Protein 2XFR (pdb70)

Sequence (487 aa):
VNVKGNYVQVYVMLPLDAVSSVNNRFEKGDELRRAQLRKLVEAGVDGVMMMVDDVWWGLVEGKGPKKAYDWSSAYKKQQLLFELLVQKKAGLKKLLQAIMSFHQCGGNVGDAVNIPPIPQWVRDVGTRRRDPDIFYTDGHHGTRNIEYLTLGVDNQQPLFHGRSAVQMYADYMTSFRENMKEFLDAGVIVDDIEVGLGPAGEMMRYPSYPQQSSHHGGWSFPGIGEFICYYDKYLQADDFKAAAAAVGHPEWEFPNNDVGQQYNDTPERTQFFRDNGTYLSEKGRFFLAWYSNNNLLIKHGDRRILDEEANKVFLGYKVQQLLAIKISSGIHWWYKKVPSHAAELTAGYYNLHDDRDGYRTIARMLKRHRRASSINFTCAEMRDSEQSSQQAMMMSAPEEELVQQVLSAGWREGLNVACCENALPRYDPTAYNTILRNARPPHGINQSGPPEHKKLFGFTYLRRRLSNQQLVEGQNYANFKKTFVDRMHANLPRRDPPYVDPMMMMAPLPRSGPEISIEMILQQAAQQPKLQPFPFQEHTDLPVG

CATH classification: 3.20.20.80

Organism: Hordeum vulgare (NCBI:txid4513)

Foldseek 3Di:
DDQQQLFFAEEFEEDQVCDPLQRARDCLVVVLVLLVLVVVLQHAAYEYEPAQLNQCQPAPPNGDCVRVVVSLVSRVVSVHAYEYEPHQWWDDPAPPDPGTGAHHPLQCVLCVVAVLQAQAFPVGDGDRTHGDLLQQPPLRRVRRTPLRSSLSVLLVCCVVCVVCLVVRRHAAYEYQQEYVSALWYPFAVPRPFADPPFLGGARQPRPSSQVVVCVVCVVVPRNPQDPDDFQDHRRDDQCSTQQRPVVHPCPPPSNVSNLLSQLLSSLVSVLSSLLSSLVSQFQTFHAYEGEHEQNFFPPQPARSRNCSNR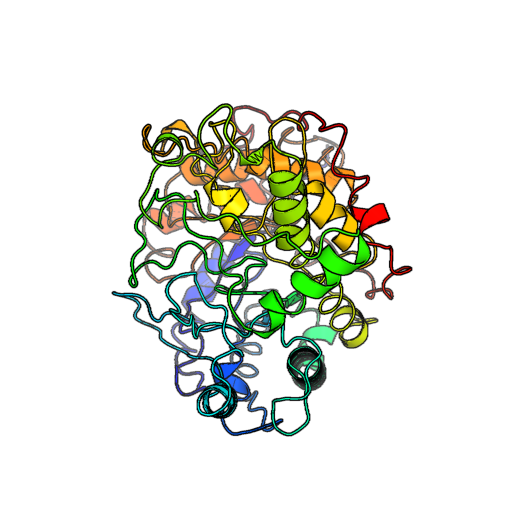RQRPGPQWQSQLLSLLSCLLQLHEYEYEQQQDDPVVDDPVRSGDRPQSLLSNQQSNVVSVHAYEYEYPDDDQDQSSLFSNLLSQQQPATDPPHHHPDGHNHYYYPHDDPVCSDDPSSVSSSLSSCVSRVNDRHDNPPPTGGRRHRGDDDDDSVVSRVSTPRRDHGDHGDPTYPRGSD

Radius of gyration: 21.8 Å; Cα contacts (8 Å, |Δi|>4): 1137; chains: 1; bounding box: 63×45×58 Å

Nearest PDB structures (foldseek):
  2xgb-assembly1_A  TM=1.002E+00  e=4.570E-100  Hordeum vulgare
  6f9j-assembly1_A  TM=1.000E+00  e=6.672E-97  Hordeum vulgare
  1b1y-assembly1_A  TM=9.953E-01  e=1.662E-91  Hordeum vulgare
  6ger-assembly1_A  TM=9.959E-01  e=4.458E-89  Triticum aestivum
  1bfn-assembly1_A  TM=9.910E-01  e=1.442E-76  Glycine max

Solvent-accessible surface area: 19182 Å² total; per-residue (Å²): 159,92,31,125,30,0,6,0,8,0,4,0,6,0,30,67,44,9,3,26,80,119,16,78,36,114,88,15,109,77,8,105,44,14,1,140,65,0,61,104,8,18,0,1,0,0,1,2,12,0,10,0,15,13,1,0,31,187,11,62,124,39,46,67,12,59,1,2,68,95,0,0,76,17,0,69,160,31,46,5,30,0,18,0,11,0,0,0,9,24,4,23,39,62,137,77,60,98,24,71,4,58,1,2,138,23,0,82,87,28,10,100,215,20,51,18,0,11,2,5,7,43,142,39,76,87,26,57,43,2,0,0,8,18,0,2,100,66,85,51,0,135,58,23,8,0,8,91,0,1,14,43,0,0,41,12,0,61,107,54,0,98,100,3,13,92,62,40,10,1,24,4,0,2,0,0,0,0,1,52,2,16,0,21,0,6,1,46,21,112,46,137,46,15,70,96,35,4,0,2,16,10,4,0,64,0,109,36,0,82,62,49,9,149,63,29,0,58,89,83,56,54,101,109,23,128,27,23,141,38,25,33,103,28,86,31,61,7,117,160,7,99,2,2,82,68,112,6,57,8,86,48,104,97,4,123,46,2,2,23,16,1,7,21,3,1,5,79,0,0,18,69,0,0,28,48,0,0,104,11,0,87,44,38,132,2,13,0,2,0,26,0,1,11,0,13,17,14,31,110,27,65,1,14,0,4,0,3,1,0,2,0,12,2,17,162,86,28,9,4,0,44,1,4,0,59,2,0,105,33,0,134,1,2,0,7,0,11,1,0,2,7,29,30,108,77,37,50,94,128,0,59,3,3,0,21,77,0,0,25,10,0,0,2,3,0,32,76,6,64,14,58,0,15,0,1,1,39,101,94,51,70,48,54,77,0,1,35,1,2,1,4,1,0,6,0,53,2,31,56,103,88,18,101,15,139,27,43,0,34,7,1,5,2,39,67,3,31,74,102,0,17,106,60,125,42,13,40,23,0,74,39,0,1,66,51,0,3,9,84,58,111,75,30,88,195,22,41,120,52,75,73,11,56,92,14,21,118,137,43,50,39,120,104,6,44,127,2,5,108,108,65,75,152,63,42,102,30,70,119,129,19,73,41,64,10,98

Secondary structure (DSSP, 8-state):
---GGG--EEEEEPPTTSS-TTS----HHHHHHHHHHHHHTT--EEEEEEEHHHHT-SSTT----HHHHHHHHHHHHTT-EEEEEEE-S-B--STT-S--BPSPHHHHHHHHH-GGGEEE-TT-PEEEEEE-GGGTT---BTTB-HHHHHHHHHHHHHHHHHHHHHTT-EEEEEE--SGGG-SS-----BTTTB-TT--------SHHHHHHHHHHHHHTT-TT----S----TT--GGGSTTTSTT-GGGSHHHHHHHHHHHHHHHHHHHHHHHHHHHHHTTSS-EEEEE-----TTTTSTT-HHHHHHT---BTTB-TTHHHHHHHHTTTPEEEE--TT--GGGS-GGGT--HHHHHHHHHHHHHHTT--EEEE-SS---SHHHHHHHHHHHSTT---SSS--SS--SEEEES---TTTTSHHHHHHHHHHHHHHTTTPPP-TTSS--PPPPPP-----HHHHHGGGSS--PPPP--SS-SS---

InterPro domains:
  IPR001371 Glycoside hydrolase, family 14B, plant [PR00842] (170-179)
  IPR001371 Glycoside hydrolase, family 14B, plant [PR00842] (326-336)
  IPR001371 Glycoside hydrolase, family 14B, plant [PR00842] (368-377)
  IPR001371 Glycoside hydrolase, family 14B, plant [PR00842] (382-391)
  IPR001371 Glycoside hydrolase, family 14B, plant [PR00842] (397-413)
  IPR001371 Glycoside hydrolase, family 14B, plant [PR00842] (415-429)
  IPR001371 Glycoside hydrolase, family 14B, plant [PR00842] (430-444)
  IPR001554 Glycoside hydrolase, family 14 [PF01373] (13-440)
  IPR001554 Glycoside hydrolase, family 14 [PR00750] (44-58)
  IPR001554 Glycoside hydrolase, family 14 [PR00750] (65-83)
  IPR001554 Glycoside hydrolase, family 14 [PR00750] (87-108)
  IPR001554 Glycoside hydrolase, family 14 [PR00750] (180-202)
  IPR001554 Glycoside hydrolase, family 14 [PR00750] (252-271)
  IPR001554 Glycoside hydrolase, family 14 [PR00750] (288-304)
  IPR001554 Glycoside hydrolase, family 14 [PR00750] (305-316)
  IPR001554 Glycoside hydrolase, family 14 [PR00750] (323-346)
  IPR001554 Glycoside hydrolase, family 14 [PR00750] (360-382)
  IPR001554 Glycoside hydrolase, family 14 [PTHR31352] (6-441)
  IPR017853 Glycoside hydrolase superfamily [SSF51445] (6-493)
  IPR018238 Glycoside hydrolase, family 14, conserved site [PS00506] (91-99)

GO terms:
  GO:0042802 identical protein binding (F, IPI)

B-factor: mean 12.77, std 8.42, range [3.71, 56.6]

Structure (mmCIF, N/CA/C/O backbone):
data_2XFR
#
_entry.id   2XFR
#
_cell.length_a   68.830
_cell.length_b   71.338
_cell.length_c   92.659
_cell.angle_alpha   90.00
_cell.angle_beta   90.00
_cell.angle_gamma   90.00
#
_symmetry.space_group_name_H-M   'P 21 21 21'
#
loop_
_entity.id
_entity.type
_entity.pdbx_description
1 polymer BETA-AMYLASE
2 non-polymer 1,2-ETHANEDIOL
3 water water
#
loop_
_atom_site.group_PDB
_atom_site.id
_atom_site.type_symbol
_atom_site.label_atom_id
_atom_site.label_alt_id
_atom_site.label_comp_id
_atom_site.label_asym_id
_atom_site.label_entity_id
_atom_site.label_seq_id
_atom_site.pdbx_PDB_ins_code
_atom_site.Cartn_x
_atom_site.Cartn_y
_atom_site.Cartn_z
_atom_site.occupancy
_atom_site.B_iso_or_equiv
_atom_site.auth_seq_id
_atom_site.auth_comp_id
_atom_site.auth_asym_id
_atom_site.auth_atom_id
_atom_site.pdbx_PDB_model_num
ATOM 1 N N . VAL A 1 3 ? 47.978 30.936 32.297 1.00 27.46 3 VAL A N 1
ATOM 2 C CA . VAL A 1 3 ? 47.137 29.727 32.019 1.00 25.02 3 VAL A CA 1
ATOM 3 C C . VAL A 1 3 ? 46.076 29.564 33.099 1.00 24.07 3 VAL A C 1
ATOM 4 O O . VAL A 1 3 ? 46.367 29.614 34.299 1.00 31.37 3 VAL A O 1
ATOM 8 N N . ASN A 1 4 ? 44.847 29.361 32.645 1.00 26.42 4 ASN A N 1
ATOM 9 C CA . ASN A 1 4 ? 43.698 29.131 33.498 1.00 22.42 4 ASN A CA 1
ATOM 10 C C . ASN A 1 4 ? 42.631 28.493 32.611 1.00 18.63 4 ASN A C 1
ATOM 11 O O . ASN A 1 4 ? 42.004 29.170 31.768 1.00 22.66 4 ASN A O 1
ATOM 16 N N . VAL A 1 5 ? 42.420 27.190 32.790 1.00 18.90 5 VAL A N 1
ATOM 17 C CA . VAL A 1 5 ? 41.525 26.428 31.946 1.00 18.51 5 VAL A CA 1
ATOM 18 C C . VAL A 1 5 ? 40.110 26.297 32.514 1.00 15.34 5 VAL A C 1
ATOM 19 O O . VAL A 1 5 ? 39.292 25.579 31.959 1.00 16.84 5 VAL A O 1
ATOM 23 N N . LYS A 1 6 ? 39.819 27.015 33.602 1.00 16.26 6 LYS A N 1
ATOM 24 C CA . LYS A 1 6 ? 38.542 26.863 34.298 1.00 16.61 6 LYS A CA 1
ATOM 25 C C . LYS A 1 6 ? 37.322 27.003 33.369 1.00 15.44 6 LYS A C 1
ATOM 26 O O . LYS A 1 6 ? 36.343 26.275 33.515 1.00 16.07 6 LYS A O 1
ATOM 32 N N . GLY A 1 7 ? 37.369 27.934 32.413 1.00 16.20 7 GLY A N 1
ATOM 33 C CA . GLY A 1 7 ? 36.222 28.186 31.520 1.00 16.42 7 GLY A CA 1
ATOM 34 C C . GLY A 1 7 ? 35.853 27.021 30.574 1.00 15.01 7 GLY A C 1
ATOM 35 O O . GLY A 1 7 ? 34.824 27.044 29.910 1.00 17.85 7 GLY A O 1
ATOM 36 N N . ASN A 1 8 ? 36.731 26.017 30.526 1.00 12.82 8 ASN A N 1
ATOM 37 C CA . ASN A 1 8 ? 36.548 24.796 29.747 1.00 12.95 8 ASN A CA 1
ATOM 38 C C . ASN A 1 8 ? 35.723 23.698 30.425 1.00 11.32 8 ASN A C 1
ATOM 39 O O . ASN A 1 8 ? 35.267 22.784 29.741 1.00 12.03 8 ASN A O 1
ATOM 44 N N . TYR A 1 9 ? 35.556 23.769 31.736 1.00 10.74 9 TYR A N 1
ATOM 45 C CA . TYR A 1 9 ? 34.839 22.733 32.495 1.00 9.80 9 TYR A CA 1
ATOM 46 C C . TYR A 1 9 ? 33.422 22.534 31.949 1.00 8.90 9 TYR A C 1
ATOM 47 O O . TYR A 1 9 ? 32.677 23.505 31.810 1.00 9.30 9 TYR A O 1
ATOM 56 N N . VAL A 1 10 ? 33.034 21.288 31.698 1.00 8.34 10 VAL A N 1
ATOM 57 C CA . VAL A 1 10 ? 31.679 20.923 31.305 1.00 7.73 10 VAL A CA 1
ATOM 58 C C . VAL A 1 10 ? 31.099 20.022 32.400 1.00 7.47 10 VAL A C 1
ATOM 59 O O . VAL A 1 10 ? 31.661 18.963 32.708 1.00 8.08 10 VAL A O 1
ATOM 63 N N . GLN A 1 11 ? 29.957 20.425 32.964 1.00 7.60 11 GLN A N 1
ATOM 64 C CA . GLN A 1 11 ? 29.303 19.618 33.971 1.00 7.71 11 GLN A CA 1
ATOM 65 C C . GLN A 1 11 ? 28.833 18.277 33.395 1.00 7.18 11 GLN A C 1
ATOM 66 O O . GLN A 1 11 ? 28.373 18.197 32.241 1.00 7.85 11 GLN A O 1
ATOM 72 N N . VAL A 1 12 ? 28.885 17.254 34.250 1.00 7.02 12 VAL A N 1
ATOM 73 C CA . VAL A 1 12 ? 28.408 15.910 33.959 1.00 6.98 12 VAL A CA 1
ATOM 74 C C . VAL A 1 12 ? 27.327 15.553 34.996 1.00 6.92 12 VAL A C 1
ATOM 75 O O . VAL A 1 12 ? 27.574 15.554 36.204 1.00 7.18 12 VAL A O 1
ATOM 79 N N . TYR A 1 13 ? 26.141 15.244 34.471 1.00 6.54 13 TYR A N 1
ATOM 80 C CA . TYR A 1 13 ? 25.033 14.683 35.233 1.00 6.29 13 TYR A CA 1
ATOM 81 C C . TYR A 1 13 ? 24.844 13.241 34.829 1.00 5.92 13 TYR A C 1
ATOM 82 O O . TYR A 1 13 ? 25.207 12.837 33.720 1.00 6.81 13 TYR A O 1
ATOM 91 N N . VAL A 1 14 ? 24.227 12.448 35.725 1.00 6.24 14 VAL A N 1
ATOM 92 C CA . VAL A 1 14 ? 23.870 11.067 35.426 1.00 6.10 14 VAL A CA 1
ATOM 93 C C . VAL A 1 14 ? 22.379 10.891 35.631 1.00 5.71 14 VAL A C 1
ATOM 94 O O . VAL A 1 14 ? 21.820 11.238 36.688 1.00 5.91 14 VAL A O 1
ATOM 98 N N . MET A 1 15 ? 21.698 10.352 34.612 1.00 5.93 15 MET A N 1
ATOM 99 C CA . MET A 1 15 ? 20.285 10.037 34.709 1.00 5.84 15 MET A CA 1
ATOM 100 C C . MET A 1 15 ? 20.052 8.877 35.660 1.00 5.51 15 MET A C 1
ATOM 101 O O . MET A 1 15 ? 20.709 7.833 35.559 1.00 6.77 15 MET A O 1
ATOM 106 N N . LEU A 1 16 ? 19.136 9.027 36.602 1.00 5.79 16 LEU A N 1
ATOM 107 C CA . LEU A 1 16 ? 18.775 7.966 37.527 1.00 6.54 16 LEU A CA 1
ATOM 108 C C . LEU A 1 16 ? 18.005 6.857 36.803 1.00 7.77 16 LEU A C 1
ATOM 109 O O . LEU A 1 16 ? 17.493 7.072 35.696 1.00 9.08 16 LEU A O 1
ATOM 114 N N . PRO A 1 17 ? 17.903 5.688 37.419 1.00 9.02 17 PRO A N 1
ATOM 115 C CA . PRO A 1 17 ? 17.058 4.635 36.780 1.00 11.71 17 PRO A CA 1
ATOM 116 C C . PRO A 1 17 ? 15.597 5.041 36.600 1.00 13.05 17 PRO A C 1
ATOM 117 O O . PRO A 1 17 ? 15.081 5.862 37.327 1.00 13.86 17 PRO A O 1
ATOM 121 N N . LEU A 1 18 ? 14.951 4.455 35.598 1.00 14.99 18 LEU A N 1
ATOM 122 C CA . LEU A 1 18 ? 13.543 4.702 35.329 1.00 16.32 18 LEU A CA 1
ATOM 123 C C . LEU A 1 18 ? 12.659 4.260 36.497 1.00 18.19 18 LEU A C 1
ATOM 124 O O . LEU A 1 18 ? 11.573 4.778 36.614 1.00 22.36 18 LEU A O 1
ATOM 129 N N . ASP A 1 19 ? 13.147 3.326 37.330 1.00 19.94 19 ASP A N 1
ATOM 130 C CA . ASP A 1 19 ? 12.434 2.896 38.575 1.00 19.99 19 ASP A CA 1
ATOM 131 C C . ASP A 1 19 ? 12.974 3.567 39.866 1.00 15.49 19 ASP A C 1
ATOM 132 O O . ASP A 1 19 ? 12.829 3.027 40.961 1.00 13.96 19 ASP A O 1
ATOM 137 N N . ALA A 1 20 ? 13.545 4.774 39.766 1.00 12.40 20 ALA A N 1
ATOM 138 C CA . ALA A 1 20 ? 13.998 5.520 40.950 1.00 10.76 20 ALA A CA 1
ATOM 139 C C . ALA A 1 20 ? 12.890 5.611 41.994 1.00 10.78 20 ALA A C 1
ATOM 140 O O . ALA A 1 20 ? 13.159 5.521 43.203 1.00 11.36 20 ALA A O 1
ATOM 142 N N . VAL A 1 21 ? 11.667 5.778 41.490 1.00 11.52 21 VAL A N 1
ATOM 143 C CA . VAL A 1 21 ? 10.421 5.686 42.241 1.00 10.08 21 VAL A CA 1
ATOM 144 C C . VAL A 1 21 ? 9.589 4.496 41.730 1.00 10.09 21 VAL A C 1
ATOM 145 O O . VAL A 1 21 ? 9.482 4.289 40.506 1.00 11.53 21 VAL A O 1
ATOM 149 N N . SER A 1 22 ? 9.018 3.714 42.617 1.00 11.17 22 SER A N 1
ATOM 150 C CA A SER A 1 22 ? 8.261 2.540 42.192 0.50 10.55 22 SER A CA 1
ATOM 151 C CA B SER A 1 22 ? 8.306 2.533 42.202 0.50 13.30 22 SER A CA 1
ATOM 152 C C . SER A 1 22 ? 7.020 2.931 41.414 1.00 12.42 22 SER A C 1
ATOM 153 O O . SER A 1 22 ? 6.536 4.091 41.466 1.00 12.19 22 SER A O 1
ATOM 158 N N . VAL A 1 23 ? 6.469 1.959 40.693 1.00 13.76 23 VAL A N 1
ATOM 159 C CA . VAL A 1 23 ? 5.282 2.208 39.913 1.00 14.21 23 VAL A CA 1
ATOM 160 C C . VAL A 1 23 ? 4.046 2.477 40.782 1.00 15.81 23 VAL A C 1
ATOM 161 O O . VAL A 1 23 ? 3.026 2.936 40.288 1.00 17.17 23 VAL A O 1
ATOM 165 N N . ASN A 1 24 ? 4.163 2.242 42.090 1.00 16.07 24 ASN A N 1
ATOM 166 C CA . ASN A 1 24 ? 3.139 2.613 43.063 1.00 18.00 24 ASN A CA 1
ATOM 167 C C . ASN A 1 24 ? 3.465 3.904 43.804 1.00 11.76 24 ASN A C 1
ATOM 168 O O . ASN A 1 24 ? 2.875 4.187 44.847 1.00 11.96 24 ASN A O 1
ATOM 173 N N . ASN A 1 25 ? 4.361 4.724 43.255 1.00 9.08 25 ASN A N 1
ATOM 174 C CA . ASN A 1 25 ? 4.688 6.019 43.843 1.00 7.50 25 ASN A CA 1
ATOM 175 C C . ASN A 1 25 ? 5.219 5.914 45.269 1.00 7.92 25 ASN A C 1
ATOM 176 O O . ASN A 1 25 ? 4.856 6.715 46.139 1.00 9.01 25 ASN A O 1
ATOM 181 N N . ARG A 1 26 ? 6.131 4.972 45.488 1.00 8.88 26 ARG A N 1
ATOM 182 C CA . ARG A 1 26 ? 6.849 4.832 46.754 1.00 9.44 26 ARG A CA 1
ATOM 183 C C . ARG A 1 26 ? 8.324 4.810 46.474 1.00 9.30 26 ARG A C 1
ATOM 184 O O . ARG A 1 26 ? 8.799 4.258 45.477 1.00 10.33 26 ARG A O 1
ATOM 188 N N . PHE A 1 27 ? 9.089 5.407 47.375 1.00 9.11 27 PHE A N 1
ATOM 189 C CA . PHE A 1 27 ? 10.534 5.446 47.263 1.00 9.16 27 PHE A CA 1
ATOM 190 C C . PHE A 1 27 ? 11.092 4.263 48.064 1.00 9.25 27 PHE A C 1
ATOM 191 O O . PHE A 1 27 ? 11.169 4.302 49.300 1.00 12.36 27 PHE A O 1
ATOM 199 N N . GLU A 1 28 ? 11.469 3.213 47.350 1.00 9.38 28 GLU A N 1
ATOM 200 C CA . GLU A 1 28 ? 11.827 1.958 47.995 1.00 12.40 28 GLU A CA 1
ATOM 201 C C . GLU A 1 28 ? 13.228 1.478 47.720 1.00 12.15 28 GLU A C 1
ATOM 202 O O . GLU A 1 28 ? 13.571 0.367 48.089 1.00 15.03 28 GLU A O 1
ATOM 208 N N . LYS A 1 29 ? 14.057 2.291 47.105 1.00 15.76 29 LYS A N 1
ATOM 209 C CA . LYS A 1 29 ? 15.365 1.821 46.708 1.00 18.54 29 LYS A CA 1
ATOM 210 C C . LYS A 1 29 ? 16.437 2.804 47.254 1.00 17.02 29 LYS A C 1
ATOM 211 O O . LYS A 1 29 ? 17.531 2.967 46.699 1.00 20.79 29 LYS A O 1
ATOM 217 N N . GLY A 1 30 ? 16.156 3.402 48.414 1.00 15.69 30 GLY A N 1
ATOM 218 C CA . GLY A 1 30 ? 17.073 4.397 48.952 1.00 16.69 30 GLY A CA 1
ATOM 219 C C . GLY A 1 30 ? 18.465 3.885 49.303 1.00 12.69 30 GLY A C 1
ATOM 220 O O . GLY A 1 30 ? 19.467 4.601 49.144 1.00 12.53 30 GLY A O 1
ATOM 221 N N . ASP A 1 31 ? 18.545 2.691 49.858 1.00 12.28 31 ASP A N 1
ATOM 222 C CA . ASP A 1 31 ? 19.862 2.210 50.237 1.00 11.67 31 ASP A CA 1
ATOM 223 C C . ASP A 1 31 ? 20.707 1.863 49.018 1.00 9.74 31 ASP A C 1
ATOM 224 O O . ASP A 1 31 ? 21.937 2.142 48.971 1.00 9.61 31 ASP A O 1
ATOM 229 N N . GLU A 1 32 ? 20.092 1.237 48.029 1.00 8.97 32 GLU A N 1
ATOM 230 C CA . GLU A 1 32 ? 20.791 0.896 46.807 1.00 8.37 32 GLU A CA 1
ATOM 231 C C . GLU A 1 32 ? 21.248 2.183 46.106 1.00 7.85 32 GLU A C 1
ATOM 232 O O . GLU A 1 32 ? 22.383 2.291 45.642 1.00 8.20 32 GLU A O 1
ATOM 238 N N . LEU A 1 33 ? 20.354 3.160 46.018 1.00 8.35 33 LEU A N 1
ATOM 239 C CA . LEU A 1 33 ? 20.695 4.423 45.369 1.00 8.73 33 LEU A CA 1
ATOM 240 C C . LEU A 1 33 ? 21.796 5.169 46.134 1.00 8.59 33 LEU A C 1
ATOM 241 O O . LEU A 1 33 ? 22.718 5.701 45.515 1.00 9.29 33 LEU A O 1
ATOM 246 N N . ARG A 1 34 ? 21.730 5.225 47.471 1.00 8.59 34 ARG A N 1
ATOM 247 C CA A ARG A 1 34 ? 22.792 5.863 48.213 0.50 9.44 34 ARG A CA 1
ATOM 248 C CA B ARG A 1 34 ? 22.812 5.877 48.222 0.50 8.82 34 ARG A CA 1
ATOM 249 C C . ARG A 1 34 ? 24.153 5.259 47.880 1.00 8.63 34 ARG A C 1
ATOM 250 O O . ARG A 1 34 ? 25.146 5.980 47.703 1.00 9.62 34 ARG A O 1
ATOM 265 N N . ALA A 1 35 ? 24.222 3.930 47.801 1.00 8.12 35 ALA A N 1
ATOM 266 C CA . ALA A 1 35 ? 25.461 3.251 47.502 1.00 8.51 35 ALA A CA 1
ATOM 267 C C . ALA A 1 35 ? 25.962 3.586 46.092 1.00 8.30 35 ALA A C 1
ATOM 268 O O . ALA A 1 35 ? 27.154 3.839 45.876 1.00 9.22 35 ALA A O 1
ATOM 270 N N . GLN A 1 36 ? 25.044 3.622 45.128 1.00 7.70 36 GLN A N 1
ATOM 271 C CA . GLN A 1 36 ? 25.415 4.010 43.755 1.00 8.12 36 GLN A CA 1
ATOM 272 C C . GLN A 1 36 ? 25.882 5.448 43.697 1.00 7.92 36 GLN A C 1
ATOM 273 O O . GLN A 1 36 ? 26.854 5.777 42.990 1.00 8.85 36 GLN A O 1
ATOM 279 N N . LEU A 1 37 ? 25.209 6.353 44.403 1.00 8.05 37 LEU A N 1
ATOM 280 C CA . LEU A 1 37 ? 25.577 7.760 44.392 1.00 8.53 37 LEU A CA 1
ATOM 281 C C . LEU A 1 37 ? 26.941 7.974 45.018 1.00 9.19 37 LEU A C 1
ATOM 282 O O . LEU A 1 37 ? 27.671 8.853 44.586 1.00 10.22 37 LEU A O 1
ATOM 287 N N . ARG A 1 38 ? 27.340 7.166 46.004 1.00 10.00 38 ARG A N 1
ATOM 288 C CA . ARG A 1 38 ? 28.712 7.247 46.515 1.00 11.04 38 ARG A CA 1
ATOM 289 C C . ARG A 1 38 ? 29.726 7.012 45.394 1.00 9.66 38 ARG A C 1
ATOM 290 O O . ARG A 1 38 ? 30.744 7.684 45.357 1.00 10.85 38 ARG A O 1
ATOM 298 N N . LYS A 1 39 ? 29.469 6.057 44.501 1.00 8.94 39 LYS A N 1
ATOM 299 C CA . LYS A 1 39 ? 30.356 5.832 43.359 1.00 8.96 39 LYS A CA 1
ATOM 300 C C . LYS A 1 39 ? 30.362 7.043 42.396 1.00 7.82 39 LYS A C 1
ATOM 301 O O . LYS A 1 39 ? 31.408 7.409 41.859 1.00 8.44 39 LYS A O 1
ATOM 307 N N . LEU A 1 40 ? 29.220 7.678 42.182 1.00 7.44 40 LEU A N 1
ATOM 308 C CA . LEU A 1 40 ? 29.193 8.864 41.345 1.00 7.45 40 LEU A CA 1
ATOM 309 C C . LEU A 1 40 ? 29.968 10.028 41.980 1.00 7.78 40 LEU A C 1
ATOM 310 O O . LEU A 1 40 ? 30.685 10.758 41.283 1.00 8.04 40 LEU A O 1
ATOM 315 N N . VAL A 1 41 ? 29.848 10.195 43.297 1.00 8.44 41 VAL A N 1
ATOM 316 C CA . VAL A 1 41 ? 30.612 11.203 44.030 1.00 9.95 41 VAL A CA 1
ATOM 317 C C . VAL A 1 41 ? 32.118 10.898 43.983 1.00 9.58 41 VAL A C 1
ATOM 318 O O . VAL A 1 41 ? 32.933 11.809 43.760 1.00 9.99 41 VAL A O 1
ATOM 322 N N . GLU A 1 42 ? 32.517 9.632 44.119 1.00 9.31 42 GLU A N 1
ATOM 323 C CA . GLU A 1 42 ? 33.906 9.240 43.988 1.00 9.72 42 GLU A CA 1
ATOM 324 C C . GLU A 1 42 ? 34.433 9.655 42.596 1.00 9.18 42 GLU A C 1
ATOM 325 O O . GLU A 1 42 ? 35.601 9.986 42.446 1.00 11.53 42 GLU A O 1
ATOM 331 N N . ALA A 1 43 ? 33.578 9.632 41.577 1.00 8.43 43 ALA A N 1
ATOM 332 C CA . ALA A 1 43 ? 33.951 9.994 40.202 1.00 9.17 43 ALA A CA 1
ATOM 333 C C . ALA A 1 43 ? 33.896 11.498 39.910 1.00 9.32 43 ALA A C 1
ATOM 334 O O . ALA A 1 43 ? 34.330 11.920 38.837 1.00 11.27 43 ALA A O 1
ATOM 336 N N . GLY A 1 44 ? 33.400 12.307 40.841 1.00 8.85 44 GLY A N 1
ATOM 337 C CA . GLY A 1 44 ? 33.337 13.760 40.668 1.00 9.30 44 GLY A CA 1
ATOM 338 C C . GLY A 1 44 ? 32.144 14.298 39.918 1.00 7.68 44 GLY A C 1
ATOM 339 O O . GLY A 1 44 ? 32.149 15.447 39.479 1.00 8.41 44 GLY A O 1
ATOM 340 N N . VAL A 1 45 ? 31.068 13.501 39.797 1.00 7.58 45 VAL A N 1
ATOM 341 C CA . VAL A 1 45 ? 29.901 13.920 39.055 1.00 7.53 45 VAL A CA 1
ATOM 342 C C . VAL A 1 45 ? 29.239 15.179 39.673 1.00 7.19 45 VAL A C 1
ATOM 343 O O . VAL A 1 45 ? 29.167 15.339 40.897 1.00 7.74 45 VAL A O 1
ATOM 347 N N . ASP A 1 46 ? 28.741 16.064 38.815 1.00 6.59 46 ASP A N 1
ATOM 348 C CA . ASP A 1 46 ? 28.112 17.306 39.270 1.00 6.70 46 ASP A CA 1
ATOM 349 C C . ASP A 1 46 ? 26.713 17.096 39.838 1.00 6.41 46 ASP A C 1
ATOM 350 O O . ASP A 1 46 ? 26.294 17.774 40.798 1.00 7.00 46 ASP A O 1
ATOM 355 N N . GLY A 1 47 ? 25.942 16.186 39.261 1.00 6.57 47 GLY A N 1
ATOM 356 C CA . GLY A 1 47 ? 24.585 15.970 39.703 1.00 6.49 47 GLY A CA 1
ATOM 357 C C . GLY A 1 47 ? 23.909 14.801 38.996 1.00 6.30 47 GLY A C 1
ATOM 358 O O . GLY A 1 47 ? 24.560 14.053 38.251 1.00 6.53 47 GLY A O 1
ATOM 359 N N . VAL A 1 48 ? 22.620 14.666 39.278 1.00 6.12 48 VAL A N 1
ATOM 360 C CA . VAL A 1 48 ? 21.794 13.623 38.670 1.00 5.83 48 VAL A CA 1
ATOM 361 C C . VAL A 1 48 ? 20.563 14.250 38.044 1.00 5.92 48 VAL A C 1
ATOM 362 O O . VAL A 1 48 ? 20.226 15.406 38.290 1.00 6.90 48 VAL A O 1
ATOM 366 N N . MET A 1 49 ? 19.896 13.460 37.203 1.00 6.13 49 MET A N 1
ATOM 367 C CA A MET A 1 49 ? 18.688 13.876 36.513 0.33 5.88 49 MET A CA 1
ATOM 368 C CA B MET A 1 49 ? 18.688 13.870 36.476 0.33 6.09 49 MET A CA 1
ATOM 369 C CA C MET A 1 49 ? 18.687 13.879 36.521 0.33 6.41 49 MET A CA 1
ATOM 370 C C . MET A 1 49 ? 17.616 12.799 36.707 1.00 5.51 49 MET A C 1
ATOM 371 O O . MET A 1 49 ? 17.932 11.609 36.747 1.00 6.31 49 MET A O 1
ATOM 384 N N . VAL A 1 50 ? 16.359 13.222 36.826 1.00 5.73 50 VAL A N 1
ATOM 385 C CA . VAL A 1 50 ? 15.294 12.240 37.052 1.00 7.03 50 VAL A CA 1
ATOM 386 C C . VAL A 1 50 ? 13.991 12.674 36.423 1.00 5.79 50 VAL A C 1
ATOM 387 O O . VAL A 1 50 ? 13.635 13.869 36.384 1.00 5.86 50 VAL A O 1
ATOM 391 N N . ASP A 1 51 ? 13.256 11.667 35.949 1.00 5.83 51 ASP A N 1
ATOM 392 C CA A ASP A 1 51 ? 11.890 11.825 35.504 0.50 5.22 51 ASP A CA 1
ATOM 393 C CA B ASP A 1 51 ? 11.880 11.848 35.505 0.50 5.78 51 ASP A CA 1
ATOM 394 C C . ASP A 1 51 ? 10.970 12.026 36.696 1.00 5.11 51 ASP A C 1
ATOM 395 O O . ASP A 1 51 ? 11.049 11.243 37.652 1.00 7.23 51 ASP A O 1
ATOM 404 N N . VAL A 1 52 ? 10.089 13.025 36.645 1.00 4.91 52 VAL A N 1
ATOM 405 C CA . VAL A 1 52 ? 9.111 13.257 37.686 1.00 4.67 52 VAL A CA 1
ATOM 406 C C . VAL A 1 52 ? 7.744 12.929 37.067 1.00 4.97 52 VAL A C 1
ATOM 407 O O . VAL A 1 52 ? 7.116 13.763 36.388 1.00 5.18 52 VAL A O 1
ATOM 411 N N . TRP A 1 53 ? 7.319 11.668 37.219 1.00 5.04 53 TRP A N 1
ATOM 412 C CA . TRP A 1 53 ? 6.259 11.087 36.399 1.00 5.32 53 TRP A CA 1
ATOM 413 C C . TRP A 1 53 ? 4.873 11.606 36.793 1.00 5.10 53 TRP A C 1
ATOM 414 O O . TRP A 1 53 ? 4.370 11.366 37.903 1.00 5.37 53 TRP A O 1
ATOM 425 N N . TRP A 1 54 ? 4.194 12.198 35.814 1.00 5.29 54 TRP A N 1
ATOM 426 C CA . TRP A 1 54 ? 2.839 12.696 35.993 1.00 5.34 54 TRP A CA 1
ATOM 427 C C . TRP A 1 54 ? 1.892 11.592 36.500 1.00 5.21 54 TRP A C 1
ATOM 428 O O . TRP A 1 54 ? 1.089 11.799 37.409 1.00 5.80 54 TRP A O 1
ATOM 439 N N . GLY A 1 55 ? 2.005 10.406 35.888 1.00 5.81 55 GLY A N 1
ATOM 440 C CA . GLY A 1 55 ? 1.138 9.291 36.263 1.00 7.45 55 GLY A CA 1
ATOM 441 C C . GLY A 1 55 ? 1.352 8.791 37.679 1.00 7.58 55 GLY A C 1
ATOM 442 O O . GLY A 1 55 ? 0.447 8.176 38.255 1.00 12.40 55 GLY A O 1
ATOM 443 N N . LEU A 1 56 ? 2.528 9.008 38.261 1.00 6.30 56 LEU A N 1
ATOM 444 C CA . LEU A 1 56 ? 2.736 8.676 39.663 1.00 7.01 56 LEU A CA 1
ATOM 445 C C . LEU A 1 56 ? 2.126 9.768 40.558 1.00 7.25 56 LEU A C 1
ATOM 446 O O . LEU A 1 56 ? 1.358 9.484 41.464 1.00 15.01 56 LEU A O 1
ATOM 451 N N . VAL A 1 57 ? 2.434 11.016 40.292 1.00 5.74 57 VAL A N 1
ATOM 452 C CA . VAL A 1 57 ? 2.131 12.108 41.245 1.00 5.42 57 VAL A CA 1
ATOM 453 C C . VAL A 1 57 ? 0.684 12.535 41.232 1.00 5.50 57 VAL A C 1
ATOM 454 O O . VAL A 1 57 ? 0.090 12.768 42.294 1.00 6.48 57 VAL A O 1
ATOM 458 N N . GLU A 1 58 ? 0.057 12.659 40.043 1.00 5.77 58 GLU A N 1
ATOM 459 C CA . GLU A 1 58 ? -1.339 13.056 39.918 1.00 6.07 58 GLU A CA 1
ATOM 460 C C . GLU A 1 58 ? -2.221 11.868 39.531 1.00 7.15 58 GLU A C 1
ATOM 461 O O . GLU A 1 58 ? -3.206 11.981 38.830 1.00 7.74 58 GLU A O 1
ATOM 467 N N . GLY A 1 59 ? -1.852 10.684 40.013 1.00 10.49 59 GLY A N 1
ATOM 468 C CA . GLY A 1 59 ? -2.616 9.502 39.767 1.00 13.75 59 GLY A CA 1
ATOM 469 C C . GLY A 1 59 ? -4.027 9.378 40.385 1.00 9.75 59 GLY A C 1
ATOM 470 O O . GLY A 1 59 ? -4.907 8.787 39.722 1.00 12.73 59 GLY A O 1
ATOM 471 N N . LYS A 1 60 ? -4.334 9.999 41.527 1.00 11.95 60 LYS A N 1
ATOM 472 C CA . LYS A 1 60 ? -5.627 9.749 42.193 1.00 11.84 60 LYS A CA 1
ATOM 473 C C . LYS A 1 60 ? -6.787 10.455 41.501 1.00 11.75 60 LYS A C 1
ATOM 474 O O . LYS A 1 60 ? -7.871 9.890 41.368 1.00 12.77 60 LYS A O 1
ATOM 480 N N . GLY A 1 61 ? -6.571 11.682 41.070 1.00 10.11 61 GLY A N 1
ATOM 481 C CA . GLY A 1 61 ? -7.589 12.532 40.548 1.00 9.91 61 GLY A CA 1
ATOM 482 C C . GLY A 1 61 ? -7.033 13.926 40.372 1.00 9.07 61 GLY A C 1
ATOM 483 O O . GLY A 1 61 ? -5.841 14.185 40.784 1.00 9.55 61 GLY A O 1
ATOM 484 N N . PRO A 1 62 ? -7.828 14.832 39.814 1.00 9.93 62 PRO A N 1
ATOM 485 C CA . PRO A 1 62 ? -7.365 16.179 39.563 1.00 9.85 62 PRO A CA 1
ATOM 486 C C . PRO A 1 62 ? -6.851 16.846 40.803 1.00 8.84 62 PRO A C 1
ATOM 487 O O . PRO A 1 62 ? -7.555 16.902 41.811 1.00 9.03 62 PRO A O 1
ATOM 491 N N . LYS A 1 63 ? -5.636 17.354 40.694 1.00 7.67 63 LYS A N 1
ATOM 492 C CA A LYS A 1 63 ? -4.992 18.153 41.726 0.50 7.42 63 LYS A CA 1
ATOM 493 C CA B LYS A 1 63 ? -5.006 18.178 41.728 0.50 7.78 63 LYS A CA 1
ATOM 494 C C . LYS A 1 63 ? -4.692 17.402 43.012 1.00 7.79 63 LYS A C 1
ATOM 495 O O . LYS A 1 63 ? -4.271 18.006 44.010 1.00 9.14 63 LYS A O 1
ATOM 506 N N . ALA A 1 64 ? -4.808 16.076 42.988 1.00 7.79 64 ALA A N 1
ATOM 507 C CA . ALA A 1 64 ? -4.511 15.239 44.165 1.00 8.73 64 ALA A CA 1
ATOM 508 C C . ALA A 1 64 ? -3.051 14.833 44.126 1.00 7.38 64 ALA A C 1
ATOM 509 O O . ALA A 1 64 ? -2.699 13.660 44.135 1.00 9.65 64 ALA A O 1
ATOM 511 N N . TYR A 1 65 ? -2.155 15.808 44.162 1.00 6.51 65 TYR A N 1
ATOM 512 C CA . TYR A 1 65 ? -0.743 15.540 43.956 1.00 6.20 65 TYR A CA 1
ATOM 513 C C . TYR A 1 65 ? -0.144 14.843 45.171 1.00 6.25 65 TYR A C 1
ATOM 514 O O . TYR A 1 65 ? -0.309 15.329 46.300 1.00 7.94 65 TYR A O 1
ATOM 523 N N . ASP A 1 66 ? 0.592 13.763 44.940 1.00 6.12 66 ASP A N 1
ATOM 524 C CA . ASP A 1 66 ? 1.245 13.018 46.007 1.00 5.84 66 ASP A CA 1
ATOM 525 C C . ASP A 1 66 ? 2.755 13.072 45.769 1.00 5.94 66 ASP A C 1
ATOM 526 O O . ASP A 1 66 ? 3.310 12.293 44.965 1.00 6.07 66 ASP A O 1
ATOM 531 N N . TRP A 1 67 ? 3.422 14.019 46.438 1.00 5.87 67 TRP A N 1
ATOM 532 C CA . TRP A 1 67 ? 4.844 14.286 46.275 1.00 5.93 67 TRP A CA 1
ATOM 533 C C . TRP A 1 67 ? 5.724 13.516 47.249 1.00 6.03 67 TRP A C 1
ATOM 534 O O . TRP A 1 67 ? 6.936 13.720 47.260 1.00 6.65 67 TRP A O 1
ATOM 545 N N . SER A 1 68 ? 5.157 12.627 48.069 1.00 7.32 68 SER A N 1
ATOM 546 C CA A SER A 1 68 ? 5.882 11.950 49.145 0.50 8.00 68 SER A CA 1
ATOM 547 C CA B SER A 1 68 ? 5.891 11.990 49.153 0.50 8.93 68 SER A CA 1
ATOM 548 C C . SER A 1 68 ? 7.178 11.287 48.688 1.00 7.56 68 SER A C 1
ATOM 549 O O . SER A 1 68 ? 8.240 11.482 49.286 1.00 8.63 68 SER A O 1
ATOM 554 N N . ALA A 1 69 ? 7.073 10.458 47.661 1.00 6.96 69 ALA A N 1
ATOM 555 C CA . ALA A 1 69 ? 8.235 9.678 47.212 1.00 7.02 69 ALA A CA 1
ATOM 556 C C . ALA A 1 69 ? 9.297 10.577 46.601 1.00 6.29 69 ALA A C 1
ATOM 557 O O . ALA A 1 69 ? 10.500 10.418 46.864 1.00 6.44 69 ALA A O 1
ATOM 559 N N . TYR A 1 70 ? 8.886 11.546 45.766 1.00 5.74 70 TYR A N 1
ATOM 560 C CA . TYR A 1 70 ? 9.870 12.434 45.167 1.00 5.86 70 TYR A CA 1
ATOM 561 C C . TYR A 1 70 ? 10.559 13.304 46.213 1.00 5.80 70 TYR A C 1
ATOM 562 O O . TYR A 1 70 ? 11.755 13.547 46.077 1.00 6.14 70 TYR A O 1
ATOM 571 N N . LYS A 1 71 ? 9.860 13.742 47.260 1.00 6.01 71 LYS A N 1
ATOM 572 C CA A LYS A 1 71 ? 10.576 14.509 48.290 0.50 6.66 71 LYS A CA 1
ATOM 573 C CA B LYS A 1 71 ? 10.567 14.526 48.286 0.50 6.70 71 LYS A CA 1
ATOM 574 C C . LYS A 1 71 ? 11.616 13.657 48.986 1.00 6.22 71 LYS A C 1
ATOM 575 O O . LYS A 1 71 ? 12.705 14.166 49.307 1.00 7.03 71 LYS A O 1
ATOM 586 N N . GLN A 1 72 ? 11.326 12.381 49.233 1.00 6.39 72 GLN A N 1
ATOM 587 C CA A GLN A 1 72 ? 12.327 11.480 49.843 0.50 6.36 72 GLN A CA 1
ATOM 588 C CA B GLN A 1 72 ? 12.344 11.487 49.840 0.50 6.92 72 GLN A CA 1
ATOM 589 C C . GLN A 1 72 ? 13.539 11.309 48.915 1.00 6.47 72 GLN A C 1
ATOM 590 O O . GLN A 1 72 ? 14.688 11.351 49.360 1.00 6.96 72 GLN A O 1
ATOM 601 N N . LEU A 1 73 ? 13.290 11.101 47.615 1.00 6.42 73 LEU A N 1
ATOM 602 C CA A LEU A 1 73 ? 14.370 10.979 46.664 0.70 5.88 73 LEU A CA 1
ATOM 603 C CA B LEU A 1 73 ? 14.370 10.982 46.642 0.30 6.92 73 LEU A CA 1
ATOM 604 C C . LEU A 1 73 ? 15.232 12.240 46.636 1.00 5.99 73 LEU A C 1
ATOM 605 O O . LEU A 1 73 ? 16.471 12.185 46.639 1.00 6.62 73 LEU A O 1
ATOM 614 N N . PHE A 1 74 ? 14.587 13.408 46.578 1.00 6.21 74 PHE A N 1
ATOM 615 C CA . PHE A 1 74 ? 15.326 14.657 46.467 1.00 6.17 74 PHE A CA 1
ATOM 616 C C . PHE A 1 74 ? 16.156 14.923 47.727 1.00 6.36 74 PHE A C 1
ATOM 617 O O . PHE A 1 74 ? 17.273 15.442 47.629 1.00 7.23 74 PHE A O 1
ATOM 625 N N . GLU A 1 75 ? 15.634 14.573 48.897 1.00 6.63 75 GLU A N 1
ATOM 626 C CA . GLU A 1 75 ? 16.393 14.689 50.127 1.00 7.17 75 GLU A CA 1
ATOM 627 C C . GLU A 1 75 ? 17.646 13.822 50.079 1.00 6.75 75 GLU A C 1
ATOM 628 O O . GLU A 1 75 ? 18.724 14.254 50.531 1.00 7.46 75 GLU A O 1
ATOM 634 N N . LEU A 1 76 ? 17.532 12.611 49.553 1.00 6.71 76 LEU A N 1
ATOM 635 C CA A LEU A 1 76 ? 18.678 11.741 49.452 0.50 6.87 76 LEU A CA 1
ATOM 636 C CA B LEU A 1 76 ? 18.670 11.716 49.413 0.50 7.47 76 LEU A CA 1
ATOM 637 C C . LEU A 1 76 ? 19.736 12.363 48.523 1.00 6.98 76 LEU A C 1
ATOM 638 O O . LEU A 1 76 ? 20.926 12.360 48.836 1.00 7.60 76 LEU A O 1
ATOM 647 N N . VAL A 1 77 ? 19.320 12.909 47.377 1.00 6.81 77 VAL A N 1
ATOM 648 C CA . VAL A 1 77 ? 20.243 13.556 46.457 1.00 7.12 77 VAL A CA 1
ATOM 649 C C . VAL A 1 77 ? 20.952 14.746 47.119 1.00 6.81 77 VAL A C 1
ATOM 650 O O . VAL A 1 77 ? 22.168 14.905 47.029 1.00 7.56 77 VAL A O 1
ATOM 654 N N . GLN A 1 78 ? 20.181 15.568 47.829 1.00 7.03 78 GLN A N 1
ATOM 655 C CA . GLN A 1 78 ? 20.749 16.704 48.573 1.00 7.74 78 GLN A CA 1
ATOM 656 C C . GLN A 1 78 ? 21.791 16.228 49.581 1.00 7.41 78 GLN A C 1
ATOM 657 O O . GLN A 1 78 ? 22.879 16.810 49.679 1.00 8.31 78 GLN A O 1
ATOM 663 N N . LYS A 1 79 ? 21.478 15.175 50.334 1.00 7.68 79 LYS A N 1
ATOM 664 C CA A LYS A 1 79 ? 22.380 14.638 51.351 0.50 8.23 79 LYS A CA 1
ATOM 665 C CA B LYS A 1 79 ? 22.381 14.665 51.352 0.50 8.56 79 LYS A CA 1
ATOM 666 C C . LYS A 1 79 ? 23.610 13.953 50.771 1.00 9.76 79 LYS A C 1
ATOM 667 O O . LYS A 1 79 ? 24.513 13.650 51.517 1.00 10.83 79 LYS A O 1
ATOM 678 N N . ALA A 1 80 ? 23.629 13.709 49.451 1.00 10.77 80 ALA A N 1
ATOM 679 C CA . ALA A 1 80 ? 24.816 13.207 48.725 1.00 13.65 80 ALA A CA 1
ATOM 680 C C . ALA A 1 80 ? 25.683 14.352 48.189 1.00 13.12 80 ALA A C 1
ATOM 681 O O . ALA A 1 80 ? 26.763 14.138 47.592 1.00 15.52 80 ALA A O 1
ATOM 683 N N . GLY A 1 81 ? 25.258 15.589 48.332 1.00 11.85 81 GLY A N 1
ATOM 684 C CA . GLY A 1 81 ? 26.044 16.707 47.816 1.00 12.95 81 GLY A CA 1
ATOM 685 C C . GLY A 1 81 ? 25.901 16.947 46.304 1.00 10.57 81 GLY A C 1
ATOM 686 O O . GLY A 1 81 ? 26.722 17.660 45.719 1.00 13.33 81 GLY A O 1
ATOM 687 N N . LEU A 1 82 ? 24.883 16.362 45.681 1.00 8.13 82 LEU A N 1
ATOM 688 C CA . LEU A 1 82 ? 24.707 16.387 44.229 1.00 7.39 82 LEU A CA 1
ATOM 689 C C . LEU A 1 82 ? 23.621 17.396 43.847 1.00 6.80 82 LEU A C 1
ATOM 690 O O . LEU A 1 82 ? 22.632 17.556 44.543 1.00 8.31 82 LEU A O 1
ATOM 695 N N . LYS A 1 83 ? 23.820 18.052 42.702 1.00 6.90 83 LYS A N 1
ATOM 696 C CA A LYS A 1 83 ? 22.746 18.836 42.104 0.50 6.75 83 LYS A CA 1
ATOM 697 C CA B LYS A 1 83 ? 22.780 18.845 42.055 0.50 6.52 83 LYS A CA 1
ATOM 698 C C . LYS A 1 83 ? 21.742 17.912 41.389 1.00 6.27 83 LYS A C 1
ATOM 699 O O . LYS A 1 83 ? 21.994 16.721 41.202 1.00 6.72 83 LYS A O 1
ATOM 710 N N . LEU A 1 84 ? 20.618 18.517 40.990 1.00 6.93 84 LEU A N 1
ATOM 711 C CA A LEU A 1 84 ? 19.476 17.764 40.499 0.50 6.25 84 LEU A CA 1
ATOM 712 C CA B LEU A 1 84 ? 19.480 17.749 40.470 0.50 7.05 84 LEU A CA 1
ATOM 713 C C . LEU A 1 84 ? 18.823 18.519 39.327 1.00 6.04 84 LEU A C 1
ATOM 714 O O . LEU A 1 84 ? 18.514 19.714 39.438 1.00 6.87 84 LEU A O 1
ATOM 723 N N . GLN A 1 85 ? 18.604 17.801 38.229 1.00 6.31 85 GLN A N 1
ATOM 724 C CA . GLN A 1 85 ? 17.805 18.271 37.096 1.00 5.94 85 GLN A CA 1
ATOM 725 C C . GLN A 1 85 ? 16.517 17.436 37.087 1.00 5.60 85 GLN A C 1
ATOM 726 O O . GLN A 1 85 ? 16.571 16.218 37.132 1.00 6.87 85 GLN A O 1
ATOM 732 N N . ALA A 1 86 ? 15.366 18.126 37.063 1.00 5.29 86 ALA A N 1
ATOM 733 C CA . ALA A 1 86 ? 14.067 17.470 37.170 1.00 5.37 86 ALA A CA 1
ATOM 734 C C . ALA A 1 86 ? 13.323 17.586 35.839 1.00 4.87 86 ALA A C 1
ATOM 735 O O . ALA A 1 86 ? 13.180 18.708 35.319 1.00 6.13 86 ALA A O 1
ATOM 737 N N . ILE A 1 87 ? 12.813 16.471 35.337 1.00 4.99 87 ILE A N 1
ATOM 738 C CA . ILE A 1 87 ? 11.995 16.463 34.128 1.00 5.04 87 ILE A CA 1
ATOM 739 C C . ILE A 1 87 ? 10.530 16.445 34.531 1.00 4.81 87 ILE A C 1
ATOM 740 O O . ILE A 1 87 ? 10.091 15.614 35.319 1.00 5.19 87 ILE A O 1
ATOM 745 N N . MET A 1 88 ? 9.741 17.385 33.983 1.00 4.65 88 MET A N 1
ATOM 746 C CA . MET A 1 88 ? 8.289 17.387 34.134 1.00 4.87 88 MET A CA 1
ATOM 747 C C . MET A 1 88 ? 7.758 16.381 33.101 1.00 4.77 88 MET A C 1
ATOM 748 O O . MET A 1 88 ? 7.616 16.707 31.905 1.00 5.31 88 MET A O 1
ATOM 753 N N . SER A 1 89 ? 7.548 15.138 33.551 1.00 4.70 89 SER A N 1
ATOM 754 C CA . SER A 1 89 ? 7.364 14.020 32.632 1.00 4.90 89 SER A CA 1
ATOM 755 C C . SER A 1 89 ? 5.867 13.763 32.432 1.00 4.76 89 SER A C 1
ATOM 756 O O . SER A 1 89 ? 5.252 12.917 33.096 1.00 5.57 89 SER A O 1
ATOM 759 N N . PHE A 1 90 ? 5.282 14.462 31.456 1.00 4.95 90 PHE A N 1
ATOM 760 C CA . PHE A 1 90 ? 3.848 14.416 31.135 1.00 4.90 90 PHE A CA 1
ATOM 761 C C . PHE A 1 90 ? 3.530 13.318 30.114 1.00 4.81 90 PHE A C 1
ATOM 762 O O . PHE A 1 90 ? 2.673 13.491 29.245 1.00 6.38 90 PHE A O 1
ATOM 770 N N . HIS A 1 91 ? 4.176 12.164 30.243 1.00 5.31 91 HIS A N 1
ATOM 771 C CA . HIS A 1 91 ? 4.116 11.108 29.229 1.00 5.06 91 HIS A CA 1
ATOM 772 C C . HIS A 1 91 ? 4.247 9.761 29.924 1.00 5.29 91 HIS A C 1
ATOM 773 O O . HIS A 1 91 ? 4.677 9.650 31.082 1.00 5.99 91 HIS A O 1
ATOM 780 N N . GLN A 1 92 ? 3.958 8.707 29.150 1.00 5.66 92 GLN A N 1
ATOM 781 C CA . GLN A 1 92 ? 4.093 7.338 29.622 1.00 6.12 92 GLN A CA 1
ATOM 782 C C . GLN A 1 92 ? 5.555 6.920 29.646 1.00 6.25 92 GLN A C 1
ATOM 783 O O . GLN A 1 92 ? 6.312 7.113 28.699 1.00 7.46 92 GLN A O 1
ATOM 789 N N . CYS A 1 93 ? 5.924 6.225 30.736 1.00 7.23 93 CYS A N 1
ATOM 790 C CA . CYS A 1 93 ? 7.174 5.494 30.853 1.00 8.26 93 CYS A CA 1
ATOM 791 C C . CYS A 1 93 ? 6.922 4.074 30.341 1.00 9.52 93 CYS A C 1
ATOM 792 O O . CYS A 1 93 ? 5.955 3.404 30.775 1.00 9.56 93 CYS A O 1
ATOM 795 N N . GLY A 1 94 ? 7.791 3.617 29.453 1.00 12.77 94 GLY A N 1
ATOM 796 C CA . GLY A 1 94 ? 7.692 2.272 28.965 1.00 14.21 94 GLY A CA 1
ATOM 797 C C . GLY A 1 94 ? 6.499 2.021 28.067 1.00 17.04 94 GLY A C 1
ATOM 798 O O . GLY A 1 94 ? 6.028 2.889 27.342 1.00 17.80 94 GLY A O 1
ATOM 799 N N . GLY A 1 95 ? 5.987 0.810 28.163 1.00 21.10 95 GLY A N 1
ATOM 800 C CA . GLY A 1 95 ? 4.891 0.371 27.333 1.00 27.30 95 GLY A CA 1
ATOM 801 C C . GLY A 1 95 ? 5.323 -0.289 26.038 1.00 25.94 95 GLY A C 1
ATOM 802 O O . GLY A 1 95 ? 4.476 -0.640 25.226 1.00 33.37 95 GLY A O 1
ATOM 803 N N . ASN A 1 96 ? 6.622 -0.453 25.813 1.00 25.80 96 ASN A N 1
ATOM 804 C CA . ASN A 1 96 ? 7.097 -1.180 24.646 1.00 27.90 96 ASN A CA 1
ATOM 805 C C . ASN A 1 96 ? 7.534 -2.570 25.037 1.00 24.11 96 ASN A C 1
ATOM 806 O O . ASN A 1 96 ? 7.753 -2.873 26.222 1.00 24.37 96 ASN A O 1
ATOM 811 N N . VAL A 1 97 ? 7.636 -3.431 24.039 1.00 24.04 97 VAL A N 1
ATOM 812 C CA . VAL A 1 97 ? 7.985 -4.804 24.309 1.00 23.45 97 VAL A CA 1
ATOM 813 C C . VAL A 1 97 ? 9.357 -4.849 24.971 1.00 27.26 97 VAL A C 1
ATOM 814 O O . VAL A 1 97 ? 10.318 -4.250 24.471 1.00 32.12 97 VAL A O 1
ATOM 818 N N . GLY A 1 98 ? 9.427 -5.539 26.111 1.00 25.40 98 GLY A N 1
ATOM 819 C CA . GLY A 1 98 ? 10.661 -5.691 26.861 1.00 29.19 98 GLY A CA 1
ATOM 820 C C . GLY A 1 98 ? 10.888 -4.640 27.931 1.00 26.77 98 GLY A C 1
ATOM 821 O O . GLY A 1 98 ? 11.768 -4.824 28.777 1.00 30.45 98 GLY A O 1
ATOM 822 N N . ASP A 1 99 ? 10.125 -3.543 27.915 1.00 23.51 99 ASP A N 1
ATOM 823 C CA . ASP A 1 99 ? 10.293 -2.523 28.931 1.00 19.66 99 ASP A CA 1
ATOM 824 C C . ASP A 1 99 ? 9.877 -3.054 30.312 1.00 17.84 99 ASP A C 1
ATOM 825 O O . ASP A 1 99 ? 8.746 -3.511 30.520 1.00 21.42 99 ASP A O 1
ATOM 830 N N . ALA A 1 100 ? 10.773 -2.916 31.286 1.00 18.26 100 ALA A N 1
ATOM 831 C CA . ALA A 1 100 ? 10.492 -3.366 32.647 1.00 17.82 100 ALA A CA 1
ATOM 832 C C . ALA A 1 100 ? 9.661 -2.381 33.489 1.00 17.47 100 ALA A C 1
ATOM 833 O O . ALA A 1 100 ? 8.861 -2.801 34.314 1.00 20.63 100 ALA A O 1
ATOM 835 N N . VAL A 1 101 ? 9.820 -1.091 33.258 0.50 9.00 101 VAL A N 1
ATOM 836 C CA . VAL A 1 101 ? 9.158 -0.075 34.075 1.00 12.77 101 VAL A CA 1
ATOM 837 C C . VAL A 1 101 ? 8.073 0.586 33.227 1.00 12.62 101 VAL 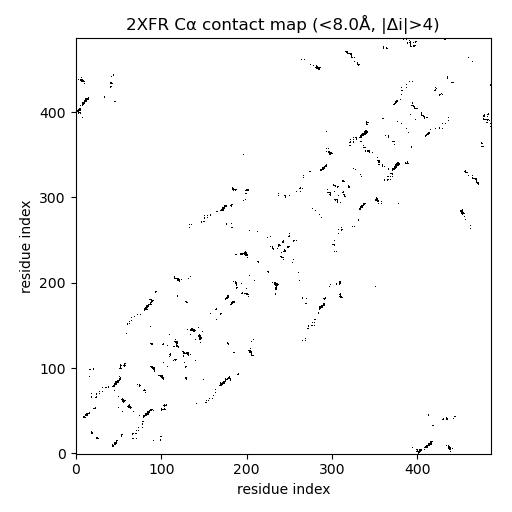A C 1
ATOM 838 O O . VAL A 1 101 ? 8.377 1.244 32.210 1.00 13.28 101 VAL A O 1
ATOM 842 N N . ASN A 1 102 ? 6.810 0.419 33.649 1.00 11.60 102 ASN A N 1
ATOM 843 C CA . ASN A 1 102 ? 5.630 0.857 32.895 1.00 12.09 102 ASN A CA 1
ATOM 844 C C . ASN A 1 102 ? 4.768 1.783 33.769 1.00 10.28 102 ASN A C 1
ATOM 845 O O . ASN A 1 102 ? 4.257 1.369 34.803 1.00 13.12 102 ASN A O 1
ATOM 850 N N . ILE A 1 103 ? 4.703 3.050 33.389 1.00 8.22 103 ILE A N 1
ATOM 851 C CA . ILE A 1 103 ? 3.998 4.097 34.162 1.00 7.81 103 ILE A CA 1
ATOM 852 C C . ILE A 1 103 ? 3.203 4.938 33.168 1.00 7.03 103 ILE A C 1
ATOM 853 O O . ILE A 1 103 ? 3.730 5.876 32.550 1.00 8.98 103 ILE A O 1
ATOM 858 N N . PRO A 1 104 ? 1.928 4.653 32.991 1.00 7.24 104 PRO A N 1
ATOM 859 C CA A PRO A 1 104 ? 1.065 5.429 32.099 0.50 6.85 104 PRO A CA 1
ATOM 860 C CA B PRO A 1 104 ? 1.131 5.452 32.061 0.50 6.45 104 PRO A CA 1
ATOM 861 C C . PRO A 1 104 ? 0.798 6.822 32.639 1.00 6.26 104 PRO A C 1
ATOM 862 O O . PRO A 1 104 ? 1.033 7.093 33.814 1.00 7.93 104 PRO A O 1
ATOM 869 N N . ILE A 1 105 ? 0.263 7.698 31.793 1.00 5.85 105 ILE A N 1
ATOM 870 C CA . ILE A 1 105 ? -0.311 8.961 32.264 1.00 6.13 105 ILE A CA 1
ATOM 871 C C . ILE A 1 105 ? -1.525 8.639 33.158 1.00 6.28 105 ILE A C 1
ATOM 872 O O . ILE A 1 105 ? -2.023 7.507 33.184 1.00 7.25 105 ILE A O 1
ATOM 877 N N . PRO A 1 106 ? -2.037 9.634 33.924 1.00 6.43 106 PRO A N 1
ATOM 878 C CA . PRO A 1 106 ? -3.085 9.312 34.896 1.00 7.21 106 PRO A CA 1
ATOM 879 C C . PRO A 1 106 ? -4.306 8.634 34.278 1.00 7.03 106 PRO A C 1
ATOM 880 O O . PRO A 1 106 ? -4.803 9.031 33.213 1.00 7.06 106 PRO A O 1
ATOM 884 N N . GLN A 1 107 ? -4.841 7.636 34.979 1.00 7.61 107 GLN A N 1
ATOM 885 C CA . GLN A 1 107 ? -6.013 6.886 34.489 1.00 7.30 107 GLN A CA 1
ATOM 886 C C . GLN A 1 107 ? -7.209 7.803 34.273 1.00 7.01 107 GLN A C 1
ATOM 887 O O . GLN A 1 107 ? -7.929 7.655 33.302 1.00 7.20 107 GLN A O 1
ATOM 893 N N . TRP A 1 108 ? -7.446 8.751 35.197 1.00 6.76 108 TRP A N 1
ATOM 894 C CA . TRP A 1 108 ? -8.575 9.646 35.071 1.00 6.99 108 TRP A CA 1
ATOM 895 C C . TRP A 1 108 ? -8.465 10.564 33.847 1.00 6.64 108 TRP A C 1
ATOM 896 O O . TRP A 1 108 ? -9.481 10.998 33.308 1.00 7.71 108 TRP A O 1
ATOM 907 N N . VAL A 1 109 ? -7.237 10.845 33.398 1.00 6.30 109 VAL A N 1
ATOM 908 C CA . VAL A 1 109 ? -7.037 11.572 32.129 1.00 6.41 109 VAL A CA 1
ATOM 909 C C . VAL A 1 109 ? -7.427 10.677 30.950 1.00 6.59 109 VAL A C 1
ATOM 910 O O . VAL A 1 109 ? -8.187 11.061 30.055 1.00 7.06 109 VAL A O 1
ATOM 914 N N . ARG A 1 110 ? -6.920 9.446 30.960 1.00 6.70 110 ARG A N 1
ATOM 915 C CA . ARG A 1 110 ? -7.244 8.490 29.884 1.00 7.43 110 ARG A CA 1
ATOM 916 C C . ARG A 1 110 ? -8.728 8.187 29.828 1.00 6.97 110 ARG A C 1
ATOM 917 O O . ARG A 1 110 ? -9.261 7.917 28.743 1.00 7.44 110 ARG A O 1
ATOM 925 N N . ASP A 1 111 ? -9.442 8.240 30.962 1.00 7.14 111 ASP A N 1
ATOM 926 C CA . ASP A 1 111 ? -10.866 7.966 30.954 1.00 7.62 111 ASP A CA 1
ATOM 927 C C . ASP A 1 111 ? -11.617 8.941 30.047 1.00 8.08 111 ASP A C 1
ATOM 928 O O . ASP A 1 111 ? -12.663 8.568 29.494 1.00 8.73 111 ASP A O 1
ATOM 933 N N . VAL A 1 112 ? -11.129 10.183 29.889 1.00 7.85 112 VAL A N 1
ATOM 934 C CA . VAL A 1 112 ? -11.749 11.147 28.988 1.00 8.93 112 VAL A CA 1
ATOM 935 C C . VAL A 1 112 ? -11.753 10.601 27.544 1.00 8.22 112 VAL A C 1
ATOM 936 O O . VAL A 1 112 ? -12.613 10.934 26.743 1.00 9.58 112 VAL A O 1
ATOM 940 N N . GLY A 1 113 ? -10.743 9.792 27.213 1.00 8.77 113 GLY A N 1
ATOM 941 C CA . GLY A 1 113 ? -10.624 9.176 25.894 1.00 9.42 113 GLY A CA 1
ATOM 942 C C . GLY A 1 113 ? -11.674 8.150 25.523 1.00 10.10 113 GLY A C 1
ATOM 943 O O . GLY A 1 113 ? -11.798 7.812 24.341 1.00 11.12 113 GLY A O 1
ATOM 944 N N . THR A 1 114 ? -12.427 7.664 26.494 1.00 10.25 114 THR A N 1
ATOM 945 C CA . THR A 1 114 ? -13.521 6.716 26.203 1.00 11.56 114 THR A CA 1
ATOM 946 C C . THR A 1 114 ? -14.621 7.410 25.405 1.00 12.19 114 THR A C 1
ATOM 947 O O . THR A 1 114 ? -15.124 6.839 24.439 1.00 16.85 114 THR A O 1
ATOM 951 N N . ARG A 1 115 ? -14.983 8.634 25.770 1.00 12.24 115 ARG A N 1
ATOM 952 C CA A ARG A 1 115 ? -15.948 9.336 24.960 0.33 12.52 115 ARG A CA 1
ATOM 953 C CA B ARG A 1 115 ? -15.974 9.381 25.022 0.33 14.32 115 ARG A CA 1
ATOM 954 C CA C ARG A 1 115 ? -15.956 9.444 25.033 0.33 14.48 115 ARG A CA 1
ATOM 955 C C . ARG A 1 115 ? -15.281 10.281 23.939 1.00 12.11 115 ARG A C 1
ATOM 956 O O . ARG A 1 115 ? -15.941 10.647 22.969 1.00 14.40 115 ARG A O 1
ATOM 978 N N . ASP A 1 116 ? -13.984 10.621 24.115 1.00 9.38 116 ASP A N 1
ATOM 979 C CA . ASP A 1 116 ? -13.284 11.525 23.189 1.00 8.39 116 ASP A CA 1
ATOM 980 C C . ASP A 1 116 ? -11.919 10.930 22.853 1.00 6.82 116 ASP A C 1
ATOM 981 O O . ASP A 1 116 ? -10.891 11.335 23.391 1.00 7.04 116 ASP A O 1
ATOM 986 N N . PRO A 1 117 ? -11.882 9.953 21.923 1.00 7.31 117 PRO A N 1
ATOM 987 C CA . PRO A 1 117 ? -10.617 9.281 21.606 1.00 7.10 117 PRO A CA 1
ATOM 988 C C . PRO A 1 117 ? -9.607 10.188 20.886 1.00 6.07 117 PRO A C 1
ATOM 989 O O . PRO A 1 117 ? -8.439 9.839 20.772 1.00 6.83 117 PRO A O 1
ATOM 993 N N . ASP A 1 118 ? -10.083 11.355 20.445 1.00 6.31 118 ASP A N 1
ATOM 994 C CA . ASP A 1 118 ? -9.242 12.344 19.764 1.00 5.98 118 ASP A CA 1
ATOM 995 C C . ASP A 1 118 ? -8.380 13.193 20.691 1.00 5.82 118 ASP A C 1
ATOM 996 O O . ASP A 1 118 ? -7.657 14.064 20.207 1.00 6.12 118 ASP A O 1
ATOM 1001 N N . ILE A 1 119 ? -8.351 12.872 21.990 1.00 5.58 119 ILE A N 1
ATOM 1002 C CA . ILE A 1 119 ? -7.348 13.453 22.879 1.00 5.34 119 ILE A CA 1
ATOM 1003 C C . ILE A 1 119 ? -5.957 12.894 22.645 1.00 4.94 119 ILE A C 1
ATOM 1004 O O . ILE A 1 119 ? -4.987 13.429 23.202 1.00 5.05 119 ILE A O 1
ATOM 1009 N N . PHE A 1 120 ? -5.831 11.836 21.831 1.00 5.15 120 PHE A N 1
ATOM 1010 C CA . PHE A 1 120 ? -4.564 11.170 21.540 1.00 4.83 120 PHE A CA 1
ATOM 1011 C C . PHE A 1 120 ? -4.120 11.464 20.108 1.00 4.79 120 PHE A C 1
ATOM 1012 O O . PHE A 1 120 ? -4.942 11.478 19.188 1.00 5.34 120 PHE A O 1
ATOM 1020 N N . TYR A 1 121 ? -2.816 11.649 19.915 1.00 4.86 121 TYR A N 1
ATOM 1021 C CA . TYR A 1 121 ? -2.275 11.674 18.559 1.00 4.98 121 TYR A CA 1
ATOM 1022 C C . TYR A 1 121 ? -2.719 10.386 17.833 1.00 4.86 121 TYR A C 1
ATOM 1023 O O . TYR A 1 121 ? -2.637 9.293 18.375 1.00 5.72 121 TYR A O 1
ATOM 1032 N N . THR A 1 122 ? -3.193 10.565 16.598 1.00 5.09 122 THR A N 1
ATOM 1033 C CA . THR A 1 122 ? -3.827 9.512 15.794 1.00 5.27 122 THR A CA 1
ATOM 1034 C C . THR A 1 122 ? -3.160 9.472 14.423 1.00 4.94 122 THR A C 1
ATOM 1035 O O . THR A 1 122 ? -2.932 10.531 13.802 1.00 5.60 122 THR A O 1
ATOM 1039 N N . ASP A 1 123 ? -2.892 8.263 13.899 1.00 5.16 123 ASP A N 1
ATOM 1040 C CA . ASP A 1 123 ? -2.323 8.115 12.569 1.00 5.38 123 ASP A CA 1
ATOM 1041 C C . ASP A 1 123 ? -3.383 7.948 11.480 1.00 5.67 123 ASP A C 1
ATOM 1042 O O . ASP A 1 123 ? -4.594 7.956 11.753 1.00 5.99 123 ASP A O 1
ATOM 1047 N N . GLY A 1 124 ? -2.928 7.795 10.238 1.00 6.02 124 GLY A N 1
ATOM 1048 C CA . GLY A 1 124 ? -3.827 7.761 9.100 1.00 6.67 124 GLY A CA 1
ATOM 1049 C C . GLY A 1 124 ? -4.700 6.516 9.009 1.00 6.69 124 GLY A C 1
ATOM 1050 O O . GLY A 1 124 ? -5.679 6.511 8.280 1.00 9.37 124 GLY A O 1
ATOM 1051 N N A HIS A 1 125 ? -4.377 5.446 9.726 0.50 6.05 125 HIS A N 1
ATOM 1052 N N B HIS A 1 125 ? -4.297 5.488 9.758 0.50 7.34 125 HIS A N 1
ATOM 1053 C CA A HIS A 1 125 ? -5.301 4.305 9.828 0.50 5.92 125 HIS A CA 1
ATOM 1054 C CA B HIS A 1 125 ? -5.011 4.234 9.927 0.50 7.96 125 HIS A CA 1
ATOM 1055 C C A HIS A 1 125 ? -6.121 4.321 11.095 0.50 6.17 125 HIS A C 1
ATOM 1056 C C B HIS A 1 125 ? -6.124 4.367 11.009 0.50 6.91 125 HIS A C 1
ATOM 1057 O O A HIS A 1 125 ? -6.812 3.328 11.399 0.50 5.89 125 HIS A O 1
ATOM 1058 O O B HIS A 1 125 ? -7.036 3.515 11.073 0.50 6.84 125 HIS A O 1
ATOM 1071 N N . GLY A 1 126 ? -6.066 5.428 11.844 1.00 6.02 126 GLY A N 1
ATOM 1072 C CA . GLY A 1 126 ? -6.904 5.584 13.012 1.00 6.15 126 GLY A CA 1
ATOM 1073 C C . GLY A 1 126 ? -6.283 5.124 14.309 1.00 5.56 126 GLY A C 1
ATOM 1074 O O . GLY A 1 126 ? -6.949 5.208 15.363 1.00 6.45 126 GLY A O 1
ATOM 1075 N N . THR A 1 127 ? -5.058 4.619 14.292 1.00 5.71 127 THR A N 1
ATOM 1076 C CA . THR A 1 127 ? -4.452 4.118 15.526 1.00 5.89 127 THR A CA 1
ATOM 1077 C C . THR A 1 127 ? -4.199 5.280 16.493 1.00 5.70 127 THR A C 1
ATOM 1078 O O . THR A 1 127 ? -3.608 6.297 16.104 1.00 6.29 127 THR A O 1
ATOM 1082 N N . ARG A 1 128 ? -4.641 5.110 17.733 1.00 5.59 128 ARG A N 1
ATOM 1083 C CA . ARG A 1 128 ? -4.445 6.094 18.798 1.00 5.66 128 ARG A CA 1
ATOM 1084 C C . ARG A 1 128 ? -3.157 5.789 19.564 1.00 5.48 128 ARG A C 1
ATOM 1085 O O . ARG A 1 128 ? -2.926 4.642 19.964 1.00 7.03 128 ARG A O 1
ATOM 1093 N N . ASN A 1 129 ? -2.313 6.798 19.799 1.00 5.28 129 ASN A N 1
ATOM 1094 C CA . ASN A 1 129 ? -1.130 6.652 20.630 1.00 5.45 129 ASN A CA 1
ATOM 1095 C C . ASN A 1 129 ? -1.472 7.190 22.036 1.00 5.01 129 ASN A C 1
ATOM 1096 O O . ASN A 1 129 ? -1.833 8.354 22.177 1.00 5.58 129 ASN A O 1
ATOM 1101 N N . ILE A 1 130 ? -1.409 6.323 23.047 1.00 5.37 130 ILE A N 1
ATOM 1102 C CA . ILE A 1 130 ? -1.918 6.675 24.383 1.00 5.55 130 ILE A CA 1
ATOM 1103 C C . ILE A 1 130 ? -0.843 7.194 25.335 1.00 5.66 130 ILE A C 1
ATOM 1104 O O . ILE A 1 130 ? -1.128 7.337 26.538 1.00 6.49 130 ILE A O 1
ATOM 1109 N N . GLU A 1 131 ? 0.324 7.549 24.820 1.00 5.38 131 GLU A N 1
ATOM 1110 C CA . GLU A 1 131 ? 1.450 7.957 25.664 1.00 5.66 131 GLU A CA 1
ATOM 1111 C C . GLU A 1 131 ? 1.439 9.412 26.112 1.00 5.06 131 GLU A C 1
ATOM 1112 O O . GLU A 1 131 ? 2.222 9.778 26.990 1.00 5.66 131 GLU A O 1
ATOM 1118 N N . TYR A 1 132 ? 0.619 10.257 25.469 1.00 5.27 132 TYR A N 1
ATOM 1119 C CA . TYR A 1 132 ? 0.724 11.697 25.592 1.00 4.74 132 TYR A CA 1
ATOM 1120 C C . TYR A 1 132 ? -0.564 12.303 25.011 1.00 4.84 132 TYR A C 1
ATOM 1121 O O . TYR A 1 132 ? -1.180 11.695 24.128 1.00 5.96 132 TYR A O 1
ATOM 1130 N N . LEU A 1 133 ? -0.944 13.500 25.449 1.00 4.57 133 LEU A N 1
ATOM 1131 C CA . LEU A 1 133 ? -2.132 14.192 24.912 1.00 4.72 133 LEU A CA 1
ATOM 1132 C C . LEU A 1 133 ? -1.770 15.015 23.679 1.00 4.49 133 LEU A C 1
ATOM 1133 O O . LEU A 1 133 ? -0.819 15.809 23.694 1.00 5.18 133 LEU A O 1
ATOM 1138 N N . THR A 1 134 ? -2.527 14.881 22.602 1.00 4.75 134 THR A N 1
ATOM 1139 C CA . THR A 1 134 ? -2.277 15.690 21.401 1.00 4.70 134 THR A CA 1
ATOM 1140 C C . THR A 1 134 ? -2.148 17.169 21.740 1.00 4.97 134 THR A C 1
ATOM 1141 O O . THR A 1 134 ? -2.938 17.726 22.507 1.00 4.97 134 THR A O 1
ATOM 1145 N N . LEU A 1 135 ? -1.205 17.848 21.064 1.00 4.70 135 LEU A N 1
ATOM 1146 C CA . LEU A 1 135 ? -1.142 19.306 21.151 1.00 4.87 135 LEU A CA 1
ATOM 1147 C C . LEU A 1 135 ? -2.466 19.949 20.725 1.00 5.30 135 LEU A C 1
ATOM 1148 O O . LEU A 1 135 ? -2.767 21.090 21.111 1.00 5.62 135 LEU A O 1
ATOM 1153 N N . GLY A 1 136 ? -3.290 19.226 19.950 1.00 5.30 136 GLY A N 1
ATOM 1154 C CA . GLY A 1 136 ? -4.608 19.723 19.591 1.00 5.81 136 GLY A CA 1
ATOM 1155 C C . GLY A 1 136 ? -5.532 20.015 20.767 1.00 5.75 136 GLY A C 1
ATOM 1156 O O . GLY A 1 136 ? -6.488 20.794 20.598 1.00 6.83 136 GLY A O 1
ATOM 1157 N N . VAL A 1 137 ? -5.285 19.422 21.940 1.00 5.29 137 VAL A N 1
ATOM 1158 C CA . VAL A 1 137 ? -6.111 19.689 23.120 1.00 5.81 137 VAL A CA 1
ATOM 1159 C C . VAL A 1 137 ? -5.391 20.555 24.163 1.00 5.32 137 VAL A C 1
ATOM 1160 O O . VAL A 1 137 ? -5.888 20.718 25.289 1.00 5.99 137 VAL A O 1
ATOM 1164 N N . ASP A 1 138 ? -4.296 21.211 23.755 1.00 5.75 138 ASP A N 1
ATOM 1165 C CA . ASP A 1 138 ? -3.587 22.118 24.644 1.00 5.44 138 ASP A CA 1
ATOM 1166 C C . ASP A 1 138 ? -4.531 23.115 25.320 1.00 5.45 138 ASP A C 1
ATOM 1167 O O . ASP A 1 138 ? -4.393 23.385 26.511 1.00 5.65 138 ASP A O 1
ATOM 1172 N N . ASN A 1 139 ? -5.439 23.695 24.529 1.00 6.01 139 ASN A N 1
ATOM 1173 C CA . ASN A 1 139 ? -6.343 24.751 25.013 1.00 6.72 139 ASN A CA 1
ATOM 1174 C C . ASN A 1 139 ? -7.797 24.332 24.983 1.00 7.33 139 ASN A C 1
ATOM 1175 O O . ASN A 1 139 ? -8.675 25.185 25.010 1.00 11.15 139 ASN A O 1
ATOM 1180 N N . GLN A 1 140 ? -8.085 23.031 24.980 1.00 6.38 140 GLN A N 1
ATOM 1181 C CA A GLN A 1 140 ? -9.458 22.524 24.992 0.50 6.86 140 GLN A CA 1
ATOM 1182 C CA B GLN A 1 140 ? -9.460 22.526 24.999 0.50 7.53 140 GLN A CA 1
ATOM 1183 C C . GLN A 1 140 ? -9.787 22.064 26.422 1.00 6.60 140 GLN A C 1
ATOM 1184 O O . GLN A 1 140 ? -9.090 21.204 26.953 1.00 6.81 140 GLN A O 1
ATOM 1195 N N . PRO A 1 141 ? -10.851 22.616 27.040 1.00 7.47 141 PRO A N 1
ATOM 1196 C CA . PRO A 1 141 ? -11.153 22.354 28.474 1.00 8.02 141 PRO A CA 1
ATOM 1197 C C . PRO A 1 141 ? -11.905 21.038 28.671 1.00 7.28 141 PRO A C 1
ATOM 1198 O O . PRO A 1 141 ? -13.030 21.017 29.148 1.00 10.24 141 PRO A O 1
ATOM 1202 N N . LEU A 1 142 ? -11.230 19.935 28.354 1.00 6.40 142 LEU A N 1
ATOM 1203 C CA . LEU A 1 142 ? -11.847 18.628 28.254 1.00 6.61 142 LEU A CA 1
ATOM 1204 C C . LEU A 1 142 ? -11.698 17.764 29.512 1.00 6.36 142 LEU A C 1
ATOM 1205 O O . LEU A 1 142 ? -12.316 16.690 29.581 1.00 7.57 142 LEU A O 1
ATOM 1210 N N . PHE A 1 143 ? -10.840 18.173 30.447 1.00 5.99 143 PHE A N 1
ATOM 1211 C CA . PHE A 1 143 ? -10.396 17.308 31.527 1.00 6.38 143 PHE A CA 1
ATOM 1212 C C . PHE A 1 143 ? -10.969 17.835 32.843 1.00 6.43 143 PHE A C 1
ATOM 1213 O O . PHE A 1 143 ? -10.314 18.595 33.573 1.00 6.45 143 PHE A O 1
ATOM 1221 N N . HIS A 1 144 ? -12.234 17.505 33.095 1.00 7.31 144 HIS A N 1
ATOM 1222 C CA . HIS A 1 144 ? -12.973 18.027 34.255 1.00 7.56 144 HIS A CA 1
ATOM 1223 C C . HIS A 1 144 ? -12.781 19.536 34.374 1.00 7.17 144 HIS A C 1
ATOM 1224 O O . HIS A 1 144 ? -12.504 20.075 35.460 1.00 8.43 144 HIS A O 1
ATOM 1231 N N . GLY A 1 145 ? -12.948 20.236 33.247 1.00 7.59 145 GLY A N 1
ATOM 1232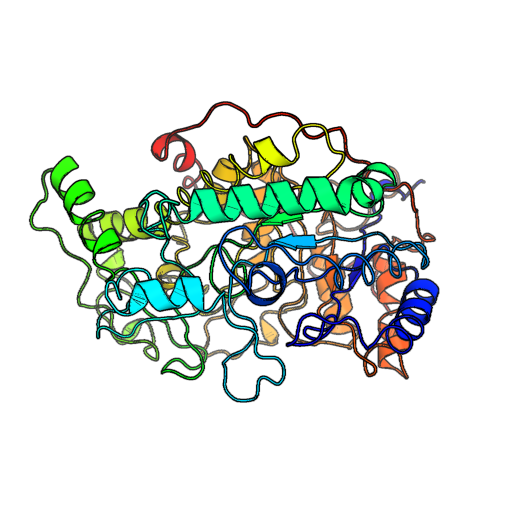 C CA . GLY A 1 145 ? -12.895 21.660 33.202 1.00 8.55 145 GLY A CA 1
ATOM 1233 C C . GLY A 1 145 ? -11.557 22.296 32.855 1.00 7.88 145 GLY A C 1
ATOM 1234 O O . GLY A 1 145 ? -11.506 23.490 32.552 1.00 11.06 145 GLY A O 1
ATOM 1235 N N . ARG A 1 146 ? -10.462 21.514 32.907 1.00 6.24 146 ARG A N 1
ATOM 1236 C CA . ARG A 1 146 ? -9.138 22.008 32.598 1.00 5.92 146 ARG A CA 1
ATOM 1237 C C . ARG A 1 146 ? -8.704 21.586 31.195 1.00 5.75 146 ARG A C 1
ATOM 1238 O O . ARG A 1 146 ? -9.026 20.497 30.713 1.00 6.48 146 ARG A O 1
ATOM 1246 N N . SER A 1 147 ? -7.897 22.449 30.567 1.00 5.70 147 SER A N 1
ATOM 1247 C CA . SER A 1 147 ? -7.181 22.101 29.343 1.00 5.84 147 SER A CA 1
ATOM 1248 C C . SER A 1 147 ? -5.911 21.345 29.673 1.00 5.40 147 SER A C 1
ATOM 1249 O O . SER A 1 147 ? -5.434 21.314 30.813 1.00 5.67 147 SER A O 1
ATOM 1252 N N . ALA A 1 148 ? -5.250 20.779 28.642 1.00 5.41 148 ALA A N 1
ATOM 1253 C CA . ALA A 1 148 ? -3.970 20.103 28.894 1.00 5.39 148 ALA A CA 1
ATOM 1254 C C . ALA A 1 148 ? -2.928 21.099 29.407 1.00 5.01 148 ALA A C 1
ATOM 1255 O O . ALA A 1 148 ? -2.204 20.797 30.353 1.00 5.31 148 ALA A O 1
ATOM 1257 N N . VAL A 1 149 ? -2.842 22.300 28.800 1.00 5.19 149 VAL A N 1
ATOM 1258 C CA . VAL A 1 149 ? -1.839 23.282 29.263 1.00 5.52 149 VAL A CA 1
ATOM 1259 C C . VAL A 1 149 ? -2.126 23.671 30.726 1.00 5.07 149 VAL A C 1
ATOM 1260 O O . VAL A 1 149 ? -1.188 23.809 31.508 1.00 5.59 149 VAL A O 1
ATOM 1264 N N . GLN A 1 150 ? -3.408 23.832 31.109 1.00 5.22 150 GLN A N 1
ATOM 1265 C CA . GLN A 1 150 ? -3.703 24.128 32.513 1.00 5.65 150 GLN A CA 1
ATOM 1266 C C . GLN A 1 150 ? -3.237 22.995 33.429 1.00 5.09 150 GLN A C 1
ATOM 1267 O O . GLN A 1 150 ? -2.698 23.245 34.511 1.00 5.50 150 GLN A O 1
ATOM 1273 N N . MET A 1 151 ? -3.446 21.746 33.001 1.00 5.12 151 MET A N 1
ATOM 1274 C CA . MET A 1 151 ? -2.956 20.622 33.822 1.00 5.15 151 MET A CA 1
ATOM 1275 C C . MET A 1 151 ? -1.437 20.699 33.979 1.00 4.77 151 MET A C 1
ATOM 1276 O O . MET A 1 151 ? -0.873 20.435 35.065 1.00 5.02 151 MET A O 1
ATOM 1281 N N . TYR A 1 152 ? -0.717 21.003 32.895 1.00 4.49 152 TYR A N 1
ATOM 1282 C CA . TYR A 1 152 ? 0.741 21.070 32.960 1.00 4.60 152 TYR A CA 1
ATOM 1283 C C . TYR A 1 152 ? 1.190 22.201 33.913 1.00 4.52 152 TYR A C 1
ATOM 1284 O O . TYR A 1 152 ? 2.082 22.040 34.727 1.00 4.92 152 TYR A O 1
ATOM 1293 N N . ALA A 1 153 ? 0.570 23.375 33.758 1.00 4.85 153 ALA A N 1
ATOM 1294 C CA . ALA A 1 153 ? 0.890 24.527 34.593 1.00 5.45 153 ALA A CA 1
ATOM 1295 C C . ALA A 1 153 ? 0.606 24.230 36.069 1.00 5.02 153 ALA A C 1
ATOM 1296 O O . ALA A 1 153 ? 1.417 24.571 36.941 1.00 5.42 153 ALA A O 1
ATOM 1298 N N . ASP A 1 154 ? -0.543 23.622 36.354 1.00 5.04 154 ASP A N 1
ATOM 1299 C CA . ASP A 1 154 ? -0.914 23.331 37.741 1.00 5.12 154 ASP A CA 1
ATOM 1300 C C . ASP A 1 154 ? 0.067 22.332 38.364 1.00 5.03 154 ASP A C 1
ATOM 1301 O O . ASP A 1 154 ? 0.421 22.431 39.552 1.00 5.55 154 ASP A O 1
ATOM 1306 N N . TYR A 1 155 ? 0.502 21.334 37.579 1.00 4.79 155 TYR A N 1
ATOM 1307 C CA . TYR A 1 155 ? 1.479 20.336 38.060 1.00 4.91 155 TYR A CA 1
ATOM 1308 C C . TYR A 1 155 ? 2.792 21.023 38.414 1.00 4.63 155 TYR A C 1
ATOM 1309 O O . TYR A 1 155 ? 3.387 20.790 39.475 1.00 5.08 155 TYR A O 1
ATOM 1318 N N . MET A 1 156 ? 3.266 21.895 37.499 1.00 4.80 156 MET A N 1
ATOM 1319 C CA . MET A 1 156 ? 4.518 22.624 37.752 1.00 4.99 156 MET A CA 1
ATOM 1320 C C . MET A 1 156 ? 4.404 23.553 38.966 1.00 4.79 156 MET A C 1
ATOM 1321 O O . MET A 1 156 ? 5.347 23.678 39.736 1.00 5.50 156 MET A O 1
ATOM 1326 N N . THR A 1 157 ? 3.245 24.200 39.136 1.00 5.35 157 THR A N 1
ATOM 1327 C CA . THR A 1 157 ? 3.021 25.058 40.311 1.00 5.72 157 THR A CA 1
ATOM 1328 C C . THR A 1 157 ? 3.126 24.252 41.601 1.00 5.70 157 THR A C 1
ATOM 1329 O O . THR A 1 157 ? 3.787 24.653 42.557 1.00 6.25 157 THR A O 1
ATOM 1333 N N . SER A 1 158 ? 2.453 23.091 41.641 1.00 5.48 158 SER A N 1
ATOM 1334 C CA . SER A 1 158 ? 2.499 22.252 42.834 1.00 6.10 158 SER A CA 1
ATOM 1335 C C . SER A 1 158 ? 3.924 21.749 43.086 1.00 5.61 158 SER A C 1
ATOM 1336 O O . SER A 1 158 ? 4.388 21.684 44.237 1.00 6.07 158 SER A O 1
ATOM 1339 N N . PHE A 1 159 ? 4.656 21.400 42.021 1.00 5.40 159 PHE A N 1
ATOM 1340 C CA . PHE A 1 159 ? 6.041 21.002 42.147 1.00 5.63 159 PHE A CA 1
ATOM 1341 C C . PHE A 1 159 ? 6.859 22.133 42.771 1.00 5.51 159 PHE A C 1
ATOM 1342 O O . PHE A 1 159 ? 7.618 21.907 43.724 1.00 6.40 159 PHE A O 1
ATOM 1350 N N . ARG A 1 160 ? 6.728 23.355 42.252 1.00 5.79 160 ARG A N 1
ATOM 1351 C CA . ARG A 1 160 ? 7.479 24.475 42.798 1.00 6.54 160 ARG A CA 1
ATOM 1352 C C . ARG A 1 160 ? 7.179 24.681 44.290 1.00 6.92 160 ARG A C 1
ATOM 1353 O O . ARG A 1 160 ? 8.085 24.872 45.105 1.00 8.02 160 ARG A O 1
ATOM 1361 N N . GLU A 1 161 ? 5.902 24.668 44.650 1.00 6.94 161 GLU A N 1
ATOM 1362 C CA . GLU A 1 161 ? 5.514 24.899 46.046 1.00 8.11 161 GLU A CA 1
ATOM 1363 C C . GLU A 1 161 ? 6.075 23.824 46.957 1.00 8.00 161 GLU A C 1
ATOM 1364 O O . GLU A 1 161 ? 6.597 24.103 48.046 1.00 10.12 161 GLU A O 1
ATOM 1370 N N . ASN A 1 162 ? 5.966 22.568 46.534 1.00 6.57 162 ASN A N 1
ATOM 1371 C CA . ASN A 1 162 ? 6.401 21.436 47.365 1.00 7.05 162 ASN A CA 1
ATOM 1372 C C . ASN A 1 162 ? 7.914 21.334 47.440 1.00 6.98 162 ASN A C 1
ATOM 1373 O O . ASN A 1 162 ? 8.468 20.883 48.463 1.00 8.21 162 ASN A O 1
ATOM 1378 N N . MET A 1 163 ? 8.604 21.711 46.363 1.00 6.57 163 MET A N 1
ATOM 1379 C CA . MET A 1 163 ? 10.045 21.541 46.248 1.00 6.84 163 MET A CA 1
ATOM 1380 C C . MET A 1 163 ? 10.814 22.836 46.483 1.00 7.25 163 MET A C 1
ATOM 1381 O O . MET A 1 163 ? 12.025 22.895 46.251 1.00 7.54 163 MET A O 1
ATOM 1386 N N . LYS A 1 164 ? 10.148 23.855 47.032 1.00 8.24 164 LYS A N 1
ATOM 1387 C CA . LYS A 1 164 ? 10.740 25.170 47.229 1.00 9.02 164 LYS A CA 1
ATOM 1388 C C . LYS A 1 164 ? 12.028 25.074 48.045 1.00 8.74 164 LYS A C 1
ATOM 1389 O O . LYS A 1 164 ? 13.000 25.770 47.742 1.00 9.95 164 LYS A O 1
ATOM 1395 N N . GLU A 1 165 ? 12.065 24.233 49.072 1.00 9.59 165 GLU A N 1
ATOM 1396 C CA . GLU A 1 165 ? 13.292 24.133 49.878 1.00 11.08 165 GLU A CA 1
ATOM 1397 C C . GLU A 1 165 ? 14.478 23.680 49.050 1.00 8.94 165 GLU A C 1
ATOM 1398 O O . GLU A 1 165 ? 15.611 24.141 49.247 1.00 10.70 165 GLU A O 1
ATOM 1404 N N . PHE A 1 166 ? 14.254 22.746 48.124 1.00 8.42 166 PHE A N 1
ATOM 1405 C CA . PHE A 1 166 ? 15.333 22.232 47.278 1.00 7.76 166 PHE A CA 1
ATOM 1406 C C . PHE A 1 166 ? 15.762 23.250 46.230 1.00 7.76 166 PHE A C 1
ATOM 1407 O O . PHE A 1 166 ? 16.937 23.291 45.843 1.00 9.42 166 PHE A O 1
ATOM 1415 N N . LEU A 1 167 ? 14.819 24.059 45.741 1.00 7.77 167 LEU A N 1
ATOM 1416 C CA . LEU A 1 167 ? 15.155 25.179 44.848 1.00 8.75 167 LEU A CA 1
ATOM 1417 C C . LEU A 1 167 ? 16.018 26.188 45.617 1.00 9.58 167 LEU A C 1
ATOM 1418 O O . LEU A 1 167 ? 17.090 26.594 45.161 1.00 10.54 167 LEU A O 1
ATOM 1423 N N . ASP A 1 168 ? 15.549 26.625 46.781 1.00 10.10 168 ASP A N 1
ATOM 1424 C CA . ASP A 1 168 ? 16.232 27.678 47.550 1.00 11.40 168 ASP A CA 1
ATOM 1425 C C . ASP A 1 168 ? 17.630 27.238 47.997 1.00 11.64 168 ASP A C 1
ATOM 1426 O O . ASP A 1 168 ? 18.523 28.071 48.079 1.00 13.60 168 ASP A O 1
ATOM 1431 N N . ALA A 1 169 ? 17.817 25.947 48.269 1.00 10.60 169 ALA A N 1
ATOM 1432 C CA . ALA A 1 169 ? 19.092 25.395 48.696 1.00 11.35 169 ALA A CA 1
ATOM 1433 C C . ALA A 1 169 ? 20.066 25.190 47.531 1.00 11.07 169 ALA A C 1
ATOM 1434 O O . ALA A 1 169 ? 21.203 24.809 47.756 1.00 13.53 169 ALA A O 1
ATOM 1436 N N . GLY A 1 170 ? 19.635 25.404 46.286 1.00 10.94 170 GLY A N 1
ATOM 1437 C CA . GLY A 1 170 ? 20.526 25.201 45.164 1.00 11.01 170 GLY A CA 1
ATOM 1438 C C . GLY A 1 170 ? 20.710 23.751 44.756 1.00 9.63 170 GLY A C 1
ATOM 1439 O O . GLY A 1 170 ? 21.653 23.429 44.044 1.00 11.43 170 GLY A O 1
ATOM 1440 N N . VAL A 1 171 ? 19.796 22.880 45.184 1.00 8.20 171 VAL A N 1
ATOM 1441 C CA . VAL A 1 171 ? 19.808 21.467 44.777 1.00 7.78 171 VAL A CA 1
ATOM 1442 C C . VAL A 1 171 ? 19.236 21.339 43.362 1.00 7.12 171 VAL A C 1
ATOM 1443 O O . VAL A 1 171 ? 19.891 20.811 42.471 1.00 7.87 171 VAL A O 1
ATOM 1447 N N . ILE A 1 172 ? 18.000 21.801 43.172 1.00 6.79 172 ILE A N 1
ATOM 1448 C CA . ILE A 1 172 ? 17.362 21.759 41.857 1.00 6.71 172 ILE A CA 1
ATOM 1449 C C . ILE A 1 172 ? 17.863 22.953 41.041 1.00 6.72 172 ILE A C 1
ATOM 1450 O O . ILE A 1 172 ? 17.658 24.107 41.446 1.00 8.34 172 ILE A O 1
ATOM 1455 N N . VAL A 1 173 ? 18.511 22.668 39.912 1.00 6.20 173 VAL A N 1
ATOM 1456 C CA . VAL A 1 173 ? 19.167 23.676 39.078 1.00 6.61 173 VAL A CA 1
ATOM 1457 C C . VAL A 1 173 ? 18.626 23.745 37.658 1.00 6.38 173 VAL A C 1
ATOM 1458 O O . VAL A 1 173 ? 18.988 24.666 36.912 1.00 7.70 173 VAL A O 1
ATOM 1462 N N . ASP A 1 174 ? 17.780 22.807 37.257 1.00 6.55 174 ASP A N 1
ATOM 1463 C CA A ASP A 1 174 ? 17.265 22.731 35.890 0.50 6.24 174 ASP A CA 1
ATOM 1464 C CA B ASP A 1 174 ? 17.275 22.729 35.887 0.50 6.99 174 ASP A CA 1
ATOM 1465 C C . ASP A 1 174 ? 15.915 22.052 35.925 1.00 6.07 174 ASP A C 1
ATOM 1466 O O . ASP A 1 174 ? 15.737 21.074 36.664 1.00 7.32 174 ASP A O 1
ATOM 1475 N N . ILE A 1 175 ? 14.989 22.586 35.128 1.00 5.89 175 ILE A N 1
ATOM 1476 C CA . ILE A 1 175 ? 13.674 22.006 34.922 1.00 6.30 175 ILE A CA 1
ATOM 1477 C C . ILE A 1 175 ? 13.519 21.752 33.427 1.00 5.66 175 ILE A C 1
ATOM 1478 O O . ILE A 1 175 ? 13.517 22.702 32.634 1.00 6.78 175 ILE A O 1
ATOM 1483 N N . GLU A 1 176 ? 13.450 20.493 33.035 1.00 5.27 176 GLU A N 1
ATOM 1484 C CA . GLU A 1 176 ? 13.219 20.104 31.636 1.00 5.29 176 GLU A CA 1
ATOM 1485 C C . GLU A 1 176 ? 11.731 19.841 31.483 1.00 5.22 176 GLU A C 1
ATOM 1486 O O . GLU A 1 176 ? 11.160 19.030 32.209 1.00 6.70 176 GLU A O 1
ATOM 1492 N N . VAL A 1 177 ? 11.096 20.533 30.541 1.00 4.89 177 VAL A N 1
ATOM 1493 C CA . VAL A 1 177 ? 9.671 20.441 30.376 1.00 5.09 177 VAL A CA 1
ATOM 1494 C C . VAL A 1 177 ? 9.354 19.378 29.308 1.00 4.98 177 VAL A C 1
ATOM 1495 O O . VAL A 1 177 ? 9.710 19.578 28.130 1.00 5.58 177 VAL A O 1
ATOM 1499 N N . GLY A 1 178 ? 8.716 18.280 29.697 1.00 5.19 178 GLY A N 1
ATOM 1500 C CA . GLY A 1 178 ? 8.340 17.267 28.716 1.00 5.29 178 GLY A CA 1
ATOM 1501 C C . GLY A 1 178 ? 7.271 17.825 27.787 1.00 5.23 178 GLY A C 1
ATOM 1502 O O . GLY A 1 178 ? 6.318 18.461 28.245 1.00 6.07 178 GLY A O 1
ATOM 1503 N N . LEU A 1 179 ? 7.434 17.583 26.472 1.00 4.92 179 LEU A N 1
ATOM 1504 C CA . LEU A 1 179 ? 6.580 18.194 25.443 1.00 4.88 179 LEU A CA 1
ATOM 1505 C C . LEU A 1 179 ? 5.986 17.172 24.456 1.00 4.66 179 LEU A C 1
ATOM 1506 O O . LEU A 1 179 ? 5.418 17.564 23.430 1.00 5.10 179 LEU A O 1
ATOM 1511 N N . GLY A 1 180 ? 6.095 15.894 24.774 1.00 4.82 180 GLY A N 1
ATOM 1512 C CA . GLY A 1 180 ? 5.598 14.875 23.863 1.00 4.79 180 GLY A CA 1
ATOM 1513 C C . GLY A 1 180 ? 5.950 13.498 24.401 1.00 5.03 180 GLY A C 1
ATOM 1514 O O . GLY A 1 180 ? 6.427 13.340 25.543 1.00 5.15 180 GLY A O 1
ATOM 1515 N N . PRO A 1 181 ? 5.734 12.469 23.568 1.00 5.63 181 PRO A N 1
ATOM 1516 C CA . PRO A 1 181 ? 6.176 11.118 23.908 1.00 6.07 181 PRO A CA 1
ATOM 1517 C C . PRO A 1 181 ? 7.655 11.132 24.267 1.00 5.67 181 PRO A C 1
ATOM 1518 O O . PRO A 1 181 ? 8.459 11.862 23.671 1.00 6.25 181 PRO A O 1
ATOM 1522 N N . ALA A 1 182 ? 8.024 10.326 25.268 1.00 5.90 182 ALA A N 1
ATOM 1523 C CA . ALA A 1 182 ? 9.397 10.221 25.746 1.00 6.46 182 ALA A CA 1
ATOM 1524 C C . ALA A 1 182 ? 9.900 11.556 26.303 1.00 6.00 182 ALA A C 1
ATOM 1525 O O . ALA A 1 182 ? 11.109 11.754 26.509 1.00 7.43 182 ALA A O 1
ATOM 1527 N N . GLY A 1 183 ? 8.982 12.493 26.578 1.00 5.21 183 GLY A N 1
ATOM 1528 C CA . GLY A 1 183 ? 9.333 13.847 27.011 1.00 5.49 183 GLY A CA 1
ATOM 1529 C C . GLY A 1 183 ? 9.884 14.740 25.912 1.00 5.17 183 GLY A C 1
ATOM 1530 O O . GLY A 1 183 ? 10.303 15.856 26.210 1.00 7.07 183 GLY A O 1
ATOM 1531 N N . GLU A 1 184 ? 9.878 14.276 24.671 1.00 5.37 184 GLU A N 1
ATOM 1532 C CA . GLU A 1 184 ? 10.512 14.978 23.556 1.00 5.29 184 GLU A CA 1
ATOM 1533 C C . GLU A 1 184 ? 9.478 15.811 22.794 1.00 5.05 184 GLU A C 1
ATOM 1534 O O . GLU A 1 184 ? 8.314 15.410 22.646 1.00 5.52 184 GLU A O 1
ATOM 1540 N N . MET A 1 185 ? 9.929 16.960 22.294 1.00 5.25 185 MET A N 1
ATOM 1541 C CA A MET A 1 185 ? 9.033 17.834 21.511 0.50 4.99 185 MET A CA 1
ATOM 1542 C CA B MET A 1 185 ? 9.089 17.863 21.491 0.50 6.30 185 MET A CA 1
ATOM 1543 C C . MET A 1 185 ? 8.972 17.271 20.075 1.00 5.73 185 MET A C 1
ATOM 1544 O O . MET A 1 185 ? 9.714 17.677 19.181 1.00 6.39 185 MET A O 1
ATOM 1553 N N . ARG A 1 186 ? 8.059 16.316 19.882 1.00 4.98 186 ARG A N 1
ATOM 1554 C CA . ARG A 1 186 ? 7.907 15.579 18.615 1.00 5.31 186 ARG A CA 1
ATOM 1555 C C . ARG A 1 186 ? 6.544 14.921 18.609 1.00 4.64 186 ARG A C 1
ATOM 1556 O O . ARG A 1 186 ? 5.847 14.820 19.642 1.00 5.37 186 ARG A O 1
ATOM 1564 N N . TYR A 1 187 ? 6.168 14.414 17.429 1.00 5.00 187 TYR A N 1
ATOM 1565 C CA . TYR A 1 187 ? 5.050 13.497 17.270 1.00 4.83 187 TYR A CA 1
ATOM 1566 C C . TYR A 1 187 ? 5.525 12.045 17.476 1.00 4.98 187 TYR A C 1
ATOM 1567 O O . TYR A 1 187 ? 6.716 11.758 17.304 1.00 5.58 187 TYR A O 1
ATOM 1576 N N . PRO A 1 188 ? 4.596 11.115 17.785 1.00 5.12 188 PRO A N 1
ATOM 1577 C CA . PRO A 1 188 ? 4.964 9.695 17.979 1.00 5.39 188 PRO A CA 1
ATOM 1578 C C . PRO A 1 188 ? 5.020 8.967 16.616 1.00 5.39 188 PRO A C 1
ATOM 1579 O O . PRO A 1 188 ? 4.248 8.032 16.332 1.00 6.21 188 PRO A O 1
ATOM 1583 N N . SER A 1 189 ? 5.947 9.409 15.771 1.00 5.38 189 SER A N 1
ATOM 1584 C CA . SER A 1 189 ? 6.024 8.981 14.372 1.00 5.68 189 SER A CA 1
ATOM 1585 C C . SER A 1 189 ? 6.700 7.638 14.158 1.00 5.71 189 SER A C 1
ATOM 1586 O O . SER A 1 189 ? 6.656 7.111 13.046 1.00 6.04 189 SER A O 1
ATOM 1589 N N . TYR A 1 190 ? 7.362 7.102 15.201 1.00 6.33 190 TYR A N 1
ATOM 1590 C CA . TYR A 1 190 ? 8.134 5.869 15.110 1.00 7.07 190 TYR A CA 1
ATOM 1591 C C . TYR A 1 190 ? 7.747 4.930 16.274 1.00 7.79 190 TYR A C 1
ATOM 1592 O O . TYR A 1 190 ? 8.510 4.712 17.207 1.00 10.80 190 TYR A O 1
ATOM 1601 N N . PRO A 1 191 ? 6.531 4.395 16.245 1.00 8.58 191 PRO A N 1
ATOM 1602 C CA . PRO A 1 191 ? 5.990 3.554 17.354 1.00 11.01 191 PRO A CA 1
ATOM 1603 C C . PRO A 1 191 ? 6.536 2.124 17.343 1.00 10.81 191 PRO A C 1
ATOM 1604 O O . PRO A 1 191 ? 5.975 1.206 16.737 1.00 12.04 191 PRO A O 1
ATOM 1608 N N . GLN A 1 192 ? 7.655 1.934 18.025 1.00 12.28 192 GLN A N 1
ATOM 1609 C CA A GLN A 1 192 ? 8.297 0.648 18.124 0.50 14.85 192 GLN A CA 1
ATOM 1610 C CA B GLN A 1 192 ? 8.407 0.658 17.968 0.50 13.20 192 GLN A CA 1
ATOM 1611 C C A GLN A 1 192 ? 7.270 -0.165 18.906 0.50 15.60 192 GLN A C 1
ATOM 1612 C C B GLN A 1 192 ? 7.639 -0.652 18.297 0.50 10.45 192 GLN A C 1
ATOM 1613 O O A GLN A 1 192 ? 6.702 0.306 19.869 0.50 19.53 192 GLN A O 1
ATOM 1614 O O B GLN A 1 192 ? 7.964 -1.715 17.796 0.50 13.57 192 GLN A O 1
ATOM 1620 N N A SER A 1 193 ? 6.990 -1.374 18.427 0.50 16.80 193 SER A N 1
ATOM 1621 N N B SER A 1 193 ? 6.615 -0.557 19.143 0.50 11.50 193 SER A N 1
ATOM 1622 C CA A SER A 1 193 ? 5.987 -2.281 19.038 0.50 16.42 193 SER A CA 1
ATOM 1623 C CA B SER A 1 193 ? 5.949 -1.756 19.598 0.50 17.96 193 SER A CA 1
ATOM 1624 C C A SER A 1 193 ? 4.551 -2.199 18.501 0.50 14.14 193 SER A C 1
ATOM 1625 C C B SER A 1 193 ? 4.632 -1.825 18.909 0.50 18.19 193 SER A C 1
ATOM 1626 O O A SER A 1 193 ? 3.737 -3.053 18.841 0.50 15.44 193 SER A O 1
ATOM 1627 O O B SER A 1 193 ? 3.820 -2.705 19.173 0.50 20.16 193 SER A O 1
ATOM 1632 N N A HIS A 1 194 ? 4.225 -1.183 17.708 0.50 11.33 194 HIS A N 1
ATOM 1633 N N B HIS A 1 194 ? 4.438 -0.886 18.001 0.50 18.64 194 HIS A N 1
ATOM 1634 C CA A HIS A 1 194 ? 2.906 -1.129 17.061 0.50 9.32 194 HIS A CA 1
ATOM 1635 C CA B HIS A 1 194 ? 3.154 -0.738 17.380 0.50 23.33 194 HIS A CA 1
ATOM 1636 C C A HIS A 1 194 ? 3.010 -0.857 15.572 0.50 10.06 194 HIS A C 1
ATOM 1637 C C B HIS A 1 194 ? 3.240 -0.344 15.918 0.50 20.52 194 HIS A C 1
ATOM 1638 O O A HIS A 1 194 ? 2.075 -0.312 14.979 0.50 11.04 194 HIS A O 1
ATOM 1639 O O B HIS A 1 194 ? 2.498 0.511 15.467 0.50 23.82 194 HIS A O 1
ATOM 1652 N N A GLY A 1 195 ? 4.133 -1.251 14.980 0.50 11.68 195 GLY A N 1
ATOM 1653 N N B GLY A 1 195 ? 4.128 -0.994 15.173 0.50 20.36 195 GLY A N 1
ATOM 1654 C CA A GLY A 1 195 ? 4.238 -1.252 13.528 0.50 13.39 195 GLY A CA 1
ATOM 1655 C CA B GLY A 1 195 ? 4.079 -0.901 13.714 0.50 19.93 195 GLY A CA 1
ATOM 1656 C C A GLY A 1 195 ? 5.347 -0.420 12.924 0.50 11.02 195 GLY A C 1
ATOM 1657 C C B GLY A 1 195 ? 5.341 -0.478 12.997 0.50 17.30 195 GLY A C 1
ATOM 1658 O O A GLY A 1 195 ? 5.391 -0.309 11.704 0.50 11.01 195 GLY A O 1
ATOM 1659 O O B GLY A 1 195 ? 5.462 -0.670 11.782 0.50 17.56 195 GLY A O 1
ATOM 1660 N N . TRP A 1 196 ? 6.269 0.115 13.746 1.00 10.83 196 TRP A N 1
ATOM 1661 C CA . TRP A 1 196 ? 7.518 0.680 13.209 1.00 9.61 196 TRP A CA 1
ATOM 1662 C C . TRP A 1 196 ? 8.714 -0.108 13.713 1.00 8.68 196 TRP A C 1
ATOM 1663 O O . TRP A 1 196 ? 8.788 -0.466 14.889 1.00 9.83 196 TRP A O 1
ATOM 1674 N N . SER A 1 197 ? 9.674 -0.282 12.827 1.00 8.56 197 SER A N 1
ATOM 1675 C CA . SER A 1 197 ? 11.008 -0.774 13.147 1.00 9.50 197 SER A CA 1
ATOM 1676 C C . SER A 1 197 ? 12.049 0.144 12.512 1.00 8.62 197 SER A C 1
ATOM 1677 O O . SER A 1 197 ? 11.884 0.578 11.378 1.00 8.86 197 SER A O 1
ATOM 1680 N N . PHE A 1 198 ? 13.135 0.371 13.219 1.00 8.85 198 PHE A N 1
ATOM 1681 C CA . PHE A 1 198 ? 14.249 1.157 12.676 1.00 8.42 198 PHE A CA 1
ATOM 1682 C C . PHE A 1 198 ? 14.782 0.492 11.402 1.00 8.12 198 PHE A C 1
ATOM 1683 O O . PHE A 1 198 ? 14.946 -0.730 11.381 1.00 9.50 198 PHE A O 1
ATOM 1691 N N . PRO A 1 199 ? 15.103 1.254 10.343 1.00 7.81 199 PRO A N 1
ATOM 1692 C CA . PRO A 1 199 ? 15.052 2.709 10.175 1.00 7.81 199 PRO A CA 1
ATOM 1693 C C . PRO A 1 199 ? 13.866 3.166 9.302 1.00 7.60 199 PRO A C 1
ATOM 1694 O O . PRO A 1 199 ? 14.040 3.902 8.350 1.00 9.23 199 PRO A O 1
ATOM 1698 N N . GLY A 1 200 ? 12.649 2.743 9.602 1.00 7.34 200 GLY A N 1
ATOM 1699 C CA . GLY A 1 200 ? 11.506 3.175 8.800 1.00 7.23 200 GLY A CA 1
ATOM 1700 C C . GLY A 1 200 ? 11.362 4.699 8.772 1.00 6.48 200 GLY A C 1
ATOM 1701 O O . GLY A 1 200 ? 11.697 5.389 9.742 1.00 7.34 200 GLY A O 1
ATOM 1702 N N . ILE A 1 201 ? 10.785 5.227 7.687 1.00 6.40 201 ILE A N 1
ATOM 1703 C CA . ILE A 1 201 ? 10.536 6.658 7.577 1.00 6.20 201 ILE A CA 1
ATOM 1704 C C . ILE A 1 201 ? 9.545 7.197 8.616 1.00 6.01 201 ILE A C 1
ATOM 1705 O O . ILE A 1 201 ? 9.544 8.407 8.843 1.00 6.54 201 ILE A O 1
ATOM 1710 N N . GLY A 1 202 ? 8.727 6.333 9.215 1.00 5.89 202 GLY A N 1
ATOM 1711 C CA . GLY A 1 202 ? 7.705 6.805 10.134 1.00 6.06 202 GLY A CA 1
ATOM 1712 C C . GLY A 1 202 ? 6.491 7.375 9.402 1.00 5.89 202 GLY A C 1
ATOM 1713 O O . GLY A 1 202 ? 6.384 7.279 8.170 1.00 6.83 202 GLY A O 1
ATOM 1714 N N . GLU A 1 203 ? 5.545 7.919 10.176 1.00 5.68 203 GLU A N 1
ATOM 1715 C CA . GLU A 1 203 ? 4.309 8.493 9.600 1.00 5.66 203 GLU A CA 1
ATOM 1716 C C . GLU A 1 203 ? 3.960 9.809 10.283 1.00 5.25 203 GLU A C 1
ATOM 1717 O O . GLU A 1 203 ? 4.367 10.096 11.418 1.00 5.68 203 GLU A O 1
ATOM 1723 N N . PHE A 1 204 ? 3.175 10.605 9.551 1.00 5.72 204 PHE A N 1
ATOM 1724 C CA . PHE A 1 204 ? 2.558 11.820 10.081 1.00 5.53 204 PHE A CA 1
ATOM 1725 C C . PHE A 1 204 ? 1.410 11.474 11.011 1.00 5.64 204 PHE A C 1
ATOM 1726 O O . PHE A 1 204 ? 0.489 10.731 10.639 1.00 6.67 204 PHE A O 1
ATOM 1734 N N . ILE A 1 205 ? 1.433 12.007 12.239 1.00 5.01 205 ILE A N 1
ATOM 1735 C CA . ILE A 1 205 ? 0.494 11.590 13.284 1.00 4.95 205 ILE A CA 1
ATOM 1736 C C . ILE A 1 205 ? -0.439 12.761 13.649 1.00 5.04 205 ILE A C 1
ATOM 1737 O O . ILE A 1 205 ? -0.549 13.195 14.806 1.00 5.74 205 ILE A O 1
ATOM 1742 N N . CYS A 1 206 ? -1.155 13.247 12.640 1.00 5.37 206 CYS A N 1
ATOM 1743 C CA . CYS A 1 206 ? -1.938 14.480 12.714 1.00 5.37 206 CYS A CA 1
ATOM 1744 C C . CYS A 1 206 ? -3.437 14.259 12.415 1.00 5.55 206 CYS A C 1
ATOM 1745 O O . CYS A 1 206 ? -4.136 15.219 12.076 1.00 6.48 206 CYS A O 1
ATOM 1748 N N . TYR A 1 207 ? -3.926 13.027 12.572 1.00 5.31 207 TYR A N 1
ATOM 1749 C CA A TYR A 1 207 ? -5.297 12.681 12.199 0.50 5.24 207 TYR A CA 1
ATOM 1750 C CA B TYR A 1 207 ? -5.290 12.681 12.177 0.50 5.78 207 TYR A CA 1
ATOM 1751 C C . TYR A 1 207 ? -6.322 12.803 13.309 1.00 5.62 207 TYR A C 1
ATOM 1752 O O . TYR A 1 207 ? -7.504 12.560 13.069 1.00 6.45 207 TYR A O 1
ATOM 1769 N N . ASP A 1 208 ? -5.916 13.189 14.527 1.00 5.37 208 ASP A N 1
ATOM 1770 C CA . ASP A 1 208 ? -6.932 13.432 15.549 1.00 5.56 208 ASP A CA 1
ATOM 1771 C C . ASP A 1 208 ? -7.832 14.587 15.075 1.00 5.79 208 ASP A C 1
ATOM 1772 O O . ASP A 1 208 ? -7.429 15.441 14.288 1.00 5.79 208 ASP A O 1
ATOM 1777 N N . LYS A 1 209 ? -9.084 14.586 15.534 1.00 5.87 209 LYS A N 1
ATOM 1778 C CA . LYS A 1 209 ? -10.071 15.518 14.978 1.00 6.47 209 LYS A CA 1
ATOM 1779 C C . LYS A 1 209 ? -9.692 16.970 15.278 1.00 6.12 209 LYS A C 1
ATOM 1780 O O . LYS A 1 209 ? -10.080 17.874 14.516 1.00 6.93 209 LYS A O 1
ATOM 1786 N N . TYR A 1 210 ? -8.989 17.217 16.377 1.00 6.13 210 TYR A N 1
ATOM 1787 C CA . TYR A 1 210 ? -8.605 18.588 16.722 1.00 6.44 210 TYR A CA 1
ATOM 1788 C C . TYR A 1 210 ? -7.568 19.113 15.714 1.00 6.12 210 TYR A C 1
ATOM 1789 O O . TYR A 1 210 ? -7.698 20.239 15.190 1.00 6.81 210 TYR A O 1
ATOM 1798 N N . LEU A 1 211 ? -6.547 18.305 15.416 1.00 6.00 211 LEU A N 1
ATOM 1799 C CA . LEU A 1 211 ? -5.568 18.689 14.416 1.00 5.84 211 LEU A CA 1
ATOM 1800 C C . LEU A 1 211 ? -6.154 18.739 13.011 1.00 6.35 211 LEU A C 1
ATOM 1801 O O . LEU A 1 211 ? -5.774 19.627 12.221 1.00 6.65 211 LEU A O 1
ATOM 1806 N N . GLN A 1 212 ? -7.094 17.847 12.662 1.00 6.24 212 GLN A N 1
ATOM 1807 C CA . GLN A 1 212 ? -7.727 17.958 11.348 1.00 7.04 212 GLN A CA 1
ATOM 1808 C C . GLN A 1 212 ? -8.492 19.293 11.224 1.00 7.40 212 GLN A C 1
ATOM 1809 O O . GLN A 1 212 ? -8.413 19.960 10.179 1.00 7.93 212 GLN A O 1
ATOM 1815 N N . ALA A 1 213 ? -9.208 19.697 12.278 1.00 7.43 213 ALA A N 1
ATOM 1816 C CA . ALA A 1 213 ? -9.945 20.969 12.257 1.00 8.18 213 ALA A CA 1
ATOM 1817 C C . ALA A 1 213 ? -8.968 22.142 12.159 1.00 7.75 213 ALA A C 1
ATOM 1818 O O . ALA A 1 213 ? -9.246 23.149 11.479 1.00 8.55 213 ALA A O 1
ATOM 1820 N N . ASP A 1 214 ? -7.834 22.053 12.838 1.00 6.93 214 ASP A N 1
ATOM 1821 C CA A ASP A 1 214 ? -6.794 23.079 12.829 0.50 7.85 214 ASP A CA 1
ATOM 1822 C CA B ASP A 1 214 ? -6.860 23.118 12.804 0.50 6.59 214 ASP A CA 1
ATOM 1823 C C . ASP A 1 214 ? -6.232 23.245 11.411 1.00 6.76 214 ASP A C 1
ATOM 1824 O O . ASP A 1 214 ? -6.128 24.349 10.896 1.00 7.76 214 ASP A O 1
ATOM 1833 N N . PHE A 1 215 ? -5.921 22.118 10.755 1.00 7.04 215 PHE A N 1
ATOM 1834 C CA . PHE A 1 215 ? -5.420 22.160 9.383 1.00 7.30 215 PHE A CA 1
ATOM 1835 C C . PHE A 1 215 ? -6.481 22.799 8.465 1.00 7.48 215 PHE A C 1
ATOM 1836 O O . PHE A 1 215 ? -6.167 23.638 7.622 1.00 8.14 215 PHE A O 1
ATOM 1844 N N . LYS A 1 216 ? -7.730 22.365 8.594 1.00 8.12 216 LYS A N 1
ATOM 1845 C CA . LYS A 1 216 ? -8.807 22.904 7.756 1.00 9.54 216 LYS A CA 1
ATOM 1846 C C . LYS A 1 216 ? -8.916 24.418 7.923 1.00 9.23 216 LYS A C 1
ATOM 1847 O O . LYS A 1 216 ? -9.068 25.148 6.922 1.00 10.15 216 LYS A O 1
ATOM 1853 N N . ALA A 1 217 ? -8.818 24.920 9.147 1.00 9.49 217 ALA A N 1
ATOM 1854 C CA . ALA A 1 217 ? -8.897 26.360 9.422 1.00 10.19 217 ALA A CA 1
ATOM 1855 C C . ALA A 1 217 ? -7.678 27.065 8.788 1.00 9.65 217 ALA A C 1
ATOM 1856 O O . ALA A 1 217 ? -7.808 28.165 8.212 1.00 10.47 217 ALA A O 1
ATOM 1858 N N . ALA A 1 218 ? -6.489 26.479 8.921 1.00 8.61 218 ALA A N 1
ATOM 1859 C CA . ALA A 1 218 ? -5.283 27.065 8.360 1.00 9.02 218 ALA A CA 1
ATOM 1860 C C . ALA A 1 218 ? -5.346 27.151 6.843 1.00 9.08 218 ALA A C 1
ATOM 1861 O O . ALA A 1 218 ? -4.975 28.167 6.268 1.00 10.36 218 ALA A O 1
ATOM 1863 N N . ALA A 1 219 ? -5.801 26.075 6.202 1.00 8.60 219 ALA A N 1
ATOM 1864 C CA . ALA A 1 219 ? -5.966 26.026 4.773 1.00 9.88 219 ALA A CA 1
ATOM 1865 C C . ALA A 1 219 ? -7.057 27.035 4.319 1.00 9.70 219 ALA A C 1
ATOM 1866 O O . ALA A 1 219 ? -6.862 27.719 3.298 1.00 12.04 219 ALA A O 1
ATOM 1868 N N . ALA A 1 220 ? -8.162 27.141 5.065 1.00 11.79 220 ALA A N 1
ATOM 1869 C CA . ALA A 1 220 ? -9.222 28.120 4.765 1.00 13.29 220 ALA A CA 1
ATOM 1870 C C . ALA A 1 220 ? -8.640 29.552 4.789 1.00 13.15 220 ALA A C 1
ATOM 1871 O O . ALA A 1 220 ? -8.990 30.391 3.951 1.00 14.75 220 ALA A O 1
ATOM 1873 N N . ALA A 1 221 ? -7.776 29.841 5.758 1.00 13.53 221 ALA A N 1
ATOM 1874 C CA . ALA A 1 221 ? -7.265 31.187 5.972 1.00 13.98 221 ALA A CA 1
ATOM 1875 C C . ALA A 1 221 ? -6.428 31.664 4.787 1.00 14.28 221 ALA A C 1
ATOM 1876 O O . ALA A 1 221 ? -6.341 32.854 4.530 1.00 16.85 221 ALA A O 1
ATOM 1878 N N . VAL A 1 222 ? -5.809 30.722 4.073 1.00 13.59 222 VAL A N 1
ATOM 1879 C CA . VAL A 1 222 ? -5.017 31.016 2.872 1.00 15.38 222 VAL A CA 1
ATOM 1880 C C . VAL A 1 222 ? -5.751 30.745 1.549 1.00 15.60 222 VAL A C 1
ATOM 1881 O O . VAL A 1 222 ? -5.125 30.783 0.491 1.00 19.13 222 VAL A O 1
ATOM 1885 N N . GLY A 1 223 ? -7.059 30.498 1.600 1.00 14.40 223 GLY A N 1
ATOM 1886 C CA . GLY A 1 223 ? -7.865 30.377 0.391 1.00 14.85 223 GLY A CA 1
ATOM 1887 C C . GLY A 1 223 ? -7.811 29.028 -0.311 1.00 12.98 223 GLY A C 1
ATOM 1888 O O . GLY A 1 223 ? -8.216 28.948 -1.475 1.00 15.23 223 GLY A O 1
ATOM 1889 N N . HIS A 1 224 ? -7.403 27.970 0.398 1.00 12.09 224 HIS A N 1
ATOM 1890 C CA . HIS A 1 224 ? -7.306 26.626 -0.152 1.00 12.00 224 HIS A CA 1
ATOM 1891 C C . HIS A 1 224 ? -8.088 25.628 0.687 1.00 10.97 224 HIS A C 1
ATOM 1892 O O . HIS A 1 224 ? -7.509 24.689 1.261 1.00 11.66 224 HIS A O 1
ATOM 1899 N N . PRO A 1 225 ? -9.416 25.778 0.738 1.00 11.31 225 PRO A N 1
ATOM 1900 C CA . PRO A 1 225 ? -10.208 24.847 1.524 1.00 13.71 225 PRO A CA 1
ATOM 1901 C C . PRO A 1 225 ? -10.152 23.416 1.027 1.00 15.62 225 PRO A C 1
ATOM 1902 O O . PRO A 1 225 ? -10.488 22.494 1.770 1.00 20.73 225 PRO A O 1
ATOM 1906 N N . GLU A 1 226 ? -9.690 23.230 -0.199 1.00 15.12 226 GLU A N 1
ATOM 1907 C CA . GLU A 1 226 ? -9.589 21.906 -0.729 1.00 19.15 226 GLU A CA 1
ATOM 1908 C C . GLU A 1 226 ? -8.372 21.152 -0.336 1.00 18.34 226 GLU A C 1
ATOM 1909 O O . GLU A 1 226 ? -8.297 19.932 -0.584 1.00 26.89 226 GLU A O 1
ATOM 1915 N N . TRP A 1 227 ? -7.395 21.819 0.249 1.00 14.22 227 TRP A N 1
ATOM 1916 C CA . TRP A 1 227 ? -6.176 21.119 0.609 1.00 13.78 227 TRP A CA 1
ATOM 1917 C C . TRP A 1 227 ? -6.436 20.112 1.698 1.00 12.79 227 TRP A C 1
ATOM 1918 O O . TRP A 1 227 ? -7.218 20.350 2.603 1.00 13.80 227 TRP A O 1
ATOM 1929 N N . GLU A 1 228 ? -5.701 18.996 1.637 1.00 14.51 228 GLU A N 1
ATOM 1930 C CA . GLU A 1 228 ? -5.775 17.932 2.622 1.00 13.13 228 GLU A CA 1
ATOM 1931 C C . GLU A 1 228 ? -4.374 17.456 2.943 1.00 10.70 228 GLU A C 1
ATOM 1932 O O . GLU A 1 228 ? -3.411 17.769 2.261 1.00 13.16 228 GLU A O 1
ATOM 1938 N N . PHE A 1 229 ? -4.259 16.622 3.965 1.00 10.24 229 PHE A N 1
ATOM 1939 C CA . PHE A 1 229 ? -2.986 15.994 4.237 1.00 8.45 229 PHE A CA 1
ATOM 1940 C C . PHE A 1 229 ? -2.499 15.182 3.031 1.00 9.19 229 PHE A C 1
ATOM 1941 O O . PHE A 1 229 ? -3.315 14.628 2.289 1.00 10.76 229 PHE A O 1
ATOM 1949 N N . PRO A 1 230 ? -1.184 15.053 2.835 1.00 8.73 230 PRO A N 1
ATOM 1950 C CA . PRO A 1 230 ? -0.683 14.257 1.724 1.00 9.27 230 PRO A CA 1
ATOM 1951 C C . PRO A 1 230 ? -1.069 12.793 1.866 1.00 9.73 230 PRO A C 1
ATOM 1952 O O . PRO A 1 230 ? -1.017 12.225 2.969 1.00 12.15 230 PRO A O 1
ATOM 1956 N N A ASN A 1 231 ? -1.407 12.151 0.747 0.50 12.55 231 ASN A N 1
ATOM 1957 N N B ASN A 1 231 ? -1.431 12.199 0.725 0.50 11.54 231 ASN A N 1
ATOM 1958 C CA A ASN A 1 231 ? -1.844 10.751 0.739 0.50 17.49 231 ASN A CA 1
ATOM 1959 C CA B ASN A 1 231 ? -1.884 10.821 0.643 0.50 15.38 231 ASN A CA 1
ATOM 1960 C C A ASN A 1 231 ? -0.794 9.780 0.177 0.50 12.19 231 ASN A C 1
ATOM 1961 C C B ASN A 1 231 ? -1.011 9.973 -0.280 0.50 12.12 231 ASN A C 1
ATOM 1962 O O A ASN A 1 231 ? -0.911 8.542 0.285 0.50 13.23 231 ASN A O 1
ATOM 1963 O O B ASN A 1 231 ? -1.482 9.011 -0.885 0.50 12.27 231 ASN A O 1
ATOM 1972 N N . ASP A 1 232 ? 0.253 10.350 -0.393 1.00 7.80 232 ASP A N 1
ATOM 1973 C CA . ASP A 1 232 ? 1.246 9.611 -1.157 1.00 7.55 232 ASP A CA 1
ATOM 1974 C C . ASP A 1 232 ? 2.517 9.377 -0.333 1.00 7.38 232 ASP A C 1
ATOM 1975 O O . ASP A 1 232 ? 3.643 9.460 -0.830 1.00 7.90 232 ASP A O 1
ATOM 1980 N N . VAL A 1 233 ? 2.305 9.045 0.945 1.00 7.64 233 VAL A N 1
ATOM 1981 C CA . VAL A 1 233 ? 3.319 9.061 1.975 1.00 7.27 233 VAL A CA 1
ATOM 1982 C C . VAL A 1 233 ? 3.761 7.674 2.435 1.00 7.11 233 VAL A C 1
ATOM 1983 O O . VAL A 1 233 ? 4.621 7.559 3.320 1.00 7.69 233 VAL A O 1
ATOM 1987 N N . GLY A 1 234 ? 3.222 6.615 1.835 1.00 8.15 234 GLY A N 1
ATOM 1988 C CA . GLY A 1 234 ? 3.616 5.277 2.274 1.00 7.97 234 GLY A CA 1
ATOM 1989 C C . GLY A 1 234 ? 3.205 5.012 3.728 1.00 7.49 234 GLY A C 1
ATOM 1990 O O . GLY A 1 234 ? 2.164 5.456 4.207 1.00 9.11 234 GLY A O 1
ATOM 1991 N N . GLN A 1 235 ? 4.034 4.207 4.382 1.00 7.41 235 GLN A N 1
ATOM 1992 C CA A GLN A 1 235 ? 3.769 3.712 5.717 0.50 7.86 235 GLN A CA 1
ATOM 1993 C CA B GLN A 1 235 ? 3.767 3.681 5.706 0.50 7.73 235 GLN A CA 1
ATOM 1994 C C . GLN A 1 235 ? 5.048 3.612 6.522 1.00 6.66 235 GLN A C 1
ATOM 1995 O O . GLN A 1 235 ? 6.150 3.762 5.986 1.00 7.51 235 GLN A O 1
ATOM 2006 N N . TYR A 1 236 ? 4.895 3.319 7.825 1.00 6.80 236 TYR A N 1
ATOM 2007 C CA . TYR A 1 236 ? 5.981 3.385 8.800 1.00 6.31 236 TYR A CA 1
ATOM 2008 C C . TYR A 1 236 ? 7.323 2.816 8.317 1.00 6.09 236 TYR A C 1
ATOM 2009 O O . TYR A 1 236 ? 8.341 3.430 8.545 1.00 6.71 236 TYR A O 1
ATOM 2018 N N . ASN A 1 237 ? 7.304 1.593 7.760 1.00 6.65 237 ASN A N 1
ATOM 2019 C CA . ASN A 1 237 ? 8.528 0.870 7.463 1.00 7.32 237 ASN A CA 1
ATOM 2020 C C . ASN A 1 237 ? 9.020 1.028 6.029 1.00 7.01 237 ASN A C 1
ATOM 2021 O O . ASN A 1 237 ? 9.966 0.357 5.606 1.00 8.34 237 ASN A O 1
ATOM 2026 N N . ASP A 1 238 ? 8.428 1.946 5.276 1.00 7.17 238 ASP A N 1
ATOM 2027 C CA . ASP A 1 238 ? 8.970 2.300 3.982 1.00 6.88 238 ASP A CA 1
ATOM 2028 C C . ASP A 1 238 ? 10.290 3.001 4.084 1.00 6.89 238 ASP A C 1
ATOM 2029 O O . ASP A 1 238 ? 10.710 3.471 5.149 1.00 7.53 238 ASP A O 1
ATOM 2034 N N . THR A 1 239 ? 10.973 3.052 2.932 1.00 7.02 239 THR A N 1
ATOM 2035 C CA . THR A 1 239 ? 12.082 3.965 2.697 1.00 7.02 239 THR A CA 1
ATOM 2036 C C . THR A 1 239 ? 11.580 5.083 1.784 1.00 6.79 239 THR A C 1
ATOM 2037 O O . THR A 1 239 ? 10.538 4.946 1.149 1.00 7.38 239 THR A O 1
ATOM 2041 N N . PRO A 1 240 ? 12.334 6.199 1.664 1.00 7.12 240 PRO A N 1
ATOM 2042 C CA . PRO A 1 240 ? 11.770 7.346 0.920 1.00 7.26 240 PRO A CA 1
ATOM 2043 C C . PRO A 1 240 ? 11.355 7.029 -0.523 1.00 7.36 240 PRO A C 1
ATOM 2044 O O . PRO A 1 240 ? 10.320 7.527 -1.004 1.00 7.53 240 PRO A O 1
ATOM 2048 N N . GLU A 1 241 ? 12.154 6.243 -1.259 1.00 7.54 241 GLU A N 1
ATOM 2049 C CA . GLU A 1 241 ? 11.867 5.990 -2.669 1.00 8.04 241 GLU A CA 1
ATOM 2050 C C . GLU A 1 241 ? 10.662 5.089 -2.897 1.00 7.47 241 GLU A C 1
ATOM 2051 O O . GLU A 1 241 ? 10.191 4.964 -4.030 1.00 8.65 241 GLU A O 1
ATOM 2057 N N . ARG A 1 242 ? 10.119 4.476 -1.834 1.00 7.35 242 ARG A N 1
ATOM 2058 C CA . ARG A 1 242 ? 8.869 3.753 -1.912 1.00 7.33 242 ARG A CA 1
ATOM 2059 C C . ARG A 1 242 ? 7.650 4.658 -2.055 1.00 7.59 242 ARG A C 1
ATOM 2060 O O . ARG A 1 242 ? 6.540 4.150 -2.215 1.00 8.73 242 ARG A O 1
ATOM 2068 N N . THR A 1 243 ? 7.832 5.982 -1.943 1.00 7.54 243 THR A N 1
ATOM 2069 C CA . THR A 1 243 ? 6.720 6.925 -1.856 1.00 6.86 243 THR A CA 1
ATOM 2070 C C . THR A 1 243 ? 6.891 8.053 -2.877 1.00 7.56 243 THR A C 1
ATOM 2071 O O . THR A 1 243 ? 8.001 8.470 -3.155 1.00 9.08 243 THR A O 1
ATOM 2075 N N . GLN A 1 244 ? 5.760 8.604 -3.324 1.00 7.94 244 GLN A N 1
ATOM 2076 C CA . GLN A 1 244 ? 5.855 9.809 -4.174 1.00 8.42 244 GLN A CA 1
ATOM 2077 C C . GLN A 1 244 ? 6.144 11.065 -3.360 1.00 8.05 244 GLN A C 1
ATOM 2078 O O . GLN A 1 244 ? 6.731 12.016 -3.893 1.00 9.53 244 GLN A O 1
ATOM 2084 N N . PHE A 1 245 ? 5.765 11.088 -2.073 1.00 7.67 245 PHE A N 1
ATOM 2085 C CA . PHE A 1 245 ? 5.987 12.281 -1.254 1.00 7.47 245 PHE A CA 1
ATOM 2086 C C . PHE A 1 245 ? 7.458 12.486 -0.928 1.00 7.03 245 PHE A C 1
ATOM 2087 O O . PHE A 1 245 ? 7.966 13.598 -1.059 1.00 7.96 245 PHE A O 1
ATOM 2095 N N . PHE A 1 246 ? 8.139 11.437 -0.439 1.00 7.00 246 PHE A N 1
ATOM 2096 C CA . PHE A 1 246 ? 9.478 11.585 0.120 1.00 6.68 246 PHE A CA 1
ATOM 2097 C C . PHE A 1 246 ? 10.601 11.249 -0.864 1.00 7.28 246 PHE A C 1
ATOM 2098 O O . PHE A 1 246 ? 11.771 11.450 -0.535 1.00 7.86 246 PHE A O 1
ATOM 2106 N N . ARG A 1 247 ? 10.292 10.705 -2.040 1.00 7.46 247 ARG A N 1
ATOM 2107 C CA . ARG A 1 247 ? 11.349 10.352 -2.968 1.00 8.31 247 ARG A CA 1
ATOM 2108 C C . ARG A 1 247 ? 12.115 11.628 -3.362 1.00 8.14 247 ARG A C 1
ATOM 2109 O O . ARG A 1 247 ? 11.594 12.749 -3.301 1.00 9.32 247 ARG A O 1
ATOM 2117 N N . ASP A 1 248 ? 13.337 11.430 -3.841 1.00 8.76 248 ASP A N 1
ATOM 2118 C CA . ASP A 1 248 ? 14.101 12.549 -4.415 1.00 9.95 248 ASP A CA 1
ATOM 2119 C C . ASP A 1 248 ? 13.243 13.126 -5.559 1.00 9.98 248 ASP A C 1
ATOM 2120 O O . ASP A 1 248 ? 12.699 12.400 -6.386 1.00 10.88 248 ASP A O 1
ATOM 2125 N N . ASN A 1 249 ? 13.091 14.449 -5.574 1.00 10.31 249 ASN A N 1
ATOM 2126 C CA . ASN A 1 249 ? 12.223 15.155 -6.541 1.00 11.72 249 ASN A CA 1
ATOM 2127 C C . ASN A 1 249 ? 10.738 14.874 -6.354 1.00 11.01 249 ASN A C 1
ATOM 2128 O O . ASN A 1 249 ? 9.945 15.086 -7.266 1.00 12.71 249 ASN A O 1
ATOM 2133 N N . GLY A 1 250 ? 10.372 14.448 -5.144 1.00 10.11 250 GLY A N 1
ATOM 2134 C CA . GLY A 1 250 ? 9.004 14.111 -4.825 1.00 9.73 250 GLY A CA 1
ATOM 2135 C C . GLY A 1 250 ? 8.101 15.269 -4.457 1.00 8.90 250 GLY A C 1
ATOM 2136 O O . GLY A 1 250 ? 8.461 16.445 -4.543 1.00 10.38 250 GLY A O 1
ATOM 2137 N N . THR A 1 251 ? 6.883 14.938 -4.022 1.00 8.69 251 THR A N 1
ATOM 2138 C CA . THR A 1 251 ? 5.860 15.956 -3.804 1.00 8.89 251 THR A CA 1
ATOM 2139 C C . THR A 1 251 ? 6.024 16.723 -2.477 1.00 8.62 251 THR A C 1
ATOM 2140 O O . THR A 1 251 ? 5.336 17.744 -2.287 1.00 9.60 251 THR A O 1
ATOM 2144 N N . TYR A 1 252 ? 6.978 16.348 -1.638 1.00 8.18 252 TYR A N 1
ATOM 2145 C CA . TYR A 1 252 ? 7.301 17.165 -0.483 1.00 8.17 252 TYR A CA 1
ATOM 2146 C C . TYR A 1 252 ? 7.743 18.579 -0.903 1.00 8.56 252 TYR A C 1
ATOM 2147 O O . TYR A 1 252 ? 7.656 19.514 -0.109 1.00 8.72 252 TYR A O 1
ATOM 2156 N N . LEU A 1 253 ? 8.233 18.710 -2.151 1.00 9.15 253 LEU A N 1
ATOM 2157 C CA . LEU A 1 253 ? 8.747 19.977 -2.666 1.00 9.40 253 LEU A CA 1
ATOM 2158 C C . LEU A 1 253 ? 7.649 20.922 -3.160 1.00 10.09 253 LEU A C 1
ATOM 2159 O O . LEU A 1 253 ? 7.909 22.098 -3.414 1.00 11.53 253 LEU A O 1
ATOM 2164 N N . SER A 1 254 ? 6.446 20.404 -3.382 1.00 10.13 254 SER A N 1
ATOM 2165 C CA . SER A 1 254 ? 5.350 21.164 -4.000 1.00 11.25 254 SER A CA 1
ATOM 2166 C C . SER A 1 254 ? 4.785 22.206 -3.073 1.00 10.55 254 SER A C 1
ATOM 2167 O O . SER A 1 254 ? 5.015 22.178 -1.879 1.00 10.00 254 SER A O 1
ATOM 2170 N N . GLU A 1 255 ? 3.994 23.125 -3.618 1.00 11.46 255 GLU A N 1
ATOM 2171 C CA . GLU A 1 255 ? 3.324 24.141 -2.810 1.00 12.29 255 GLU A CA 1
ATOM 2172 C C . GLU A 1 255 ? 2.497 23.544 -1.671 1.00 10.95 255 GLU A C 1
ATOM 2173 O O . GLU A 1 255 ? 2.604 23.973 -0.509 1.00 10.47 255 GLU A O 1
ATOM 2179 N N . LYS A 1 256 ? 1.685 22.540 -1.997 1.00 11.05 256 LYS A N 1
ATOM 2180 C CA . LYS A 1 256 ? 0.849 21.874 -1.001 1.00 12.14 256 LYS A CA 1
ATOM 2181 C C . LYS A 1 256 ? 1.695 21.119 0.027 1.00 9.83 256 LYS A C 1
ATOM 2182 O O . LYS A 1 256 ? 1.380 21.052 1.204 1.00 10.87 256 LYS A O 1
ATOM 2188 N N . GLY A 1 257 ? 2.777 20.520 -0.459 1.00 9.81 257 GLY A N 1
ATOM 2189 C CA . GLY A 1 257 ? 3.700 19.789 0.425 1.00 9.96 257 GLY A CA 1
ATOM 2190 C C . GLY A 1 257 ? 4.355 20.720 1.445 1.00 8.56 257 GLY A C 1
ATOM 2191 O O . GLY A 1 257 ? 4.417 20.420 2.642 1.00 8.80 257 GLY A O 1
ATOM 2192 N N . ARG A 1 258 ? 4.845 21.862 0.955 1.00 8.64 258 ARG A N 1
ATOM 2193 C CA . ARG A 1 258 ? 5.473 22.856 1.815 1.00 8.84 258 ARG A CA 1
ATOM 2194 C C . ARG A 1 258 ? 4.484 23.394 2.840 1.00 7.93 258 ARG A C 1
ATOM 2195 O O . ARG A 1 258 ? 4.842 23.576 4.001 1.00 8.77 258 ARG A O 1
ATOM 2203 N N . PHE A 1 259 ? 3.245 23.654 2.412 1.00 8.07 259 PHE A N 1
ATOM 2204 C CA . PHE A 1 259 ? 2.234 24.183 3.333 1.00 7.78 259 PHE A CA 1
ATOM 2205 C C . PHE A 1 259 ? 1.999 23.171 4.456 1.00 7.28 259 PHE A C 1
ATOM 2206 O O . PHE A 1 259 ? 1.945 23.537 5.636 1.00 7.61 259 PHE A O 1
ATOM 2214 N N . PHE A 1 260 ? 1.787 21.905 4.087 1.00 7.24 260 PHE A N 1
ATOM 2215 C CA . PHE A 1 260 ? 1.539 20.859 5.086 1.00 6.85 260 PHE A CA 1
ATOM 2216 C C . PHE A 1 260 ? 2.726 20.702 6.047 1.00 6.17 260 PHE A C 1
ATOM 2217 O O . PHE A 1 260 ? 2.538 20.618 7.267 1.00 6.20 260 PHE A O 1
ATOM 2225 N N . LEU A 1 261 ? 3.937 20.633 5.504 1.00 6.30 261 LEU A N 1
ATOM 2226 C CA . LEU A 1 261 ? 5.101 20.425 6.353 1.00 6.03 261 LEU A CA 1
ATOM 2227 C C . LEU A 1 261 ? 5.320 21.590 7.304 1.00 6.04 261 LEU A C 1
ATOM 2228 O O . LEU A 1 261 ? 5.712 21.388 8.469 1.00 6.14 261 LEU A O 1
ATOM 2233 N N . ALA A 1 262 ? 5.123 22.816 6.807 1.00 6.25 262 ALA A N 1
ATOM 2234 C CA . ALA A 1 262 ? 5.195 23.982 7.680 1.00 6.33 262 ALA A CA 1
ATOM 2235 C C . ALA A 1 262 ? 4.115 23.921 8.769 1.00 6.12 262 ALA A C 1
ATOM 2236 O O . ALA A 1 262 ? 4.413 24.173 9.939 1.00 6.30 262 ALA A O 1
ATOM 2238 N N . TRP A 1 263 ? 2.884 23.581 8.407 1.00 6.15 263 TRP A N 1
ATOM 2239 C CA . TRP A 1 263 ? 1.810 23.508 9.382 1.00 5.84 263 TRP A CA 1
ATOM 2240 C C . TRP A 1 263 ? 2.153 22.489 10.496 1.00 5.68 263 TRP A C 1
ATOM 2241 O O . TRP A 1 263 ? 1.976 22.756 11.696 1.00 5.96 263 TRP A O 1
ATOM 2252 N N . TYR A 1 264 ? 2.608 21.314 10.065 1.00 5.52 264 TYR A N 1
ATOM 2253 C CA . TYR A 1 264 ? 2.841 20.191 10.981 1.00 5.29 264 TYR A CA 1
ATOM 2254 C C . TYR A 1 264 ? 3.968 20.529 11.965 1.00 5.38 264 TYR A C 1
ATOM 2255 O O . TYR A 1 264 ? 3.862 20.306 13.184 1.00 6.12 264 TYR A O 1
ATOM 2264 N N . SER A 1 265 ? 5.069 21.082 11.437 1.00 5.15 265 SER A N 1
ATOM 2265 C CA . SER A 1 265 ? 6.205 21.464 12.258 1.00 5.34 265 SER A CA 1
ATOM 2266 C C . SER A 1 265 ? 5.927 22.731 13.094 1.00 5.28 265 SER A C 1
ATOM 2267 O O . SER A 1 265 ? 6.376 22.833 14.243 1.00 5.67 265 SER A O 1
ATOM 2270 N N . ASN A 1 266 ? 5.175 23.698 12.525 1.00 5.44 266 ASN A N 1
ATOM 2271 C CA . ASN A 1 266 ? 4.805 24.888 13.256 1.00 5.78 266 ASN A CA 1
ATOM 2272 C C . ASN A 1 266 ? 3.967 24.537 14.480 1.00 5.44 266 ASN A C 1
ATOM 2273 O O . ASN A 1 266 ? 4.087 25.202 15.511 1.00 6.11 266 ASN A O 1
ATOM 2278 N N A ASN A 1 267 ? 3.103 23.541 14.392 0.50 5.32 267 ASN A N 1
ATOM 2279 N N B ASN A 1 267 ? 3.107 23.507 14.345 0.50 6.68 267 ASN A N 1
ATOM 2280 C CA A ASN A 1 267 ? 2.265 23.274 15.538 0.50 4.44 267 ASN A CA 1
ATOM 2281 C CA B ASN A 1 267 ? 2.252 23.027 15.450 0.50 7.66 267 ASN A CA 1
ATOM 2282 C C A ASN A 1 267 ? 3.091 22.762 16.726 0.50 4.46 267 ASN A C 1
ATOM 2283 C C B ASN A 1 267 ? 3.119 22.797 16.677 0.50 6.26 267 ASN A C 1
ATOM 2284 O O A ASN A 1 267 ? 2.714 23.014 17.881 0.50 3.80 267 ASN A O 1
ATOM 2285 O O B ASN A 1 267 ? 2.791 23.225 17.780 0.50 7.13 267 ASN A O 1
ATOM 2294 N N . LEU A 1 268 ? 4.190 22.025 16.482 1.00 5.97 268 LEU A N 1
ATOM 2295 C CA A LEU A 1 268 ? 5.065 21.675 17.618 0.50 5.33 268 LEU A CA 1
ATOM 2296 C CA B LEU A 1 268 ? 5.084 21.656 17.539 0.50 7.14 268 LEU A CA 1
ATOM 2297 C C . LEU A 1 268 ? 5.730 22.890 18.198 1.00 5.75 268 LEU A C 1
ATOM 2298 O O . LEU A 1 268 ? 5.866 22.997 19.411 1.00 6.06 268 LEU A O 1
ATOM 2307 N N . ILE A 1 269 ? 6.179 23.830 17.341 1.00 5.44 269 ILE A N 1
ATOM 2308 C CA . ILE A 1 269 ? 6.787 25.059 17.818 1.00 5.48 269 ILE A CA 1
ATOM 2309 C C . ILE A 1 269 ? 5.795 25.853 18.689 1.00 5.52 269 ILE A C 1
ATOM 2310 O O . ILE A 1 269 ? 6.185 26.351 19.762 1.00 6.21 269 ILE A O 1
ATOM 2315 N N . LYS A 1 270 ? 4.553 25.963 18.246 1.00 5.37 270 LYS A N 1
ATOM 2316 C CA . LYS A 1 270 ? 3.526 26.684 19.012 1.00 5.59 270 LYS A CA 1
ATOM 2317 C C . LYS A 1 270 ? 3.230 25.988 20.350 1.00 5.08 270 LYS A C 1
ATOM 2318 O O . LYS A 1 270 ? 3.010 26.658 21.360 1.00 5.68 270 LYS A O 1
ATOM 2324 N N . HIS A 1 271 ? 3.178 24.654 20.311 1.00 5.08 271 HIS A N 1
ATOM 2325 C CA . HIS A 1 271 ? 2.993 23.839 21.517 1.00 4.97 271 HIS A CA 1
ATOM 2326 C C . HIS A 1 271 ? 4.095 24.111 22.544 1.00 5.18 271 HIS A C 1
ATOM 2327 O O . HIS A 1 271 ? 3.819 24.355 23.725 1.00 5.52 271 HIS A O 1
ATOM 2334 N N . GLY A 1 272 ? 5.352 24.084 22.085 1.00 5.07 272 GLY A N 1
ATOM 2335 C CA . GLY A 1 272 ? 6.448 24.384 22.975 1.00 5.12 272 GLY A CA 1
ATOM 2336 C C . GLY A 1 272 ? 6.375 25.807 23.523 1.00 5.25 272 GLY A C 1
ATOM 2337 O O . GLY A 1 272 ? 6.615 26.048 24.716 1.00 5.69 272 GLY A O 1
ATOM 2338 N N . ASP A 1 273 ? 6.065 26.777 22.657 1.00 5.34 273 ASP A N 1
ATOM 2339 C CA . ASP A 1 273 ? 6.048 28.185 23.088 1.00 5.46 273 ASP A CA 1
ATOM 2340 C C . ASP A 1 273 ? 5.033 28.404 24.203 1.00 5.34 273 ASP A C 1
ATOM 2341 O O . ASP A 1 273 ? 5.309 29.084 25.195 1.00 6.06 273 ASP A O 1
ATOM 2346 N N . ARG A 1 274 ? 3.812 27.870 24.027 1.00 5.54 274 ARG A N 1
ATOM 2347 C CA A ARG A 1 274 ? 2.752 28.139 24.992 0.50 5.24 274 ARG A CA 1
ATOM 2348 C CA B ARG A 1 274 ? 2.767 28.153 24.997 0.50 6.34 274 ARG A CA 1
ATOM 2349 C C . ARG A 1 274 ? 3.013 27.448 26.327 1.00 5.46 274 ARG A C 1
ATOM 2350 O O . ARG A 1 274 ? 2.718 27.999 27.399 1.00 6.52 274 ARG A O 1
ATOM 2365 N N . ILE A 1 275 ? 3.578 26.234 26.287 1.00 5.25 275 ILE A N 1
ATOM 2366 C CA . ILE A 1 275 ? 3.863 25.519 27.538 1.00 5.09 275 ILE A CA 1
ATOM 2367 C C . ILE A 1 275 ? 5.083 26.127 28.254 1.00 5.17 275 ILE A C 1
ATOM 2368 O O . ILE A 1 275 ? 5.085 26.275 29.473 1.00 5.65 275 ILE A O 1
ATOM 2373 N N . LEU A 1 276 ? 6.102 26.503 27.496 1.00 5.28 276 LEU A N 1
ATOM 2374 C CA . LEU A 1 276 ? 7.259 27.200 28.092 1.00 5.25 276 LEU A CA 1
ATOM 2375 C C . LEU A 1 276 ? 6.838 28.533 28.712 1.00 5.37 276 LEU A C 1
ATOM 2376 O O . LEU A 1 276 ? 7.385 28.921 29.750 1.00 5.76 276 LEU A O 1
ATOM 2381 N N . ASP A 1 277 ? 5.882 29.258 28.114 1.00 5.56 277 ASP A N 1
ATOM 2382 C CA . ASP A 1 277 ? 5.451 30.509 28.731 1.00 5.80 277 ASP A CA 1
ATOM 2383 C C . ASP A 1 277 ? 4.895 30.231 30.126 1.00 5.73 277 ASP A C 1
ATOM 2384 O O . ASP A 1 277 ? 5.168 30.965 31.082 1.00 6.41 277 ASP A O 1
ATOM 2389 N N . GLU A 1 278 ? 4.085 29.168 30.246 1.00 5.84 278 GLU A N 1
ATOM 2390 C CA A GLU A 1 278 ? 3.545 28.767 31.545 0.50 6.03 278 GLU A CA 1
ATOM 2391 C CA B GLU A 1 278 ? 3.542 28.798 31.546 0.50 6.30 278 GLU A CA 1
ATOM 2392 C C . GLU A 1 278 ? 4.644 28.362 32.513 1.00 6.01 278 GLU A C 1
ATOM 2393 O O . GLU A 1 278 ? 4.620 28.730 33.687 1.00 6.86 278 GLU A O 1
ATOM 2404 N N . ALA A 1 279 ? 5.622 27.572 32.031 1.00 5.81 279 ALA A N 1
ATOM 2405 C CA . ALA A 1 279 ? 6.714 27.134 32.889 1.00 5.97 279 ALA A CA 1
ATOM 2406 C C . ALA A 1 279 ? 7.530 28.337 33.391 1.00 5.42 279 ALA A C 1
ATOM 2407 O O . ALA A 1 279 ? 7.967 28.373 34.537 1.00 6.20 279 ALA A O 1
ATOM 2409 N N . ASN A 1 280 ? 7.787 29.293 32.500 1.00 5.50 280 ASN A N 1
ATOM 2410 C CA . ASN A 1 280 ? 8.527 30.494 32.876 1.00 6.02 280 ASN A CA 1
ATOM 2411 C C . ASN A 1 280 ? 7.774 31.278 33.966 1.00 5.98 280 ASN A C 1
ATOM 2412 O O . ASN A 1 280 ? 8.377 31.703 34.958 1.00 6.36 280 ASN A O 1
ATOM 2417 N N . LYS A 1 281 ? 6.449 31.416 33.822 1.00 6.13 281 LYS A N 1
ATOM 2418 C CA . LYS A 1 281 ? 5.670 32.073 34.876 1.00 6.90 281 LYS A CA 1
ATOM 2419 C C . LYS A 1 281 ? 5.758 31.317 36.205 1.00 6.80 281 LYS A C 1
ATOM 2420 O O . LYS A 1 281 ? 5.862 31.945 37.268 1.00 8.40 281 LYS A O 1
ATOM 2426 N N . VAL A 1 282 ? 5.730 29.983 36.177 1.00 6.25 282 VAL A N 1
ATOM 2427 C CA . VAL A 1 282 ? 5.834 29.229 37.405 1.00 6.72 282 VAL A CA 1
ATOM 2428 C C . VAL A 1 282 ? 7.162 29.461 38.109 1.00 6.59 282 VAL A C 1
ATOM 2429 O O . VAL A 1 282 ? 7.210 29.687 39.321 1.00 7.64 282 VAL A O 1
ATOM 2433 N N . PHE A 1 283 ? 8.262 29.360 37.365 1.00 6.36 283 PHE A N 1
ATOM 2434 C CA . PHE A 1 283 ? 9.602 29.361 37.954 1.00 6.52 283 PHE A CA 1
ATOM 2435 C C . PHE A 1 283 ? 10.270 30.738 37.979 1.00 6.83 283 PHE A C 1
ATOM 2436 O O . PHE A 1 283 ? 11.427 30.842 38.389 1.00 8.06 283 PHE A O 1
ATOM 2444 N N . LEU A 1 284 ? 9.524 31.784 37.631 1.00 6.78 284 LEU A N 1
ATOM 2445 C CA . LEU A 1 284 ? 10.003 33.167 37.659 1.00 6.84 284 LEU A CA 1
ATOM 2446 C C . LEU A 1 284 ? 10.724 33.437 38.977 1.00 7.61 284 LEU A C 1
ATOM 2447 O O . LEU A 1 284 ? 10.194 33.213 40.057 1.00 8.62 284 LEU A O 1
ATOM 2452 N N . GLY A 1 285 ? 11.938 33.995 38.872 1.00 8.31 285 GLY A N 1
ATOM 2453 C CA . GLY A 1 285 ? 12.705 34.398 40.053 1.00 9.60 285 GLY A CA 1
ATOM 2454 C C . GLY A 1 285 ? 13.539 33.304 40.720 1.00 9.69 285 GLY A C 1
ATOM 2455 O O . GLY A 1 285 ? 14.352 33.639 41.590 1.00 12.76 285 GLY A O 1
ATOM 2456 N N . TYR A 1 286 ? 13.386 32.048 40.315 1.00 9.03 286 TYR A N 1
ATOM 2457 C CA . TYR A 1 286 ? 14.206 30.968 40.843 1.00 9.46 286 TYR A CA 1
ATOM 2458 C C . TYR A 1 286 ? 15.476 30.819 39.995 1.00 8.92 286 TYR A C 1
ATOM 2459 O O . TYR A 1 286 ? 15.505 31.134 38.802 1.00 9.31 286 TYR A O 1
ATOM 2468 N N . LYS A 1 287 ? 16.540 30.327 40.616 1.00 9.31 287 LYS A N 1
ATOM 2469 C CA . LYS A 1 287 ? 17.868 30.211 39.996 1.00 9.41 287 LYS A CA 1
ATOM 2470 C C . LYS A 1 287 ? 17.962 28.867 39.273 1.00 8.77 287 LYS A C 1
ATOM 2471 O O . LYS A 1 287 ? 18.706 27.959 39.663 1.00 10.48 287 LYS A O 1
ATOM 2477 N N . VAL A 1 288 ? 17.166 28.740 38.216 1.00 8.59 288 VAL A N 1
ATOM 2478 C CA . VAL A 1 288 ? 17.073 27.501 37.436 1.00 8.66 288 VAL A CA 1
ATOM 2479 C C . VAL A 1 288 ? 17.152 27.800 35.957 1.00 9.34 288 VAL A C 1
ATOM 2480 O O . VAL A 1 288 ? 16.790 28.889 35.504 1.00 11.51 288 VAL A O 1
ATOM 2484 N N A GLN A 1 289 ? 17.554 26.782 35.196 0.50 11.71 289 GLN A N 1
ATOM 2485 N N B GLN A 1 289 ? 17.695 26.845 35.207 0.50 9.86 289 GLN A N 1
ATOM 2486 C CA A GLN A 1 289 ? 17.548 26.695 33.741 0.50 13.22 289 GLN A CA 1
ATOM 2487 C CA B GLN A 1 289 ? 17.570 26.758 33.768 0.50 11.96 289 GLN A CA 1
ATOM 2488 C C A GLN A 1 289 ? 16.262 25.949 33.302 0.50 9.62 289 GLN A C 1
ATOM 2489 C C B GLN A 1 289 ? 16.274 26.042 33.420 0.50 7.42 289 GLN A C 1
ATOM 2490 O O A GLN A 1 289 ? 16.121 24.833 33.716 0.50 9.43 289 GLN A O 1
ATOM 2491 O O B GLN A 1 289 ? 15.869 25.137 34.124 0.50 6.68 289 GLN A O 1
ATOM 2502 N N A LEU A 1 290 ? 15.350 26.542 32.501 0.50 7.71 290 LEU A N 1
ATOM 2503 N N B LEU A 1 290 ? 15.696 26.451 32.290 0.50 9.75 290 LEU A N 1
ATOM 2504 C CA A LEU A 1 290 ? 14.309 25.722 31.828 0.50 6.67 290 LEU A CA 1
ATOM 2505 C CA B LEU A 1 290 ? 14.501 25.864 31.735 0.50 8.32 290 LEU A CA 1
ATOM 2506 C C A LEU A 1 290 ? 14.908 25.167 30.530 0.50 5.65 290 LEU A C 1
ATOM 2507 C C B LEU A 1 290 ? 14.838 25.233 30.391 0.50 7.63 290 LEU A C 1
ATOM 2508 O O A LEU A 1 290 ? 15.726 25.833 29.866 0.50 8.73 290 LEU A O 1
ATOM 2509 O O B LEU A 1 290 ? 15.388 25.919 29.533 0.50 9.95 290 LEU A O 1
ATOM 2518 N N . ALA A 1 291 ? 14.512 23.958 30.182 1.00 6.26 291 ALA A N 1
ATOM 2519 C CA . ALA A 1 291 ? 14.990 23.241 28.988 1.00 6.21 291 ALA A CA 1
ATOM 2520 C C .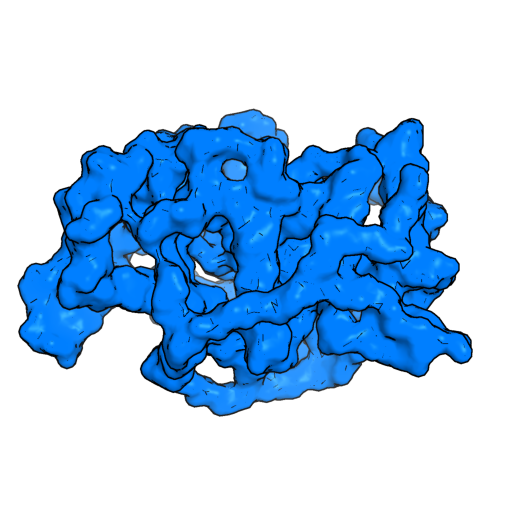 ALA A 1 291 ? 13.841 22.500 28.311 1.00 5.60 291 ALA A C 1
ATOM 2521 O O . ALA A 1 291 ? 12.853 22.116 28.928 1.00 6.32 291 ALA A O 1
ATOM 2523 N N . ILE A 1 292 ? 14.067 22.232 27.017 1.00 5.66 292 ILE A N 1
ATOM 2524 C CA . ILE A 1 292 ? 13.282 21.255 26.269 1.00 5.56 292 ILE A CA 1
ATOM 2525 C C . ILE A 1 292 ? 14.208 20.156 25.753 1.00 5.55 292 ILE A C 1
ATOM 2526 O O . ILE A 1 292 ? 15.434 20.344 25.666 1.00 6.43 292 ILE A O 1
ATOM 2531 N N . LYS A 1 293 ? 13.594 19.037 25.361 1.00 5.36 293 LYS A N 1
ATOM 2532 C CA . LYS A 1 293 ? 14.318 17.899 24.801 1.00 5.34 293 LYS A CA 1
ATOM 2533 C C . LYS A 1 293 ? 13.898 17.745 23.342 1.00 5.28 293 LYS A C 1
ATOM 2534 O O . LYS A 1 293 ? 12.729 17.483 23.042 1.00 6.36 293 LYS A O 1
ATOM 2540 N N . ILE A 1 294 ? 14.864 17.908 22.433 1.00 5.88 294 ILE A N 1
ATOM 2541 C CA . ILE A 1 294 ? 14.657 17.683 20.995 1.00 6.52 294 ILE A CA 1
ATOM 2542 C C . ILE A 1 294 ? 15.105 16.254 20.694 1.00 6.08 294 ILE A C 1
ATOM 2543 O O . ILE A 1 294 ? 16.204 15.856 21.074 1.00 6.73 294 ILE A O 1
ATOM 2548 N N . SER A 1 295 ? 14.250 15.475 20.038 1.00 6.27 295 SER A N 1
ATOM 2549 C CA A SER A 1 295 ? 14.581 14.108 19.656 0.50 5.79 295 SER A CA 1
ATOM 2550 C CA B SER A 1 295 ? 14.646 14.106 19.719 0.50 7.12 295 SER A CA 1
ATOM 2551 C C . SER A 1 295 ? 15.698 14.066 18.627 1.00 6.06 295 SER A C 1
ATOM 2552 O O . SER A 1 295 ? 15.738 14.958 17.770 1.00 6.65 295 SER A O 1
ATOM 2557 N N . GLY A 1 296 ? 16.545 13.044 18.674 1.00 6.57 296 GLY A N 1
ATOM 2558 C CA . GLY A 1 296 ? 17.634 12.891 17.724 1.00 7.27 296 GLY A CA 1
ATOM 2559 C C . GLY A 1 296 ? 17.284 11.923 16.604 1.00 7.50 296 GLY A C 1
ATOM 2560 O O . GLY A 1 296 ? 17.410 10.710 16.741 1.00 11.54 296 GLY A O 1
ATOM 2561 N N . ILE A 1 297 ? 16.803 12.463 15.499 1.00 6.13 297 ILE A N 1
ATOM 2562 C CA . ILE A 1 297 ? 16.313 11.678 14.378 1.00 6.07 297 ILE A CA 1
ATOM 2563 C C . ILE A 1 297 ? 17.391 11.696 13.299 1.00 6.11 297 ILE A C 1
ATOM 2564 O O . ILE A 1 297 ? 17.395 12.494 12.352 1.00 7.20 297 ILE A O 1
ATOM 2569 N N . HIS A 1 298 ? 18.376 10.792 13.453 1.00 6.50 298 HIS A N 1
ATOM 2570 C CA . HIS A 1 298 ? 19.550 10.785 12.611 1.00 6.83 298 HIS A CA 1
ATOM 2571 C C . HIS A 1 298 ? 19.375 9.985 11.328 1.00 6.37 298 HIS A C 1
ATOM 2572 O O . HIS A 1 298 ? 20.161 10.166 10.383 1.00 7.03 298 HIS A O 1
ATOM 2579 N N . TRP A 1 299 ? 18.399 9.086 11.287 1.00 6.04 299 TRP A N 1
ATOM 2580 C CA . TRP A 1 299 ? 18.162 8.243 10.129 1.00 6.47 299 TRP A CA 1
ATOM 2581 C C . TRP A 1 299 ? 17.448 9.065 9.024 1.00 6.18 299 TRP A C 1
ATOM 2582 O O . TRP A 1 299 ? 16.597 9.916 9.299 1.00 6.30 299 TRP A O 1
ATOM 2593 N N . TRP A 1 300 ? 17.890 8.829 7.785 1.00 6.28 300 TRP A N 1
ATOM 2594 C CA . TRP A 1 300 ? 17.494 9.556 6.578 1.00 6.31 300 TRP A CA 1
ATOM 2595 C C . TRP A 1 300 ? 18.009 10.999 6.528 1.00 6.27 300 TRP A C 1
ATOM 2596 O O . TRP A 1 300 ? 17.668 11.716 5.578 1.00 6.67 300 TRP A O 1
ATOM 2607 N N . TYR A 1 301 ? 18.896 11.401 7.439 1.00 6.05 301 TYR A N 1
ATOM 2608 C CA . TYR A 1 301 ? 19.460 12.739 7.353 1.00 6.26 301 TYR A CA 1
ATOM 2609 C C . TYR A 1 301 ? 20.252 12.927 6.054 1.00 6.58 301 TYR A C 1
ATOM 2610 O O . TYR A 1 301 ? 20.387 14.051 5.569 1.00 7.49 301 TYR A O 1
ATOM 2619 N N . LYS A 1 302 ? 20.827 11.846 5.514 1.00 6.78 302 LYS A N 1
ATOM 2620 C CA A LYS A 1 302 ? 21.660 11.922 4.307 0.50 6.98 302 LYS A CA 1
ATOM 2621 C CA B LYS A 1 302 ? 21.662 11.920 4.310 0.50 7.11 302 LYS A CA 1
ATOM 2622 C C . LYS A 1 302 ? 20.891 12.012 2.994 1.00 7.97 302 LYS A C 1
ATOM 2623 O O . LYS A 1 302 ? 21.543 12.216 1.979 1.00 11.47 302 LYS A O 1
ATOM 2634 N N . VAL A 1 303 ? 19.570 11.849 2.987 1.00 7.46 303 VAL A N 1
ATOM 2635 C CA . VAL A 1 303 ? 18.806 11.912 1.736 1.00 7.20 303 VAL A CA 1
ATOM 2636 C C . VAL A 1 303 ? 18.030 13.230 1.652 1.00 7.35 303 VAL A C 1
ATOM 2637 O O . VAL A 1 303 ? 17.785 13.887 2.669 1.00 7.49 303 VAL A O 1
ATOM 2641 N N . PRO A 1 304 ? 17.619 13.634 0.437 1.00 7.70 304 PRO A N 1
ATOM 2642 C CA . PRO A 1 304 ? 17.059 14.992 0.324 1.00 8.04 304 PRO A CA 1
ATOM 2643 C C . PRO A 1 304 ? 15.835 15.256 1.189 1.00 7.09 304 PRO A C 1
ATOM 2644 O O . PRO A 1 304 ? 15.696 16.344 1.747 1.00 7.58 304 PRO A O 1
ATOM 2648 N N . SER A 1 305 ? 14.932 14.284 1.306 1.00 7.20 305 SER A N 1
ATOM 2649 C CA . SER A 1 305 ? 13.703 14.517 2.047 1.00 7.22 305 SER A CA 1
ATOM 2650 C C . SER A 1 305 ? 13.855 14.555 3.566 1.00 6.27 305 SER A C 1
ATOM 2651 O O . SER A 1 305 ? 12.906 14.936 4.235 1.00 6.69 305 SER A O 1
ATOM 2654 N N . HIS A 1 306 ? 14.968 14.052 4.120 1.00 6.60 306 HIS A N 1
ATOM 2655 C CA . HIS A 1 306 ? 15.081 13.991 5.601 1.00 6.12 306 HIS A CA 1
ATOM 2656 C C . HIS A 1 306 ? 13.770 13.408 6.170 1.00 5.72 306 HIS A C 1
ATOM 2657 O O . HIS A 1 306 ? 13.203 13.891 7.141 1.00 5.60 306 HIS A O 1
ATOM 2664 N N . ALA A 1 307 ? 13.336 12.262 5.596 1.00 5.67 307 ALA A N 1
ATOM 2665 C CA . ALA A 1 307 ? 11.958 11.833 5.779 1.00 5.83 307 ALA A CA 1
ATOM 2666 C C . ALA A 1 307 ? 11.571 11.603 7.259 1.00 5.42 307 ALA A C 1
ATOM 2667 O O . ALA A 1 307 ? 10.480 11.945 7.672 1.00 5.81 307 ALA A O 1
ATOM 2669 N N . ALA A 1 308 ? 12.457 10.947 8.010 1.00 5.44 308 ALA A N 1
ATOM 2670 C CA . ALA A 1 308 ? 12.129 10.630 9.408 1.00 5.50 308 ALA A CA 1
ATOM 2671 C C . ALA A 1 308 ? 12.101 11.897 10.278 1.00 5.18 308 ALA A C 1
ATOM 2672 O O . ALA A 1 308 ? 11.290 11.978 11.213 1.00 5.29 308 ALA A O 1
ATOM 2674 N N . GLU A 1 309 ? 12.955 12.881 10.003 1.00 4.98 309 GLU A N 1
ATOM 2675 C CA . GLU A 1 309 ? 12.826 14.159 10.680 1.00 4.99 309 GLU A CA 1
ATOM 2676 C C . GLU A 1 309 ? 11.472 14.782 10.362 1.00 4.89 309 GLU A C 1
ATOM 2677 O O . GLU A 1 309 ? 10.759 15.257 11.256 1.00 5.04 309 GLU A O 1
ATOM 2683 N N . LEU A 1 310 ? 11.073 14.755 9.078 1.00 5.06 310 LEU A N 1
ATOM 2684 C CA . LEU A 1 310 ? 9.811 15.365 8.687 1.00 5.23 310 LEU A CA 1
ATOM 2685 C C . LEU A 1 310 ? 8.644 14.754 9.460 1.00 5.04 310 LEU A C 1
ATOM 2686 O O . LEU A 1 310 ? 7.767 15.489 9.962 1.00 5.44 310 LEU A O 1
ATOM 2691 N N . THR A 1 311 ? 8.560 13.413 9.510 1.00 5.04 311 THR A N 1
ATOM 2692 C CA . THR A 1 311 ? 7.426 12.790 10.181 1.00 5.27 311 THR A CA 1
ATOM 2693 C C . THR A 1 311 ? 7.455 12.994 11.715 1.00 5.01 311 THR A C 1
ATOM 2694 O O . THR A 1 311 ? 6.410 13.038 12.363 1.00 5.20 311 THR A O 1
ATOM 2698 N N . ALA A 1 312 ? 8.655 13.124 12.290 1.00 5.05 312 ALA A N 1
ATOM 2699 C CA . ALA A 1 312 ? 8.765 13.459 13.720 1.00 5.50 312 ALA A CA 1
ATOM 2700 C C . ALA A 1 312 ? 8.284 14.879 14.027 1.00 4.90 312 ALA A C 1
ATOM 2701 O O . ALA A 1 312 ? 7.965 15.189 15.167 1.00 5.48 312 ALA A O 1
ATOM 2703 N N . GLY A 1 313 ? 8.293 15.758 12.999 1.00 5.20 313 GLY A N 1
ATOM 2704 C CA . GLY A 1 313 ? 7.881 17.147 13.143 1.00 5.25 313 GLY A CA 1
ATOM 2705 C C . GLY A 1 313 ? 8.974 18.187 12.967 1.00 5.01 313 GLY A C 1
ATOM 2706 O O . GLY A 1 313 ? 8.713 19.354 13.243 1.00 5.55 313 GLY A O 1
ATOM 2707 N N . TYR A 1 314 ? 10.159 17.780 12.525 1.00 4.85 314 TYR A N 1
ATOM 2708 C CA . TYR A 1 314 ? 11.295 18.683 12.314 1.00 5.21 314 TYR A CA 1
ATOM 2709 C C . TYR A 1 314 ? 11.452 18.915 10.814 1.00 5.53 314 TYR A C 1
ATOM 2710 O O . TYR A 1 314 ? 11.867 18.013 10.065 1.00 5.87 314 TYR A O 1
ATOM 2719 N N . TYR A 1 315 ? 11.072 20.107 10.359 1.00 5.49 315 TYR A N 1
ATOM 2720 C CA . TYR A 1 315 ? 11.008 20.417 8.918 1.00 5.76 315 TYR A CA 1
ATOM 2721 C C . TYR A 1 315 ? 12.381 20.906 8.478 1.00 5.79 315 TYR A C 1
ATOM 2722 O O . TYR A 1 315 ? 12.650 22.096 8.322 1.00 6.23 315 TYR A O 1
ATOM 2731 N N . ASN A 1 316 ? 13.271 19.927 8.327 1.00 5.82 316 ASN A N 1
ATOM 2732 C CA . ASN A 1 316 ? 14.711 20.147 8.138 1.00 6.44 316 ASN A CA 1
ATOM 2733 C C . ASN A 1 316 ? 15.112 19.618 6.753 1.00 6.49 316 ASN A C 1
ATOM 2734 O O . ASN A 1 316 ? 14.927 18.435 6.473 1.00 7.88 316 ASN A O 1
ATOM 2739 N N . LEU A 1 317 ? 15.639 20.515 5.896 1.00 6.83 317 LEU A N 1
ATOM 2740 C CA . LEU A 1 317 ? 16.060 20.164 4.543 1.00 7.72 317 LEU A CA 1
ATOM 2741 C C . LEU A 1 317 ? 17.407 20.832 4.271 1.00 8.06 317 LEU A C 1
ATOM 2742 O O . LEU A 1 317 ? 17.893 21.682 5.031 1.00 8.90 317 LEU A O 1
ATOM 2747 N N . HIS A 1 318 ? 18.039 20.510 3.148 1.00 9.51 318 HIS A N 1
ATOM 2748 C CA . HIS A 1 318 ? 19.352 21.088 2.832 1.00 10.16 318 HIS A CA 1
ATOM 2749 C C . HIS A 1 318 ? 19.354 22.618 2.895 1.00 10.09 318 HIS A C 1
ATOM 2750 O O . HIS A 1 318 ? 20.356 23.216 3.312 1.00 11.48 318 HIS A O 1
ATOM 2757 N N . ASP A 1 319 ? 18.247 23.237 2.475 1.00 10.79 319 ASP A N 1
ATOM 2758 C CA A ASP A 1 319 ? 18.120 24.677 2.395 0.50 11.21 319 ASP A CA 1
ATOM 2759 C CA B ASP A 1 319 ? 18.174 24.703 2.435 0.50 11.33 319 ASP A CA 1
ATOM 2760 C C . ASP A 1 319 ? 17.180 25.275 3.451 1.00 9.96 319 ASP A C 1
ATOM 2761 O O . ASP A 1 319 ? 16.790 26.431 3.329 1.00 12.04 319 ASP A O 1
ATOM 2770 N N . ARG A 1 320 ? 16.826 24.496 4.493 1.00 8.33 320 ARG A N 1
ATOM 2771 C CA . ARG A 1 320 ? 15.847 24.955 5.478 1.00 7.77 320 ARG A CA 1
ATOM 2772 C C . ARG A 1 320 ? 16.240 24.417 6.854 1.00 6.99 320 ARG A C 1
ATOM 2773 O O . ARG A 1 320 ? 16.231 23.209 7.075 1.00 7.64 320 ARG A O 1
ATOM 2781 N N . ASP A 1 321 ? 16.605 25.313 7.772 1.00 6.90 321 ASP A N 1
ATOM 2782 C CA . ASP A 1 321 ? 17.073 24.898 9.096 1.00 6.62 321 ASP A CA 1
ATOM 2783 C C . ASP A 1 321 ? 15.883 24.696 10.035 1.00 6.47 321 ASP A C 1
ATOM 2784 O O . ASP A 1 321 ? 15.364 25.645 10.611 1.00 7.21 321 ASP A O 1
ATOM 2789 N N . GLY A 1 322 ? 15.468 23.428 10.150 1.00 6.35 322 GLY A N 1
ATOM 2790 C CA . GLY A 1 322 ? 14.300 23.083 10.978 1.00 6.90 322 GLY A CA 1
ATOM 2791 C C . GLY A 1 322 ? 14.573 23.030 12.475 1.00 5.97 322 GLY A C 1
ATOM 2792 O O . GLY A 1 322 ? 13.640 22.794 13.248 1.00 6.31 322 GLY A O 1
ATOM 2793 N N . TYR A 1 323 ? 15.824 23.257 12.886 1.00 5.71 323 TYR A N 1
ATOM 2794 C CA . TYR A 1 323 ? 16.172 23.359 14.303 1.00 5.52 323 TYR A CA 1
ATOM 2795 C C . TYR A 1 323 ? 16.423 24.792 14.749 1.00 5.85 323 TYR A C 1
ATOM 2796 O O . TYR A 1 323 ? 16.165 25.127 15.905 1.00 6.05 323 TYR A O 1
ATOM 2805 N N . ARG A 1 324 ? 16.925 25.652 13.847 1.00 5.91 324 ARG A N 1
ATOM 2806 C CA . ARG A 1 324 ? 17.141 27.040 14.229 1.00 6.10 324 ARG A CA 1
ATOM 2807 C C . ARG A 1 324 ? 15.812 27.775 14.448 1.00 5.76 324 ARG A C 1
ATOM 2808 O O . ARG A 1 324 ? 15.756 28.713 15.247 1.00 6.39 324 ARG A O 1
ATOM 2816 N N . THR A 1 325 ? 14.742 27.363 13.763 1.00 5.77 325 THR A N 1
ATOM 2817 C CA . THR A 1 325 ? 13.409 27.877 14.055 1.00 6.00 325 THR A CA 1
ATOM 2818 C C . THR A 1 325 ? 12.998 27.551 15.502 1.00 5.41 325 THR A C 1
ATOM 2819 O O . THR A 1 325 ? 12.573 28.438 16.247 1.00 5.99 325 THR A O 1
ATOM 2823 N N . ILE A 1 326 ? 13.159 26.292 15.906 1.00 5.42 326 ILE A N 1
ATOM 2824 C CA . ILE A 1 326 ? 12.878 25.897 17.271 1.00 5.47 326 ILE A CA 1
ATOM 2825 C C . ILE A 1 326 ? 13.727 26.749 18.240 1.00 5.38 326 ILE A C 1
ATOM 2826 O O . ILE A 1 326 ? 13.222 27.273 19.234 1.00 5.73 326 ILE A O 1
ATOM 2831 N N . ALA A 1 327 ? 15.019 26.873 17.939 1.00 5.52 327 ALA A N 1
ATOM 2832 C CA . ALA A 1 327 ? 15.925 27.656 18.791 1.00 5.88 327 ALA A CA 1
ATOM 2833 C C . ALA A 1 327 ? 15.454 29.110 18.925 1.00 5.70 327 ALA A C 1
ATOM 2834 O O . ALA A 1 327 ? 15.528 29.704 20.008 1.00 6.25 327 ALA A O 1
ATOM 2836 N N . ARG A 1 328 ? 15.006 29.711 17.828 1.00 5.83 328 ARG A N 1
ATOM 2837 C CA . ARG A 1 328 ? 14.507 31.087 17.883 1.00 6.39 328 ARG A CA 1
ATOM 2838 C C . ARG A 1 328 ? 13.296 31.196 18.768 1.00 5.94 328 ARG A C 1
ATOM 2839 O O . ARG A 1 328 ? 13.152 32.187 19.492 1.00 7.39 328 ARG A O 1
ATOM 2847 N N . MET A 1 329 ? 12.393 30.204 18.735 1.00 5.75 329 MET A N 1
ATOM 2848 C CA . MET A 1 329 ? 11.247 30.175 19.637 1.00 5.70 329 MET A CA 1
ATOM 2849 C C . MET A 1 329 ? 11.667 30.132 21.115 1.00 5.59 329 MET A C 1
ATOM 2850 O O . MET A 1 329 ? 11.008 30.726 21.984 1.00 5.94 329 MET A O 1
ATOM 2855 N N . LEU A 1 330 ? 12.729 29.381 21.396 1.00 5.53 330 LEU A N 1
ATOM 2856 C CA . LEU A 1 330 ? 13.212 29.235 22.774 1.00 5.79 330 LEU A CA 1
ATOM 2857 C C . LEU A 1 330 ? 13.815 30.508 23.338 1.00 6.53 330 LEU A C 1
ATOM 2858 O O . LEU A 1 330 ? 13.857 30.706 24.556 1.00 7.42 330 LEU A O 1
ATOM 2863 N N . LYS A 1 331 ? 14.324 31.372 22.455 1.00 6.81 331 LYS A N 1
ATOM 2864 C CA . LYS A 1 331 ? 15.154 32.525 22.841 1.00 8.07 331 LYS A CA 1
ATOM 2865 C C . LYS A 1 331 ? 14.420 33.426 23.850 1.00 7.98 331 LYS A C 1
ATOM 2866 O O . LYS A 1 331 ? 15.029 33.828 24.860 1.00 9.16 331 LYS A O 1
ATOM 2872 N N . ARG A 1 332 ? 13.155 33.763 23.615 1.00 7.63 332 ARG A N 1
ATOM 2873 C CA . ARG A 1 332 ? 12.498 34.721 24.518 1.00 7.37 332 ARG A CA 1
ATOM 2874 C C . ARG A 1 332 ? 12.377 34.163 25.927 1.00 7.16 332 ARG A C 1
ATOM 2875 O O . ARG A 1 332 ? 12.277 34.962 26.889 1.00 7.54 332 ARG A O 1
ATOM 2883 N N . HIS A 1 333 ? 12.296 32.859 26.070 1.00 7.21 333 HIS A N 1
ATOM 2884 C CA . HIS A 1 333 ? 12.144 32.191 27.360 1.00 8.00 333 HIS A CA 1
ATOM 2885 C C . HIS A 1 333 ? 13.489 32.040 28.064 1.00 10.34 333 HIS A C 1
ATOM 2886 O O . HIS A 1 333 ? 13.483 31.626 29.220 1.00 12.90 333 HIS A O 1
ATOM 2893 N 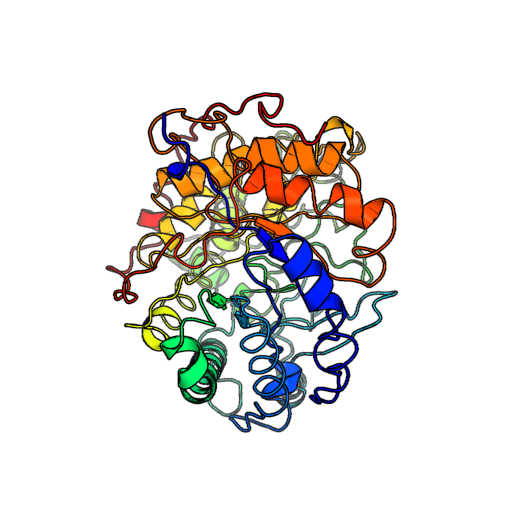N . ARG A 1 334 ? 14.604 32.275 27.367 1.00 10.69 334 ARG A N 1
ATOM 2894 C CA A ARG A 1 334 ? 15.958 31.896 27.748 0.50 10.93 334 ARG A CA 1
ATOM 2895 C CA B ARG A 1 334 ? 15.910 31.909 27.943 0.50 13.05 334 ARG A CA 1
ATOM 2896 C C . ARG A 1 334 ? 15.974 30.416 28.163 1.00 10.50 334 ARG A C 1
ATOM 2897 O O . ARG A 1 334 ? 16.652 30.026 29.092 1.00 11.58 334 ARG A O 1
ATOM 2912 N N . ALA A 1 335 ? 15.258 29.597 27.353 1.00 8.25 335 ALA A N 1
ATOM 2913 C CA . ALA A 1 335 ? 15.225 28.154 27.489 1.00 7.58 335 ALA A CA 1
ATOM 2914 C C . ALA A 1 335 ? 16.410 27.527 26.756 1.00 7.30 335 ALA A C 1
ATOM 2915 O O . ALA A 1 335 ? 16.902 28.049 25.769 1.00 9.81 335 ALA A O 1
ATOM 2917 N N . SER A 1 336 ? 16.856 26.380 27.271 1.00 6.81 336 SER A N 1
ATOM 2918 C CA A SER A 1 336 ? 17.956 25.562 26.715 0.30 4.24 336 SER A CA 1
ATOM 2919 C CA B SER A 1 336 ? 17.949 25.680 26.660 0.30 4.48 336 SER A CA 1
ATOM 2920 C C . SER A 1 336 ? 17.435 24.470 25.815 1.00 5.89 336 SER A C 1
ATOM 2921 O O . SER A 1 336 ? 16.310 24.009 25.952 1.00 6.26 336 SER A O 1
ATOM 2926 N N . ILE A 1 337 ? 18.327 24.015 24.949 1.00 6.38 337 ILE A N 1
ATOM 2927 C CA . ILE A 1 337 ? 18.132 22.763 24.220 1.00 6.37 337 ILE A CA 1
ATOM 2928 C C . ILE A 1 337 ? 18.902 21.649 24.915 1.00 6.39 337 ILE A C 1
ATOM 2929 O O . ILE A 1 337 ? 20.104 21.820 25.160 1.00 8.31 337 ILE A O 1
ATOM 2934 N N . ASN A 1 338 ? 18.241 20.525 25.187 1.00 6.03 338 ASN A N 1
ATOM 2935 C CA . ASN A 1 338 ? 18.916 19.301 25.591 1.00 6.42 338 ASN A CA 1
ATOM 2936 C C . ASN A 1 338 ? 18.776 18.315 24.429 1.00 6.28 338 ASN A C 1
ATOM 2937 O O . ASN A 1 338 ? 17.701 17.836 24.126 1.00 9.10 338 ASN A O 1
ATOM 2942 N N . PHE A 1 339 ? 19.887 18.055 23.767 1.00 6.38 339 PHE A N 1
ATOM 2943 C CA . PHE A 1 339 ? 19.930 17.206 22.576 1.00 6.06 339 PHE A CA 1
ATOM 2944 C C . PHE A 1 339 ? 20.495 15.833 22.938 1.00 6.51 339 PHE A C 1
ATOM 2945 O O . PHE A 1 339 ? 20.604 15.473 24.129 1.00 7.67 339 PHE A O 1
ATOM 2953 N N . THR A 1 340 ? 20.788 15.007 21.946 1.00 6.71 340 THR A N 1
ATOM 2954 C CA . THR A 1 340 ? 21.162 13.621 22.128 1.00 6.62 340 THR A CA 1
ATOM 2955 C C . THR A 1 340 ? 22.133 13.221 21.021 1.00 6.62 340 THR A C 1
ATOM 2956 O O . THR A 1 340 ? 22.587 14.085 20.245 1.00 7.93 340 THR A O 1
ATOM 2960 N N . CYS A 1 341 ? 22.513 11.934 20.971 1.00 6.67 341 CYS A N 1
ATOM 2961 C CA . CYS A 1 341 ? 23.438 11.410 19.974 1.00 6.79 341 CYS A CA 1
ATOM 2962 C C . CYS A 1 341 ? 24.875 11.907 20.163 1.00 7.22 341 CYS A C 1
ATOM 2963 O O . CYS A 1 341 ? 25.691 11.778 19.242 1.00 7.86 341 CYS A O 1
ATOM 2966 N N . ALA A 1 342 ? 25.221 12.422 21.339 1.00 7.57 342 ALA A N 1
ATOM 2967 C CA . ALA A 1 342 ? 26.539 13.007 21.555 1.00 8.00 342 ALA A CA 1
ATOM 2968 C C . ALA A 1 342 ? 27.684 11.997 21.470 1.00 7.49 342 ALA A C 1
ATOM 2969 O O . ALA A 1 342 ? 28.828 12.412 21.360 1.00 8.03 342 ALA A O 1
ATOM 2971 N N . GLU A 1 343 ? 27.374 10.707 21.606 1.00 7.36 343 GLU A N 1
ATOM 2972 C CA . GLU A 1 343 ? 28.359 9.647 21.628 1.00 7.75 343 GLU A CA 1
ATOM 2973 C C . GLU A 1 343 ? 28.527 8.957 20.283 1.00 7.81 343 GLU A C 1
ATOM 2974 O O . GLU A 1 343 ? 29.365 8.058 20.184 1.00 9.05 343 GLU A O 1
ATOM 2980 N N . MET A 1 344 ? 27.724 9.299 19.281 1.00 7.89 344 MET A N 1
ATOM 2981 C CA . MET A 1 344 ? 27.655 8.538 18.047 1.00 7.93 344 MET A CA 1
ATOM 2982 C C . MET A 1 344 ? 28.615 9.055 16.981 1.00 8.79 344 MET A C 1
ATOM 2983 O O . MET A 1 344 ? 28.732 10.258 16.724 1.00 10.03 344 MET A O 1
ATOM 2988 N N . ARG A 1 345 ? 29.267 8.105 16.303 1.00 8.78 345 ARG A N 1
ATOM 2989 C CA . ARG A 1 345 ? 29.986 8.384 15.051 1.00 9.06 345 ARG A CA 1
ATOM 2990 C C . ARG A 1 345 ? 29.180 7.854 13.866 1.00 8.87 345 ARG A C 1
ATOM 2991 O O . ARG A 1 345 ? 28.528 6.798 13.956 1.00 9.61 345 ARG A O 1
ATOM 2999 N N . ASP A 1 346 ? 29.268 8.532 12.729 1.00 9.56 346 ASP A N 1
ATOM 3000 C CA . ASP A 1 346 ? 28.561 8.077 11.541 1.00 9.30 346 ASP A CA 1
ATOM 3001 C C . ASP A 1 346 ? 28.986 6.668 11.119 1.00 10.09 346 ASP A C 1
ATOM 3002 O O . ASP A 1 346 ? 28.154 5.885 10.651 1.00 10.79 346 ASP A O 1
ATOM 3007 N N . SER A 1 347 ? 30.258 6.333 11.298 1.00 10.75 347 SER A N 1
ATOM 3008 C CA . SER A 1 347 ? 30.781 5.028 10.918 1.00 12.14 347 SER A CA 1
ATOM 3009 C C . SER A 1 347 ? 30.181 3.878 11.730 1.00 11.66 347 SER A C 1
ATOM 3010 O O . SER A 1 347 ? 30.346 2.732 11.339 1.00 13.82 347 SER A O 1
ATOM 3013 N N . GLU A 1 348 ? 29.563 4.161 12.869 1.00 10.64 348 GLU A N 1
ATOM 3014 C CA . GLU A 1 348 ? 28.951 3.151 13.723 1.00 11.40 348 GLU A CA 1
ATOM 3015 C C . GLU A 1 348 ? 27.535 2.791 13.275 1.00 11.13 348 GLU A C 1
ATOM 3016 O O . GLU A 1 348 ? 26.934 1.887 13.851 1.00 12.72 348 GLU A O 1
ATOM 3022 N N . GLN A 1 349 ? 26.978 3.517 12.299 1.00 10.59 349 GLN A N 1
ATOM 3023 C CA . GLN A 1 349 ? 25.592 3.325 11.887 1.00 10.85 349 GLN A CA 1
ATOM 3024 C C . GLN A 1 349 ? 25.533 2.434 10.650 1.00 11.78 349 GLN A C 1
ATOM 3025 O O . GLN A 1 349 ? 26.487 2.313 9.883 1.00 14.26 349 GLN A O 1
ATOM 3031 N N . SER A 1 350 ? 24.397 1.799 10.432 1.00 13.17 350 SER A N 1
ATOM 3032 C CA . SER A 1 350 ? 24.230 0.995 9.217 1.00 14.58 350 SER A CA 1
ATOM 3033 C C . SER A 1 350 ? 24.068 1.867 7.997 1.00 12.85 350 SER A C 1
ATOM 3034 O O . SER A 1 350 ? 23.416 2.908 8.047 1.00 13.51 350 SER A O 1
ATOM 3037 N N . SER A 1 351 ? 24.644 1.404 6.891 1.00 14.28 351 SER A N 1
ATOM 3038 C CA . SER A 1 351 ? 24.581 2.164 5.673 1.00 14.03 351 SER A CA 1
ATOM 3039 C C . SER A 1 351 ? 23.171 2.437 5.177 1.00 11.49 351 SER A C 1
ATOM 3040 O O . SER A 1 351 ? 22.873 3.562 4.737 1.00 11.79 351 SER A O 1
ATOM 3043 N N . GLN A 1 352 ? 22.291 1.443 5.270 1.00 12.04 352 GLN A N 1
ATOM 3044 C CA A GLN A 1 352 ? 20.965 1.565 4.707 0.50 12.19 352 GLN A CA 1
ATOM 3045 C CA B GLN A 1 352 ? 20.950 1.551 4.729 0.50 12.46 352 GLN A CA 1
ATOM 3046 C C . GLN A 1 352 ? 20.128 2.614 5.443 1.00 10.12 352 GLN A C 1
ATOM 3047 O O . GLN A 1 352 ? 19.166 3.118 4.879 1.00 12.75 352 GLN A O 1
ATOM 3058 N N . ALA A 1 353 ? 20.502 2.959 6.694 1.00 9.44 353 ALA A N 1
ATOM 3059 C CA . ALA A 1 353 ? 19.768 3.944 7.462 1.00 8.92 353 ALA A CA 1
ATOM 3060 C C . ALA A 1 353 ? 20.058 5.379 7.029 1.00 7.59 353 ALA A C 1
ATOM 3061 O O . ALA A 1 353 ? 19.360 6.291 7.493 1.00 7.96 353 ALA A O 1
ATOM 3063 N N . MET A 1 354 ? 21.079 5.592 6.188 1.00 7.74 354 MET A N 1
ATOM 3064 C CA A MET A 1 354 ? 21.366 6.938 5.680 0.33 7.53 354 MET A CA 1
ATOM 3065 C CA B MET A 1 354 ? 21.393 6.936 5.683 0.33 8.66 354 MET A CA 1
ATOM 3066 C CA C MET A 1 354 ? 21.371 6.936 5.683 0.33 6.63 354 MET A CA 1
ATOM 3067 C C . MET A 1 354 ? 21.451 7.940 6.834 1.00 6.75 354 MET A C 1
ATOM 3068 O O . MET A 1 354 ? 20.861 9.016 6.801 1.00 7.30 354 MET A O 1
ATOM 3081 N N . SER A 1 355 ? 22.256 7.546 7.827 1.00 7.70 355 SER A N 1
ATOM 3082 C CA . SER A 1 355 ? 22.276 8.142 9.142 1.00 7.81 355 SER A CA 1
ATOM 3083 C C . SER A 1 355 ? 23.488 9.043 9.353 1.00 7.89 355 SER A C 1
ATOM 3084 O O . SER A 1 355 ? 24.617 8.647 9.066 1.00 10.06 355 SER A O 1
ATOM 3087 N N . ALA A 1 356 ? 23.253 10.241 9.888 1.00 7.29 356 ALA A N 1
ATOM 3088 C CA . ALA A 1 356 ? 24.321 11.223 10.064 1.00 7.98 356 ALA A CA 1
ATOM 3089 C C . ALA A 1 356 ? 24.236 11.909 11.429 1.00 7.31 356 ALA A C 1
ATOM 3090 O O . ALA A 1 356 ? 24.061 13.120 11.537 1.00 7.92 356 ALA A O 1
ATOM 3092 N N . PRO A 1 357 ? 24.412 11.109 12.513 1.00 7.43 357 PRO A N 1
ATOM 3093 C CA . PRO A 1 357 ? 24.313 11.730 13.842 1.00 7.61 357 PRO A CA 1
ATOM 3094 C C . PRO A 1 357 ? 25.322 12.841 14.075 1.00 7.28 357 PRO A C 1
ATOM 3095 O O . PRO A 1 357 ? 25.014 13.797 14.768 1.00 7.37 357 PRO A O 1
ATOM 3099 N N . GLU A 1 358 ? 26.554 12.711 13.554 1.00 7.76 358 GLU A N 1
ATOM 3100 C CA . GLU A 1 358 ? 27.546 13.755 13.821 1.00 7.85 358 GLU A CA 1
ATOM 3101 C C . GLU A 1 358 ? 27.093 15.100 13.251 1.00 7.87 358 GLU A C 1
ATOM 3102 O O . GLU A 1 358 ? 27.171 16.135 13.919 1.00 8.39 358 GLU A O 1
ATOM 3108 N N . GLU A 1 359 ? 26.657 15.075 11.994 1.00 8.04 359 GLU A N 1
ATOM 3109 C CA A GLU A 1 359 ? 26.245 16.290 11.325 0.50 7.66 359 GLU A CA 1
ATOM 3110 C CA B GLU A 1 359 ? 26.208 16.277 11.290 0.50 8.54 359 GLU A CA 1
ATOM 3111 C C . GLU A 1 359 ? 24.953 16.871 11.926 1.00 7.04 359 GLU A C 1
ATOM 3112 O O . GLU A 1 359 ? 24.804 18.090 12.040 1.00 7.76 359 GLU A O 1
ATOM 3123 N N . LEU A 1 360 ? 24.043 15.986 12.346 1.00 7.01 360 LEU A N 1
ATOM 3124 C CA . LEU A 1 360 ? 22.831 16.423 13.036 1.00 6.83 360 LEU A CA 1
ATOM 3125 C C . LEU A 1 360 ? 23.176 17.133 14.350 1.00 6.43 360 LEU A C 1
ATOM 3126 O O . LEU A 1 360 ? 22.677 18.224 14.627 1.00 6.68 360 LEU A O 1
ATOM 3131 N N . VAL A 1 361 ? 24.043 16.525 15.163 1.00 6.67 361 VAL A N 1
ATOM 3132 C CA . VAL A 1 361 ? 24.512 17.165 16.407 1.00 6.63 361 VAL A CA 1
ATOM 3133 C C . VAL A 1 361 ? 25.121 18.527 16.112 1.00 6.41 361 VAL A C 1
ATOM 3134 O O . VAL A 1 361 ? 24.839 19.525 16.786 1.00 7.08 361 VAL A O 1
ATOM 3138 N N . GLN A 1 362 ? 26.003 18.591 15.111 1.00 7.04 362 GLN A N 1
ATOM 3139 C CA . GLN A 1 362 ? 26.651 19.868 14.770 1.00 7.62 362 GLN A CA 1
ATOM 3140 C C . GLN A 1 362 ? 25.612 20.927 14.355 1.00 6.87 362 GLN A C 1
ATOM 3141 O O . GLN A 1 362 ? 25.741 22.111 14.694 1.00 7.46 362 GLN A O 1
ATOM 3147 N N . GLN A 1 363 ? 24.587 20.496 13.616 1.00 6.89 363 GLN A N 1
ATOM 3148 C CA . GLN A 1 363 ? 23.545 21.418 13.195 1.00 6.82 363 GLN A CA 1
ATOM 3149 C C . GLN A 1 363 ? 22.751 21.966 14.391 1.00 6.76 363 GLN A C 1
ATOM 3150 O O . GLN A 1 363 ? 22.483 23.168 14.478 1.00 7.06 363 GLN A O 1
ATOM 3156 N N . VAL A 1 364 ? 22.336 21.076 15.295 1.00 6.76 364 VAL A N 1
ATOM 3157 C CA . VAL A 1 364 ? 21.499 21.494 16.433 1.00 6.42 364 VAL A CA 1
ATOM 3158 C C . VAL A 1 364 ? 22.285 22.385 17.400 1.00 6.61 364 VAL A C 1
ATOM 3159 O O . VAL A 1 364 ? 21.793 23.436 17.832 1.00 7.12 364 VAL A O 1
ATOM 3163 N N . LEU A 1 365 ? 23.509 21.964 17.727 1.00 6.78 365 LEU A N 1
ATOM 3164 C CA . LEU A 1 365 ? 24.351 22.773 18.610 1.00 7.15 365 LEU A CA 1
ATOM 3165 C C . LEU A 1 365 ? 24.575 24.157 17.996 1.00 6.89 365 LEU A C 1
ATOM 3166 O O . LEU A 1 365 ? 24.485 25.188 18.681 1.00 7.76 365 LEU A O 1
ATOM 3171 N N . SER A 1 366 ? 24.922 24.192 16.708 1.00 7.29 366 SER A N 1
ATOM 3172 C CA . SER A 1 366 ? 25.185 25.464 16.046 1.00 7.88 366 SER A CA 1
ATOM 3173 C C . SER A 1 366 ? 23.959 26.375 16.031 1.00 7.51 366 SER A C 1
ATOM 3174 O O . SER A 1 366 ? 24.067 27.577 16.220 1.00 8.53 366 SER A O 1
ATOM 3177 N N . ALA A 1 367 ? 22.782 25.785 15.786 1.00 7.37 367 ALA A N 1
ATOM 3178 C CA . ALA A 1 367 ? 21.543 26.562 15.791 1.00 7.65 367 ALA A CA 1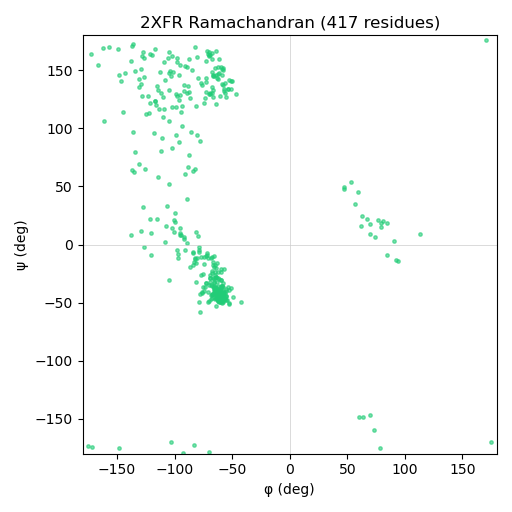
ATOM 3179 C C . ALA A 1 367 ? 21.286 27.172 17.167 1.00 7.17 367 ALA A C 1
ATOM 3180 O O . ALA A 1 367 ? 20.948 28.356 17.280 1.00 8.16 367 ALA A O 1
ATOM 3182 N N . GLY A 1 368 ? 21.438 26.371 18.213 1.00 7.37 368 GLY A N 1
ATOM 3183 C CA . GLY A 1 368 ? 21.229 26.914 19.563 1.00 7.24 368 GLY A CA 1
ATOM 3184 C C . GLY A 1 368 ? 22.212 28.033 19.884 1.00 7.50 368 GLY A C 1
ATOM 3185 O O . GLY A 1 368 ? 21.833 29.082 20.401 1.00 7.99 368 GLY A O 1
ATOM 3186 N N . TRP A 1 369 ? 23.475 27.815 19.556 1.00 7.99 369 TRP A N 1
ATOM 3187 C CA . TRP A 1 369 ? 24.484 28.844 19.828 1.00 8.46 369 TRP A CA 1
ATOM 3188 C C . TRP A 1 369 ? 24.249 30.132 19.035 1.00 9.14 369 TRP A C 1
ATOM 3189 O O . TRP A 1 369 ? 24.401 31.236 19.563 1.00 10.27 369 TRP A O 1
ATOM 3200 N N . ARG A 1 370 ? 23.799 30.022 17.790 1.00 8.90 370 ARG A N 1
ATOM 3201 C CA . ARG A 1 370 ? 23.510 31.237 17.028 1.00 9.75 370 ARG A CA 1
ATOM 3202 C C . ARG A 1 370 ? 22.325 32.017 17.575 1.00 9.42 370 ARG A C 1
ATOM 3203 O O . ARG A 1 370 ? 22.264 33.232 17.361 1.00 12.21 370 ARG A O 1
ATOM 3211 N N . GLU A 1 371 ? 21.415 31.354 18.286 1.00 8.75 371 GLU A N 1
ATOM 3212 C CA . GLU A 1 371 ? 20.301 32.021 18.937 1.00 8.99 371 GLU A CA 1
ATOM 3213 C C . GLU A 1 371 ? 20.618 32.435 20.380 1.00 9.26 371 GLU A C 1
ATOM 3214 O O . GLU A 1 371 ? 19.743 32.921 21.092 1.00 11.23 371 GLU A O 1
ATOM 3220 N N . GLY A 1 372 ? 21.866 32.260 20.806 1.00 9.28 372 GLY A N 1
ATOM 3221 C CA . GLY A 1 372 ? 22.285 32.674 22.138 1.00 10.73 372 GLY A CA 1
ATOM 3222 C C . GLY A 1 372 ? 21.852 31.760 23.273 1.00 10.29 372 GLY A C 1
ATOM 3223 O O . GLY A 1 372 ? 21.785 32.192 24.422 1.00 13.90 372 GLY A O 1
ATOM 3224 N N . LEU A 1 373 ? 21.537 30.506 22.967 1.00 8.45 373 LEU A N 1
ATOM 3225 C CA . LEU A 1 373 ? 21.042 29.546 23.958 1.00 7.77 373 LEU A CA 1
ATOM 3226 C C . LEU A 1 373 ? 22.161 28.745 24.605 1.00 7.74 373 LEU A C 1
ATOM 3227 O O . LEU A 1 373 ? 23.192 28.496 23.983 1.00 9.56 373 LEU A O 1
ATOM 3232 N N . ASN A 1 374 ? 21.921 28.279 25.823 1.00 7.58 374 ASN A N 1
ATOM 3233 C CA . ASN A 1 374 ? 22.666 27.167 26.372 1.00 8.14 374 ASN A CA 1
ATOM 3234 C C . ASN A 1 374 ? 22.213 25.871 25.684 1.00 7.45 374 ASN A C 1
ATOM 3235 O O . ASN A 1 374 ? 21.007 25.669 25.450 1.00 7.64 374 ASN A O 1
ATOM 3240 N N . VAL A 1 375 ? 23.184 25.001 25.388 1.00 7.42 375 VAL A N 1
ATOM 3241 C CA . VAL A 1 375 ? 22.897 23.720 24.762 1.00 6.77 375 VAL A CA 1
ATOM 3242 C C . VAL A 1 375 ? 23.572 22.636 25.595 1.00 6.98 375 VAL A C 1
ATOM 3243 O O . VAL A 1 375 ? 24.777 22.713 25.873 1.00 8.18 375 VAL A O 1
ATOM 3247 N N . ALA A 1 376 ? 22.796 21.628 25.976 1.00 7.12 376 ALA A N 1
ATOM 3248 C CA . ALA A 1 376 ? 23.285 20.446 26.688 1.00 7.34 376 ALA A CA 1
ATOM 3249 C C . ALA A 1 376 ? 23.050 19.225 25.792 1.00 6.70 376 ALA A C 1
ATOM 3250 O O . ALA A 1 376 ? 22.304 19.308 24.810 1.00 7.54 376 ALA A O 1
ATOM 3252 N N . CYS A 1 377 ? 23.636 18.092 26.139 1.00 7.19 377 CYS A N 1
ATOM 3253 C CA A CYS A 1 377 ? 23.426 16.895 25.365 0.67 6.77 377 CYS A CA 1
ATOM 3254 C CA B CYS A 1 377 ? 23.506 16.875 25.346 0.33 7.78 377 CYS A CA 1
ATOM 3255 C C . CYS A 1 377 ? 23.477 15.637 26.220 1.00 6.64 377 CYS A C 1
ATOM 3256 O O . CYS A 1 377 ? 24.036 15.646 27.320 1.00 8.24 377 CYS A O 1
ATOM 3261 N N . GLU A 1 378 ? 22.901 14.569 25.679 1.00 7.47 378 GLU A N 1
ATOM 3262 C CA . GLU A 1 378 ? 22.901 13.219 26.211 1.00 7.25 378 GLU A CA 1
ATOM 3263 C C . GLU A 1 378 ? 23.524 12.255 25.189 1.00 6.98 378 GLU A C 1
ATOM 3264 O O . GLU A 1 378 ? 23.617 12.570 23.992 1.00 7.63 378 GLU A O 1
ATOM 3270 N N . ASN A 1 379 ? 23.890 11.061 25.646 1.00 7.26 379 ASN A N 1
ATOM 3271 C CA . ASN A 1 379 ? 24.088 9.928 24.739 1.00 7.11 379 ASN A CA 1
ATOM 3272 C C . ASN A 1 379 ? 22.748 9.320 24.362 1.00 7.23 379 ASN A C 1
ATOM 3273 O O . ASN A 1 379 ? 21.845 9.223 25.200 1.00 9.11 379 ASN A O 1
ATOM 3278 N N . ALA A 1 380 ? 22.633 8.883 23.106 1.00 7.18 380 ALA A N 1
ATOM 3279 C CA . ALA A 1 380 ? 21.418 8.219 22.628 1.00 7.70 380 ALA A CA 1
ATOM 3280 C C . ALA A 1 380 ? 21.297 6.782 23.105 1.00 8.40 380 ALA A C 1
ATOM 3281 O O . ALA A 1 380 ? 20.196 6.336 23.437 1.00 11.04 380 ALA A O 1
ATOM 3283 N N . LEU A 1 381 ? 22.403 6.034 23.084 1.00 8.01 381 LEU A N 1
ATOM 3284 C CA . LEU A 1 381 ? 22.400 4.597 23.336 1.00 8.49 381 LEU A CA 1
ATOM 3285 C C . LEU A 1 381 ? 23.382 4.276 24.428 1.00 8.58 381 LEU A C 1
ATOM 3286 O O . LEU A 1 381 ? 24.321 5.041 24.694 1.00 8.69 381 LEU A O 1
ATOM 3291 N N . PRO A 1 382 ? 23.227 3.091 25.064 1.00 9.06 382 PRO A N 1
ATOM 3292 C CA . PRO A 1 382 ? 24.132 2.747 26.164 1.00 9.85 382 PRO A CA 1
ATOM 3293 C C . PRO A 1 382 ? 25.545 2.489 25.619 1.00 9.68 382 PRO A C 1
ATOM 3294 O O . PRO A 1 382 ? 25.736 1.705 24.678 1.00 11.75 382 PRO A O 1
ATOM 3298 N N . ARG A 1 383 ? 26.523 3.127 26.221 1.00 9.20 383 ARG A N 1
ATOM 3299 C CA . ARG A 1 383 ? 27.934 2.983 25.840 1.00 9.58 383 ARG A CA 1
ATOM 3300 C C . ARG A 1 383 ? 28.797 3.115 27.078 1.00 9.04 383 ARG A C 1
ATOM 3301 O O . ARG A 1 383 ? 28.537 3.981 27.926 1.00 10.03 383 ARG A O 1
ATOM 3309 N N . TYR A 1 384 ? 29.845 2.283 27.131 1.00 9.81 384 TYR A N 1
ATOM 3310 C CA . TYR A 1 384 ? 30.766 2.225 28.274 1.00 10.32 384 TYR A CA 1
ATOM 3311 C C . TYR A 1 384 ? 32.229 2.385 27.873 1.00 10.49 384 TYR A C 1
ATOM 3312 O O . TYR A 1 384 ? 33.111 2.367 28.750 1.00 10.88 384 TYR A O 1
ATOM 3321 N N . ASP A 1 385 ? 32.480 2.502 26.561 1.00 10.69 385 ASP A N 1
ATOM 3322 C CA . ASP A 1 385 ? 33.805 2.381 25.979 1.00 11.12 385 ASP A CA 1
ATOM 3323 C C . ASP A 1 385 ? 34.488 3.731 25.777 1.00 10.62 385 ASP A C 1
ATOM 3324 O O . ASP A 1 385 ? 33.807 4.750 25.559 1.00 10.31 385 ASP A O 1
ATOM 3329 N N . PRO A 1 386 ? 35.841 3.736 25.755 1.00 11.26 386 PRO A N 1
ATOM 3330 C CA . PRO A 1 386 ? 36.580 4.984 25.557 1.00 12.16 386 PRO A CA 1
ATOM 3331 C C . PRO A 1 386 ? 36.215 5.761 24.286 1.00 11.82 386 PRO A C 1
ATOM 3332 O O . PRO A 1 386 ? 36.151 6.988 24.309 1.00 11.55 386 PRO A O 1
ATOM 3336 N N . THR A 1 387 ? 35.963 5.063 23.178 1.00 11.70 387 THR A N 1
ATOM 3337 C CA . THR A 1 387 ? 35.641 5.744 21.921 1.00 11.98 387 THR A CA 1
ATOM 3338 C C . THR A 1 387 ? 34.373 6.603 22.102 1.00 10.99 387 THR A C 1
ATOM 3339 O O . THR A 1 387 ? 34.329 7.767 21.663 1.00 10.67 387 THR A O 1
ATOM 3343 N N . ALA A 1 388 ? 33.341 6.033 22.726 1.00 10.58 388 ALA A N 1
ATOM 3344 C CA . ALA A 1 388 ? 32.114 6.791 22.993 1.00 9.59 388 ALA A CA 1
ATOM 3345 C C . ALA A 1 388 ? 32.400 8.044 23.823 1.00 8.77 388 ALA A C 1
ATOM 3346 O O . ALA A 1 388 ? 31.898 9.139 23.498 1.00 8.90 388 ALA A O 1
ATOM 3348 N N . TYR A 1 389 ? 33.174 7.890 24.888 1.00 9.20 389 TYR A N 1
ATOM 3349 C CA . TYR A 1 389 ? 33.490 9.020 25.735 1.00 9.20 389 TYR A CA 1
ATOM 3350 C C . TYR A 1 389 ? 34.305 10.092 24.982 1.00 9.17 389 TYR A C 1
ATOM 3351 O O . TYR A 1 389 ? 34.096 11.289 25.178 1.00 9.32 389 TYR A O 1
ATOM 3360 N N . ASN A 1 390 ? 35.197 9.650 24.100 1.00 9.85 390 ASN A N 1
ATOM 3361 C CA . ASN A 1 390 ? 35.966 10.593 23.285 1.00 10.06 390 ASN A CA 1
ATOM 3362 C C . ASN A 1 390 ? 35.109 11.334 22.246 1.00 9.25 390 ASN A C 1
ATOM 3363 O O . ASN A 1 390 ? 35.376 12.501 21.926 1.00 9.86 390 ASN A O 1
ATOM 3368 N N . THR A 1 391 ? 34.072 10.670 21.735 1.00 9.33 391 THR A N 1
ATOM 3369 C CA . THR A 1 391 ? 33.131 11.349 20.834 1.00 9.45 391 THR A CA 1
ATOM 3370 C C . THR A 1 391 ? 32.343 12.402 21.611 1.00 8.55 391 THR A C 1
ATOM 3371 O O . THR A 1 391 ? 32.152 13.533 21.130 1.00 8.92 391 THR A O 1
ATOM 3375 N N . ILE A 1 392 ? 31.885 12.051 22.809 1.00 8.13 392 ILE A N 1
ATOM 3376 C CA . ILE A 1 392 ? 31.204 13.013 23.659 1.00 8.35 392 ILE A CA 1
ATOM 3377 C C . ILE A 1 392 ? 32.113 14.212 23.928 1.00 7.93 392 ILE A C 1
ATOM 3378 O O . ILE A 1 392 ? 31.688 15.367 23.841 1.00 8.27 392 ILE A O 1
ATOM 3383 N N . LEU A 1 393 ? 33.363 13.941 24.305 1.00 8.40 393 LEU A N 1
ATOM 3384 C CA . LEU A 1 393 ? 34.330 15.011 24.590 1.00 8.34 393 LEU A CA 1
ATOM 3385 C C . LEU A 1 393 ? 34.498 15.969 23.398 1.00 8.73 393 LEU A C 1
ATOM 3386 O O . LEU A 1 393 ? 34.602 17.179 23.589 1.00 9.32 393 LEU A O 1
ATOM 3391 N N . ARG A 1 394 ? 34.558 15.405 22.186 1.00 9.03 394 ARG A N 1
ATOM 3392 C CA . ARG A 1 394 ? 34.670 16.236 20.988 1.00 8.94 394 ARG A CA 1
ATOM 3393 C C . ARG A 1 394 ? 33.493 17.192 20.901 1.00 9.10 394 ARG A C 1
ATOM 3394 O O . ARG A 1 394 ? 33.650 18.382 20.662 1.00 10.05 394 ARG A O 1
ATOM 3402 N N . ASN A 1 395 ? 32.281 16.656 21.041 1.00 8.86 395 ASN A N 1
ATOM 3403 C CA . ASN A 1 395 ? 31.072 17.464 20.962 1.00 8.54 395 ASN A CA 1
ATOM 3404 C C . ASN A 1 395 ? 30.945 18.468 22.104 1.00 8.50 395 ASN A C 1
ATOM 3405 O O . ASN A 1 395 ? 30.343 19.539 21.928 1.00 9.33 395 ASN A O 1
ATOM 3410 N N . ALA A 1 396 ? 31.503 18.136 23.270 1.00 8.49 396 ALA A N 1
ATOM 3411 C CA . ALA A 1 396 ? 31.418 19.015 24.437 1.00 8.27 396 ALA A CA 1
ATOM 3412 C C . ALA A 1 396 ? 32.227 20.304 24.270 1.00 8.42 396 ALA A C 1
ATOM 3413 O O . ALA A 1 396 ? 31.844 21.350 24.773 1.00 9.02 396 ALA A O 1
ATOM 3415 N N . ARG A 1 397 ? 33.361 20.193 23.576 1.00 9.51 397 ARG A N 1
ATOM 3416 C CA . ARG A 1 397 ? 34.250 21.331 23.298 1.00 9.55 397 ARG A CA 1
ATOM 3417 C C . ARG A 1 397 ? 34.690 21.216 21.832 1.00 10.38 397 ARG A C 1
ATOM 3418 O O . ARG A 1 397 ? 35.773 20.697 21.556 1.00 11.49 397 ARG A O 1
ATOM 3426 N N A PRO A 1 398 ? 33.835 21.659 20.894 0.50 10.21 398 PRO A N 1
ATOM 3427 N N B PRO A 1 398 ? 33.849 21.664 20.882 0.50 11.07 398 PRO A N 1
ATOM 3428 C CA A PRO A 1 398 ? 34.110 21.466 19.473 0.50 10.95 398 PRO A CA 1
ATOM 3429 C CA B PRO A 1 398 ? 34.163 21.422 19.472 0.50 11.43 398 PRO A CA 1
ATOM 3430 C C A PRO A 1 398 ? 35.427 22.060 18.968 0.50 12.29 398 PRO A C 1
ATOM 3431 C C B PRO A 1 398 ? 35.463 22.041 18.974 0.50 13.26 398 PRO A C 1
ATOM 3432 O O A PRO A 1 398 ? 35.970 21.552 17.997 0.50 13.11 398 PRO A O 1
ATOM 3433 O O B PRO A 1 398 ? 36.037 21.529 18.018 0.50 14.94 398 PRO A O 1
ATOM 3440 N N . HIS A 1 399 ? 35.915 23.123 19.604 1.00 14.57 399 HIS A N 1
ATOM 3441 C CA . HIS A 1 399 ? 37.139 23.793 19.213 1.00 17.74 399 HIS A CA 1
ATOM 3442 C C . HIS A 1 399 ? 38.290 23.442 20.158 1.00 19.82 399 HIS A C 1
ATOM 3443 O O . HIS A 1 399 ? 39.347 24.075 20.087 1.00 21.81 399 HIS A O 1
ATOM 3450 N N . GLY A 1 400 ? 38.090 22.470 21.056 1.00 17.58 400 GLY A N 1
ATOM 3451 C CA . GLY A 1 400 ? 39.055 22.062 22.053 1.00 19.56 400 GLY A CA 1
ATOM 3452 C C . GLY A 1 400 ? 39.176 23.088 23.163 1.00 20.24 400 GLY A C 1
ATOM 3453 O O . GLY A 1 400 ? 38.274 23.922 23.400 1.00 21.21 400 GLY A O 1
ATOM 3454 N N . ILE A 1 401 ? 40.298 23.012 23.871 1.00 22.08 401 ILE A N 1
ATOM 3455 C CA . ILE A 1 401 ? 40.524 23.812 25.058 1.00 21.89 401 ILE A CA 1
ATOM 3456 C C . ILE A 1 401 ? 41.139 25.147 24.743 1.00 21.15 401 ILE A C 1
ATOM 3457 O O . ILE A 1 401 ? 42.046 25.209 23.919 1.00 22.25 401 ILE A O 1
ATOM 3462 N N . ASN A 1 402 ? 40.637 26.215 25.385 1.00 18.97 402 ASN A N 1
ATOM 3463 C CA . ASN A 1 402 ? 41.258 27.548 25.425 1.00 19.53 402 ASN A CA 1
ATOM 3464 C C . ASN A 1 402 ? 42.086 27.594 26.681 1.00 18.99 402 ASN A C 1
ATOM 3465 O O . ASN A 1 402 ? 41.603 27.473 27.793 1.00 19.26 402 ASN A O 1
ATOM 3470 N N . GLN A 1 403 ? 43.375 27.784 26.492 1.00 19.70 403 GLN A N 1
ATOM 3471 C CA . GLN A 1 403 ? 44.330 27.765 27.617 1.00 24.00 403 GLN A CA 1
ATOM 3472 C C . GLN A 1 403 ? 44.216 28.893 28.658 1.00 27.42 403 GLN A C 1
ATOM 3473 O O . GLN A 1 403 ? 44.746 28.753 29.767 1.00 29.74 403 GLN A O 1
ATOM 3479 N N . SER A 1 404 ? 43.536 29.988 28.330 1.00 28.87 404 SER A N 1
ATOM 3480 C CA . SER A 1 404 ? 43.531 31.173 29.214 1.00 28.28 404 SER A CA 1
ATOM 3481 C C . SER A 1 404 ? 42.170 31.885 29.399 1.00 29.03 404 SER A C 1
ATOM 3482 O O . SER A 1 404 ? 42.119 32.969 30.008 1.00 36.56 404 SER A O 1
ATOM 3485 N N . GLY A 1 405 ? 41.086 31.296 28.899 1.00 29.33 405 GLY A N 1
ATOM 3486 C CA . GLY A 1 405 ? 39.770 31.912 28.983 1.00 30.96 405 GLY A CA 1
ATOM 3487 C C . GLY A 1 405 ? 38.732 30.911 28.520 1.00 28.90 405 GLY A C 1
ATOM 3488 O O . GLY A 1 405 ? 39.061 29.744 28.270 1.00 27.35 405 GLY A O 1
ATOM 3489 N N . PRO A 1 406 ? 37.473 31.351 28.411 1.00 27.56 406 PRO A N 1
ATOM 3490 C CA . PRO A 1 406 ? 36.446 30.447 27.903 1.00 24.93 406 PRO A CA 1
ATOM 3491 C C . PRO A 1 406 ? 36.669 30.061 26.433 1.00 19.28 406 PRO A C 1
ATOM 3492 O O . PRO A 1 406 ? 37.125 30.866 25.654 1.00 23.32 406 PRO A O 1
ATOM 3496 N N . PRO A 1 407 ? 36.331 28.825 26.050 1.00 16.03 407 PRO A N 1
ATOM 3497 C CA . PRO A 1 407 ? 36.361 28.458 24.643 1.00 16.77 407 PRO A CA 1
ATOM 3498 C C . PRO A 1 407 ? 35.245 29.180 23.888 1.00 15.43 407 PRO A C 1
ATOM 3499 O O . PRO A 1 407 ? 34.332 29.711 24.493 1.00 16.49 407 PRO A O 1
ATOM 3503 N N . GLU A 1 408 ? 35.346 29.222 22.572 1.00 15.50 408 GLU A N 1
ATOM 3504 C CA . GLU A 1 408 ? 34.376 29.963 21.781 1.00 14.48 408 GLU A CA 1
ATOM 3505 C C . GLU A 1 408 ? 32.961 29.360 21.888 1.00 14.41 408 GLU A C 1
ATOM 3506 O O . GLU A 1 408 ? 31.970 30.133 21.929 1.00 14.84 408 GLU A O 1
ATOM 3512 N N . HIS A 1 409 ? 32.849 28.011 21.952 1.00 11.30 409 HIS A N 1
ATOM 3513 C CA . HIS A 1 409 ? 31.610 27.267 22.173 1.00 11.37 409 HIS A CA 1
ATOM 3514 C C . HIS A 1 409 ? 31.884 26.043 23.041 1.00 10.87 409 HIS A C 1
ATOM 3515 O O . HIS A 1 409 ? 32.949 25.432 22.942 1.00 13.45 409 HIS A O 1
ATOM 3522 N N . LYS A 1 410 ? 30.896 25.677 23.849 1.00 9.19 410 LYS A N 1
ATOM 3523 C CA A LYS A 1 410 ? 30.979 24.483 24.681 0.50 8.87 410 LYS A CA 1
ATOM 3524 C CA B LYS A 1 410 ? 30.993 24.520 24.713 0.50 9.97 410 LYS A CA 1
ATOM 3525 C C . LYS A 1 410 ? 29.576 24.068 25.073 1.00 8.66 410 LYS A C 1
ATOM 3526 O O . LYS A 1 410 ? 28.675 24.909 25.181 1.00 9.54 410 LYS A O 1
ATOM 3537 N N . LEU A 1 411 ? 29.383 22.774 25.318 1.00 8.32 411 LEU A N 1
ATOM 3538 C CA . LEU A 1 411 ? 28.143 22.328 25.942 1.00 7.97 411 LEU A CA 1
ATOM 3539 C C . LEU A 1 411 ? 28.037 22.939 27.338 1.00 8.09 411 LEU A C 1
ATOM 3540 O O . LEU A 1 411 ? 29.033 23.008 28.083 1.00 8.81 411 LEU A O 1
ATOM 3545 N N . PHE A 1 412 ? 26.804 23.294 27.705 1.00 7.74 412 PHE A N 1
ATOM 3546 C CA . PHE A 1 412 ? 26.490 23.771 29.052 1.00 7.93 412 PHE A CA 1
ATOM 3547 C C . PHE A 1 412 ? 26.472 22.607 30.052 1.00 7.96 412 PHE A C 1
ATOM 3548 O O . PHE A 1 412 ? 26.708 22.809 31.250 1.00 9.11 412 PHE A O 1
ATOM 3556 N N . GLY A 1 413 ? 26.217 21.391 29.575 1.00 8.12 413 GLY A N 1
ATOM 3557 C CA . GLY A 1 413 ? 26.241 20.201 30.400 1.00 8.07 413 GLY A CA 1
ATOM 3558 C C . GLY A 1 413 ? 26.079 18.977 29.517 1.00 7.44 413 GLY A C 1
ATOM 3559 O O . GLY A 1 413 ? 25.637 19.064 28.362 1.00 8.02 413 GLY A O 1
ATOM 3560 N N . PHE A 1 414 ? 26.408 17.826 30.100 1.00 7.82 414 PHE A N 1
ATOM 3561 C CA . PHE A 1 414 ? 26.207 16.534 29.501 1.00 7.31 414 PHE A CA 1
ATOM 3562 C C . PHE A 1 414 ? 25.513 15.642 30.523 1.00 6.77 414 PHE A C 1
ATOM 3563 O O . PHE A 1 414 ? 25.957 15.642 31.689 1.00 7.91 414 PHE A O 1
ATOM 3571 N N . THR A 1 415 ? 24.494 14.896 30.111 1.00 6.81 415 THR A N 1
ATOM 3572 C CA . THR A 1 415 ? 23.829 13.920 30.973 1.00 6.42 415 THR A CA 1
ATOM 3573 C C . THR A 1 415 ? 24.006 12.531 30.401 1.00 6.39 415 THR A C 1
ATOM 3574 O O . THR A 1 415 ? 23.624 12.257 29.262 1.00 7.31 415 THR A O 1
ATOM 3578 N N . TYR A 1 416 ? 24.564 11.641 31.224 1.00 6.88 416 TYR A N 1
ATOM 3579 C CA . TYR A 1 416 ? 24.811 10.247 30.876 1.00 6.79 416 TYR A CA 1
ATOM 3580 C C . TYR A 1 416 ? 23.592 9.380 31.160 1.00 6.62 416 TYR A C 1
ATOM 3581 O O . TYR A 1 416 ? 23.077 9.351 32.293 1.00 7.16 416 TYR A O 1
ATOM 3590 N N . LEU A 1 417 ? 23.14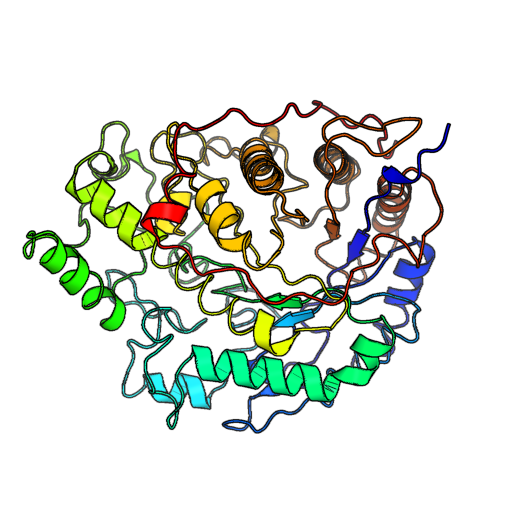5 8.653 30.142 1.00 6.72 417 LEU A N 1
ATOM 3591 C CA . LEU A 1 417 ? 22.039 7.704 30.265 1.00 7.43 417 LEU A CA 1
ATOM 3592 C C . LEU A 1 417 ? 22.619 6.301 30.340 1.00 8.32 417 LEU A C 1
ATOM 3593 O O . LEU A 1 417 ? 23.265 5.874 29.361 1.00 10.19 417 LEU A O 1
ATOM 3598 N N . ARG A 1 418 ? 22.435 5.535 31.417 1.00 8.82 418 ARG A N 1
ATOM 3599 C CA A ARG A 1 418 ? 21.737 5.826 32.647 0.33 7.53 418 ARG A CA 1
ATOM 3600 C CA B ARG A 1 418 ? 21.748 5.854 32.693 0.33 7.24 418 ARG A CA 1
ATOM 3601 C CA C ARG A 1 418 ? 21.880 5.966 32.696 0.33 9.49 418 ARG A CA 1
ATOM 3602 C C . ARG A 1 418 ? 22.551 5.162 33.795 1.00 7.88 418 ARG A C 1
ATOM 3603 O O . ARG A 1 418 ? 23.290 4.196 33.550 1.00 9.39 418 ARG A O 1
ATOM 3625 N N . LEU A 1 419 ? 22.377 5.633 35.008 1.00 7.43 419 LEU A N 1
ATOM 3626 C CA . LEU A 1 419 ? 22.939 4.934 36.183 1.00 7.01 419 LEU A CA 1
ATOM 3627 C C . LEU A 1 419 ? 22.410 3.504 36.239 1.00 7.39 419 LEU A C 1
ATOM 3628 O O . LEU A 1 419 ? 21.215 3.263 36.071 1.00 8.71 419 LEU A O 1
ATOM 3633 N N . SER A 1 420 ? 23.319 2.564 36.538 1.00 8.14 420 SER A N 1
ATOM 3634 C CA . SER A 1 420 ? 22.956 1.169 36.836 1.00 8.65 420 SER A CA 1
ATOM 3635 C C . SER A 1 420 ? 24.102 0.601 37.663 1.00 8.33 420 SER A C 1
ATOM 3636 O O . SER A 1 420 ? 25.188 1.190 37.743 1.00 8.86 420 SER A O 1
ATOM 3639 N N . ASN A 1 421 ? 23.886 -0.592 38.218 1.00 8.77 421 ASN A N 1
ATOM 3640 C CA . ASN A 1 421 ? 24.983 -1.286 38.892 1.00 9.17 421 ASN A CA 1
ATOM 3641 C C . ASN A 1 421 ? 26.138 -1.605 37.940 1.00 9.96 421 ASN A C 1
ATOM 3642 O O . ASN A 1 421 ? 27.306 -1.565 38.348 1.00 11.13 421 ASN A O 1
ATOM 3647 N N A GLN A 1 422 ? 25.820 -1.907 36.685 0.50 10.16 422 GLN A N 1
ATOM 3648 N N B GLN A 1 422 ? 25.859 -1.907 36.674 0.50 10.64 422 GLN A N 1
ATOM 3649 C CA A GLN A 1 422 ? 26.835 -2.199 35.687 0.50 11.69 422 GLN A CA 1
ATOM 3650 C CA B GLN A 1 422 ? 26.952 -2.241 35.762 0.50 12.50 422 GLN A CA 1
ATOM 3651 C C A GLN A 1 422 ? 27.793 -1.025 35.458 0.50 10.66 422 GLN A C 1
ATOM 3652 C C B GLN A 1 422 ? 27.804 -1.025 35.377 0.50 11.38 422 GLN A C 1
ATOM 3653 O O A GLN A 1 422 ? 28.986 -1.224 35.280 0.50 11.49 422 GLN A O 1
ATOM 3654 O O B GLN A 1 422 ? 28.946 -1.205 34.979 0.50 11.25 422 GLN A O 1
ATOM 3665 N N . LEU A 1 423 ? 27.277 0.196 35.484 1.00 9.88 423 LEU A N 1
ATOM 3666 C CA . LEU A 1 423 ? 28.099 1.369 35.233 1.00 9.95 423 LEU A CA 1
ATOM 3667 C C . LEU A 1 423 ? 29.196 1.532 36.267 1.00 9.61 423 LEU A C 1
ATOM 3668 O O . LEU A 1 423 ? 30.296 1.973 35.939 1.00 11.00 423 LEU A O 1
ATOM 3673 N N . VAL A 1 424 ? 28.873 1.248 37.523 1.00 9.37 424 VAL A N 1
ATOM 3674 C CA . VAL A 1 424 ? 29.734 1.641 38.624 1.00 9.52 424 VAL A CA 1
ATOM 3675 C C . VAL A 1 424 ? 30.632 0.498 39.175 1.00 10.88 424 VAL A C 1
ATOM 3676 O O . VAL A 1 424 ? 31.173 0.599 40.290 1.00 13.44 424 VAL A O 1
ATOM 3680 N N . GLU A 1 425 ? 30.845 -0.532 38.356 1.00 11.15 425 GLU A N 1
ATOM 3681 C CA . GLU A 1 425 ? 31.821 -1.561 38.698 1.00 13.38 425 GLU A CA 1
ATOM 3682 C C . GLU A 1 425 ? 32.795 -1.784 37.543 1.00 11.60 425 GLU A C 1
ATOM 3683 O O . GLU A 1 425 ? 32.555 -1.401 36.403 1.00 11.73 425 GLU A O 1
ATOM 3689 N N . GLY A 1 426 ? 33.918 -2.412 37.871 1.00 13.67 426 GLY A N 1
ATOM 3690 C CA . GLY A 1 426 ? 34.832 -2.961 36.888 1.00 14.34 426 GLY A CA 1
ATOM 3691 C C . GLY A 1 426 ? 35.408 -1.957 35.922 1.00 13.25 426 GLY A C 1
ATOM 3692 O O . GLY A 1 426 ? 35.602 -0.762 36.263 1.00 13.02 426 GLY A O 1
ATOM 3693 N N . GLN A 1 427 ? 35.664 -2.426 34.716 1.00 14.09 427 GLN A N 1
ATOM 3694 C CA . GLN A 1 427 ? 36.239 -1.580 33.714 1.00 13.13 427 GLN A CA 1
ATOM 3695 C C . GLN A 1 427 ? 35.270 -0.443 33.316 1.00 11.84 427 GLN A C 1
ATOM 3696 O O . GLN A 1 427 ? 35.705 0.655 32.986 1.00 11.54 427 GLN A O 1
ATOM 3702 N N . ASN A 1 428 ? 33.980 -0.705 33.342 1.00 11.50 428 ASN A N 1
ATOM 3703 C CA . ASN A 1 428 ? 33.019 0.351 33.002 1.00 10.30 428 ASN A CA 1
ATOM 3704 C C . ASN A 1 428 ? 33.225 1.565 33.909 1.00 10.55 428 ASN A C 1
ATOM 3705 O O . ASN A 1 428 ? 33.227 2.727 33.451 1.00 10.23 428 ASN A O 1
ATOM 3710 N N . TYR A 1 429 ? 33.375 1.323 35.206 1.00 10.21 429 TYR A N 1
ATOM 3711 C CA . TYR A 1 429 ? 33.530 2.417 36.131 1.00 9.92 429 TYR A CA 1
ATOM 3712 C C . TYR A 1 429 ? 34.845 3.147 35.920 1.00 10.60 429 TYR A C 1
ATOM 3713 O O . TYR A 1 429 ? 34.910 4.386 35.996 1.00 11.00 429 TYR A O 1
ATOM 3722 N N . ALA A 1 430 ? 35.929 2.411 35.702 1.00 11.77 430 ALA A N 1
ATOM 3723 C CA . ALA A 1 430 ? 37.207 3.035 35.413 1.00 12.53 430 ALA A CA 1
ATOM 3724 C C . ALA A 1 430 ? 37.124 3.984 34.212 1.00 11.60 430 ALA A C 1
ATOM 3725 O O . ALA A 1 430 ? 37.626 5.106 34.271 1.00 12.22 430 ALA A O 1
ATOM 3727 N N . ASN A 1 431 ? 36.456 3.540 33.158 1.00 11.10 431 ASN A N 1
ATOM 3728 C CA . ASN A 1 431 ? 36.341 4.350 31.964 1.00 10.57 431 ASN A CA 1
ATOM 3729 C C . ASN A 1 431 ? 35.483 5.616 32.260 1.00 10.50 431 ASN A C 1
ATOM 3730 O O . ASN A 1 431 ? 35.821 6.724 31.793 1.00 10.36 431 ASN A O 1
ATOM 3735 N N . PHE A 1 432 ? 34.395 5.455 32.990 1.00 9.51 432 PHE A N 1
ATOM 3736 C CA . PHE A 1 432 ? 33.500 6.570 33.319 1.00 9.25 432 PHE A CA 1
ATOM 3737 C C . PHE A 1 432 ? 34.222 7.622 34.168 1.00 9.72 432 PHE A C 1
ATOM 3738 O O . PHE A 1 432 ? 34.092 8.820 33.927 1.00 9.80 432 PHE A O 1
ATOM 3746 N N . LYS A 1 433 ? 34.985 7.201 35.181 1.00 11.03 433 LYS A N 1
ATOM 3747 C CA A LYS A 1 433 ? 35.729 8.134 36.034 0.50 12.90 433 LYS A CA 1
ATOM 3748 C CA B LYS A 1 433 ? 35.665 8.188 36.018 0.50 12.21 433 LYS A CA 1
ATOM 3749 C C . LYS A 1 433 ? 36.657 9.007 35.201 1.00 12.09 433 LYS A C 1
ATOM 3750 O O . LYS A 1 433 ? 36.738 10.221 35.397 1.00 11.01 433 LYS A O 1
ATOM 3761 N N . THR A 1 434 ? 37.416 8.381 34.308 1.00 11.97 434 THR A N 1
ATOM 3762 C CA . THR A 1 434 ? 38.352 9.131 33.499 1.00 11.56 434 THR A CA 1
ATOM 3763 C C . THR A 1 434 ? 37.608 10.118 32.593 1.00 11.28 434 THR A C 1
ATOM 3764 O O . THR A 1 434 ? 38.040 11.269 32.437 1.00 11.28 434 THR A O 1
ATOM 3768 N N . PHE A 1 435 ? 36.493 9.693 32.014 1.00 9.97 435 PHE A N 1
ATOM 3769 C CA . PHE A 1 435 ? 35.651 10.598 31.244 1.00 9.54 435 PHE A CA 1
ATOM 3770 C C . PHE A 1 435 ? 35.277 11.854 32.041 1.00 9.17 435 PHE A C 1
ATOM 3771 O O . PHE A 1 435 ? 35.357 12.973 31.519 1.00 9.08 435 PHE A O 1
ATOM 3779 N N . VAL A 1 436 ? 34.790 11.679 33.265 1.00 8.93 436 VAL A N 1
ATOM 3780 C CA . VAL A 1 436 ? 34.413 12.836 34.066 1.00 8.53 436 VAL A CA 1
ATOM 3781 C C . VAL A 1 436 ? 35.603 13.778 34.264 1.00 8.76 436 VAL A C 1
ATOM 3782 O O . VAL A 1 436 ? 35.479 15.003 34.138 1.00 9.16 436 VAL A O 1
ATOM 3786 N N . ASP A 1 437 ? 36.791 13.230 34.576 1.00 9.30 437 ASP A N 1
ATOM 3787 C CA . ASP A 1 437 ? 37.984 14.058 34.704 1.00 9.93 437 ASP A CA 1
ATOM 3788 C C . ASP A 1 437 ? 38.174 14.905 33.447 1.00 9.97 437 ASP A C 1
ATOM 3789 O O . ASP A 1 437 ? 38.414 16.114 33.529 1.00 10.16 437 ASP A O 1
ATOM 3794 N N . ARG A 1 438 ? 38.149 14.260 32.280 1.00 10.06 438 ARG A N 1
ATOM 3795 C CA . ARG A 1 438 ? 38.375 14.990 31.022 1.00 10.04 438 ARG A CA 1
ATOM 3796 C C . ARG A 1 438 ? 37.289 16.055 30.755 1.00 9.54 438 ARG A C 1
ATOM 3797 O O . ARG A 1 438 ? 37.600 17.150 30.252 1.00 9.50 438 ARG A O 1
ATOM 3805 N N . MET A 1 439 ? 36.030 15.741 31.037 1.00 8.75 439 MET A N 1
ATOM 3806 C CA . MET A 1 439 ? 34.966 16.734 30.880 1.00 7.92 439 MET A CA 1
ATOM 3807 C C . MET A 1 439 ? 35.215 17.949 31.748 1.00 8.25 439 MET A C 1
ATOM 3808 O O . MET A 1 439 ? 34.969 19.095 31.321 1.00 8.50 439 MET A O 1
ATOM 3813 N N . HIS A 1 440 ? 35.767 17.725 32.932 1.00 8.61 440 HIS A N 1
ATOM 3814 C CA . HIS A 1 440 ? 36.148 18.777 33.864 1.00 8.41 440 HIS A CA 1
ATOM 3815 C C . HIS A 1 440 ? 37.515 19.428 33.561 1.00 9.51 440 HIS A C 1
ATOM 3816 O O . HIS A 1 440 ? 38.038 20.169 34.380 1.00 9.81 440 HIS A O 1
ATOM 3823 N N . ALA A 1 441 ? 38.092 19.145 32.393 1.00 10.10 441 ALA A N 1
ATOM 3824 C CA . ALA A 1 441 ? 39.388 19.701 32.005 1.00 10.34 441 ALA A CA 1
ATOM 3825 C C . ALA A 1 441 ? 40.465 19.354 33.043 1.00 10.53 441 ALA A C 1
ATOM 3826 O O . ALA A 1 441 ? 41.390 20.136 33.286 1.00 11.60 441 ALA A O 1
ATOM 3828 N N . ASN A 1 442 ? 40.337 18.159 33.617 1.00 10.08 442 ASN A N 1
ATOM 3829 C CA . ASN A 1 442 ? 41.244 17.603 34.617 1.00 10.31 442 ASN A CA 1
ATOM 3830 C C . ASN A 1 442 ? 41.299 18.402 35.916 1.00 10.24 442 ASN A C 1
ATOM 3831 O O . ASN A 1 442 ? 42.276 18.303 36.663 1.00 12.24 442 ASN A O 1
ATOM 3836 N N . LEU A 1 443 ? 40.239 19.151 36.207 1.00 9.26 443 LEU A N 1
ATOM 3837 C CA . LEU A 1 443 ? 40.054 19.865 37.463 1.00 8.61 443 LEU A CA 1
ATOM 3838 C C . LEU A 1 443 ? 39.159 19.069 38.398 1.00 8.09 443 LEU A C 1
ATOM 3839 O O . LEU A 1 443 ? 38.390 18.205 37.938 1.00 8.63 443 LEU A O 1
ATOM 3844 N N . PRO A 1 444 ? 39.207 19.367 39.705 1.00 7.65 444 PRO A N 1
ATOM 3845 C CA . PRO A 1 444 ? 38.258 18.754 40.621 1.00 7.36 444 PRO A CA 1
ATOM 3846 C C . PRO A 1 444 ? 36.848 19.290 40.406 1.00 7.08 444 PRO A C 1
ATOM 3847 O O . PRO A 1 444 ? 36.642 20.322 39.751 1.00 7.84 444 PRO A O 1
ATOM 3851 N N . ARG A 1 445 ? 35.867 18.605 40.974 1.00 7.31 445 ARG A N 1
ATOM 3852 C CA A ARG A 1 445 ? 34.495 19.075 40.865 0.50 7.44 445 ARG A CA 1
ATOM 3853 C CA B ARG A 1 445 ? 34.485 19.062 40.891 0.50 7.02 445 ARG A CA 1
ATOM 3854 C C . ARG A 1 445 ? 34.387 20.479 41.451 1.00 7.21 445 ARG A C 1
ATOM 3855 O O . ARG A 1 445 ? 34.957 20.774 42.512 1.00 7.95 445 ARG A O 1
ATOM 3870 N N . ASP A 1 446 ? 33.625 21.345 40.765 1.00 7.29 446 ASP A N 1
ATOM 3871 C CA . ASP A 1 446 ? 33.422 22.722 41.212 1.00 7.63 446 ASP A CA 1
ATOM 3872 C C . ASP A 1 446 ? 31.953 22.885 41.569 1.00 6.96 446 ASP A C 1
ATOM 3873 O O . ASP A 1 446 ? 31.107 23.025 40.674 1.00 7.50 446 ASP A O 1
ATOM 3878 N N A PRO A 1 447 ? 31.587 22.867 42.864 0.50 7.11 447 PRO A N 1
ATOM 3879 N N B PRO A 1 447 ? 31.623 22.888 42.864 0.50 7.84 447 PRO A N 1
ATOM 3880 C CA A PRO A 1 447 ? 30.175 23.004 43.242 0.50 8.71 447 PRO A CA 1
ATOM 3881 C CA B PRO A 1 447 ? 30.234 22.995 43.248 0.50 9.21 447 PRO A CA 1
ATOM 3882 C C A PRO A 1 447 ? 29.558 24.369 42.871 0.50 9.58 447 PRO A C 1
ATOM 3883 C C B PRO A 1 447 ? 29.591 24.353 42.879 0.50 10.40 447 PRO A C 1
ATOM 3884 O O A PRO A 1 447 ? 28.331 24.487 42.865 0.50 12.15 447 PRO A O 1
ATOM 3885 O O B PRO A 1 447 ? 28.375 24.450 42.873 0.50 13.17 447 PRO A O 1
ATOM 3892 N N . TYR A 1 448 ? 30.413 25.353 42.586 1.00 10.05 448 TYR A N 1
ATOM 3893 C CA . TYR A 1 448 ? 29.954 26.720 42.303 1.00 10.53 448 TYR A CA 1
ATOM 3894 C C . TYR A 1 448 ? 29.860 27.042 40.801 1.00 10.53 448 TYR A C 1
ATOM 3895 O O . TYR A 1 448 ? 29.497 28.159 40.444 1.00 12.05 448 TYR A O 1
ATOM 3904 N N . VAL A 1 449 ? 30.154 26.066 39.939 1.00 10.18 449 VAL A N 1
ATOM 3905 C CA . VAL A 1 449 ? 30.235 26.340 38.519 1.00 9.60 449 VAL A CA 1
ATOM 3906 C C . VAL A 1 449 ? 28.861 26.685 37.934 1.00 9.14 449 VAL A C 1
ATOM 3907 O O . VAL A 1 449 ? 27.830 26.182 38.372 1.00 9.75 449 VAL A O 1
ATOM 3911 N N . ASP A 1 450 ? 28.870 27.551 36.913 1.00 10.01 450 ASP A N 1
ATOM 3912 C CA . ASP A 1 450 ? 27.662 27.877 36.132 1.00 10.15 450 ASP A CA 1
ATOM 3913 C C . ASP A 1 450 ? 26.483 28.330 37.018 1.00 10.81 450 ASP A C 1
ATOM 3914 O O . ASP A 1 450 ? 25.382 27.824 36.936 1.00 13.14 450 ASP A O 1
ATOM 3919 N N . PRO A 1 451 ? 26.718 29.328 37.865 1.00 13.67 451 PRO A N 1
ATOM 3920 C CA . PRO A 1 451 ? 25.618 29.862 38.651 1.00 16.59 451 PRO A CA 1
ATOM 3921 C C . PRO A 1 451 ? 24.549 30.463 37.743 1.00 16.64 451 PRO A C 1
ATOM 3922 O O . PRO A 1 451 ? 24.883 30.994 36.672 1.00 15.89 451 PRO A O 1
ATOM 3926 N N . MET A 1 452 ? 23.292 30.362 38.157 1.00 19.68 452 MET A N 1
ATOM 3927 C CA A MET A 1 452 ? 22.177 30.893 37.370 0.25 17.79 452 MET A CA 1
ATOM 3928 C CA B MET A 1 452 ? 22.180 30.933 37.389 0.25 19.66 452 MET A CA 1
ATOM 3929 C CA C MET A 1 452 ? 22.211 30.947 37.382 0.25 18.74 452 MET A CA 1
ATOM 3930 C CA D MET A 1 452 ? 22.138 30.873 37.408 0.25 17.72 452 MET A CA 1
ATOM 3931 C C . MET A 1 452 ? 21.606 32.149 38.064 1.00 18.55 452 MET A C 1
ATOM 3932 O O . MET A 1 452 ? 21.445 32.181 39.277 1.00 21.42 452 MET A O 1
ATOM 3949 N N . ALA A 1 453 ? 21.286 33.165 37.262 1.00 18.40 453 ALA A N 1
ATOM 3950 C CA . ALA A 1 453 ? 20.590 34.329 37.763 1.00 18.11 453 ALA A CA 1
ATOM 3951 C C . ALA A 1 453 ? 19.123 33.927 38.038 1.00 16.14 453 ALA A C 1
ATOM 3952 O O . ALA A 1 453 ? 18.607 32.989 37.429 1.00 17.57 453 ALA A O 1
ATOM 3954 N N . PRO A 1 454 ? 18.418 34.673 38.909 1.00 15.47 454 PRO A N 1
ATOM 3955 C CA . PRO A 1 454 ? 16.977 34.474 39.034 1.00 14.32 454 PRO A CA 1
ATOM 3956 C C . PRO A 1 454 ? 16.332 34.521 37.654 1.00 14.27 454 PRO A C 1
ATOM 3957 O O . PRO A 1 454 ? 16.644 35.408 36.853 1.00 15.99 454 PRO A O 1
ATOM 3961 N N . LEU A 1 455 ? 15.450 33.579 37.367 1.00 12.23 455 LEU A N 1
ATOM 3962 C CA . LEU A 1 455 ? 14.881 33.446 36.039 1.00 11.39 455 LEU A CA 1
ATOM 3963 C C . LEU A 1 455 ? 14.051 34.706 35.706 1.00 9.66 455 LEU A C 1
ATOM 3964 O O . LEU A 1 455 ? 13.079 34.971 36.400 1.00 9.64 455 LEU A O 1
ATOM 3969 N N . PRO A 1 456 ? 14.381 35.435 34.629 1.00 10.41 456 PRO A N 1
ATOM 3970 C CA . PRO A 1 456 ? 13.561 36.578 34.218 1.00 9.37 456 PRO A CA 1
ATOM 3971 C C . PRO A 1 456 ? 12.339 36.120 33.441 1.00 7.62 456 PRO A C 1
ATOM 3972 O O . PRO A 1 456 ? 12.301 35.020 32.897 1.00 8.05 456 PRO A O 1
ATOM 3976 N N . ARG A 1 457 ? 11.348 36.997 33.359 1.00 6.58 457 ARG A N 1
ATOM 3977 C CA . ARG A 1 457 ? 10.150 36.701 32.585 1.00 6.16 457 ARG A CA 1
ATOM 3978 C C . ARG A 1 457 ? 10.496 36.618 31.110 1.00 6.61 457 ARG A C 1
ATOM 3979 O O . ARG A 1 457 ? 11.318 37.396 30.576 1.00 7.84 457 ARG A O 1
ATOM 3987 N N . SER A 1 458 ? 9.809 35.713 30.416 1.00 6.75 458 SER A N 1
ATOM 3988 C CA . SER A 1 458 ? 9.925 35.595 28.978 1.00 8.04 458 SER A CA 1
ATOM 3989 C C . SER A 1 458 ? 9.731 36.965 28.297 1.00 7.13 458 SER A C 1
ATOM 3990 O O . SER A 1 458 ? 8.868 37.759 28.699 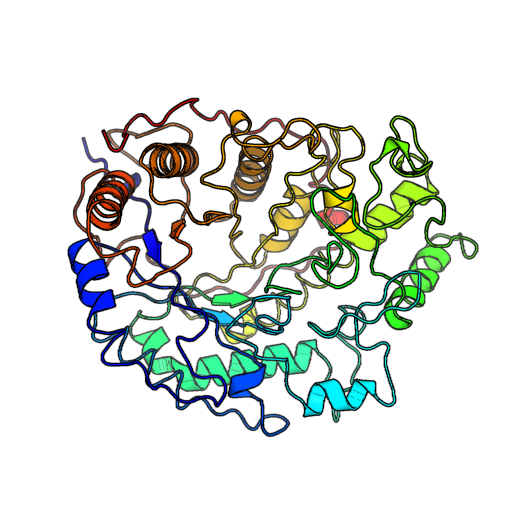1.00 7.33 458 SER A O 1
ATOM 3993 N N . GLY A 1 459 ? 10.534 37.196 27.263 1.00 6.71 459 GLY A N 1
ATOM 3994 C CA . GLY A 1 459 ? 10.347 38.372 26.434 1.00 6.83 459 GLY A CA 1
ATOM 3995 C C . GLY A 1 459 ? 9.097 38.309 25.587 1.00 6.22 459 GLY A C 1
ATOM 3996 O O . GLY A 1 459 ? 8.331 37.345 25.627 1.00 7.06 459 GLY A O 1
ATOM 3997 N N . PRO A 1 460 ? 8.873 39.360 24.772 1.00 6.76 460 PRO A N 1
ATOM 3998 C CA . PRO A 1 460 ? 7.663 39.451 23.967 1.00 7.42 460 PRO A CA 1
ATOM 3999 C C . PRO A 1 460 ? 7.410 38.224 23.097 1.00 6.03 460 PRO A C 1
ATOM 4000 O O . PRO A 1 460 ? 8.302 37.763 22.386 1.00 6.47 460 PRO A O 1
ATOM 4004 N N . GLU A 1 461 ? 6.166 37.750 23.111 1.00 6.54 461 GLU A N 1
ATOM 4005 C CA . GLU A 1 461 ? 5.761 36.708 22.185 1.00 6.52 461 GLU A CA 1
ATOM 4006 C C . GLU A 1 461 ? 5.999 37.180 20.762 1.00 6.09 461 GLU A C 1
ATOM 4007 O O . GLU A 1 461 ? 5.637 38.304 20.403 1.00 6.94 461 GLU A O 1
ATOM 4013 N N . ILE A 1 462 ? 6.592 36.301 19.953 1.00 6.53 462 ILE A N 1
ATOM 4014 C CA . ILE A 1 462 ? 6.828 36.548 18.537 1.00 7.17 462 ILE A CA 1
ATOM 4015 C C . ILE A 1 462 ? 5.966 35.590 17.710 1.00 7.19 462 ILE A C 1
ATOM 4016 O O . ILE A 1 462 ? 5.642 34.474 18.120 1.00 7.58 462 ILE A O 1
ATOM 4021 N N . SER A 1 463 ? 5.551 36.061 16.540 1.00 7.62 463 SER A N 1
ATOM 4022 C CA . SER A 1 463 ? 4.685 35.270 15.676 1.00 8.05 463 SER A CA 1
ATOM 4023 C C . SER A 1 463 ? 5.420 34.100 15.052 1.00 7.73 463 SER A C 1
ATOM 4024 O O . SER A 1 463 ? 6.658 34.073 14.986 1.00 7.45 463 SER A O 1
ATOM 4027 N N . ILE A 1 464 ? 4.651 33.151 14.535 1.00 7.91 464 ILE A N 1
ATOM 4028 C CA . ILE A 1 464 ? 5.269 32.075 13.802 1.00 8.71 464 ILE A CA 1
ATOM 4029 C C . ILE A 1 464 ? 6.072 32.581 12.593 1.00 8.30 464 ILE A C 1
ATOM 4030 O O . ILE A 1 464 ? 7.152 32.079 12.303 1.00 8.70 464 ILE A O 1
ATOM 4035 N N . GLU A 1 465 ? 5.587 33.640 11.916 1.00 8.52 465 GLU A N 1
ATOM 4036 C CA . GLU A 1 465 ? 6.351 34.186 10.803 1.00 9.29 465 GLU A CA 1
ATOM 4037 C C . GLU A 1 465 ? 7.696 34.739 11.263 1.00 8.43 465 GLU A C 1
ATOM 4038 O O . GLU A 1 465 ? 8.718 34.568 10.582 1.00 9.32 465 GLU A O 1
ATOM 4044 N N . MET A 1 466 ? 7.733 35.410 12.403 1.00 8.04 466 MET A N 1
ATOM 4045 C CA . MET A 1 466 ? 8.980 35.886 12.960 1.00 7.98 466 MET A CA 1
ATOM 4046 C C . MET A 1 466 ? 9.917 34.719 13.300 1.00 7.90 466 MET A C 1
ATOM 4047 O O . MET A 1 466 ? 11.115 34.752 12.988 1.00 8.76 466 MET A O 1
ATOM 4052 N N . ILE A 1 467 ? 9.401 33.655 13.906 1.00 7.18 467 ILE A N 1
ATOM 4053 C CA . ILE A 1 467 ? 10.216 32.478 14.221 1.00 7.33 467 ILE A CA 1
ATOM 4054 C C . ILE A 1 467 ? 10.828 31.898 12.949 1.00 7.43 467 ILE A C 1
ATOM 4055 O O . ILE A 1 467 ? 12.003 31.510 12.915 1.00 8.34 467 ILE A O 1
ATOM 4060 N N . LEU A 1 468 ? 10.020 31.808 11.889 1.00 7.53 468 LEU A N 1
ATOM 4061 C CA . LEU A 1 468 ? 10.442 31.170 10.646 1.00 8.24 468 LEU A CA 1
ATOM 4062 C C . LEU A 1 468 ? 11.484 31.971 9.869 1.00 8.32 468 LEU A C 1
ATOM 4063 O O . LEU A 1 468 ? 12.103 31.415 8.961 1.00 8.78 468 LEU A O 1
ATOM 4068 N N . GLN A 1 469 ? 11.743 33.221 10.222 1.00 8.37 469 GLN A N 1
ATOM 4069 C CA A GLN A 1 469 ? 12.867 33.930 9.610 0.50 8.02 469 GLN A CA 1
ATOM 4070 C CA B GLN A 1 469 ? 12.871 33.955 9.635 0.50 10.32 469 GLN A CA 1
ATOM 4071 C C . GLN A 1 469 ? 14.183 33.195 9.849 1.00 8.31 469 GLN A C 1
ATOM 4072 O O . GLN A 1 469 ? 15.117 33.338 9.050 1.00 9.75 469 GLN A O 1
ATOM 4083 N N . ALA A 1 470 ? 14.269 32.403 10.929 1.00 7.70 470 ALA A N 1
ATOM 4084 C CA . ALA A 1 470 ? 15.483 31.667 11.239 1.00 7.84 470 ALA A CA 1
ATOM 4085 C C . ALA A 1 470 ? 15.706 30.462 10.330 1.00 7.76 470 ALA A C 1
ATOM 4086 O O . ALA A 1 470 ? 16.799 29.863 10.354 1.00 8.96 470 ALA A O 1
ATOM 4088 N N . ALA A 1 471 ? 14.722 30.071 9.522 1.00 7.85 471 ALA A N 1
ATOM 4089 C CA . ALA A 1 471 ? 14.848 28.862 8.695 1.00 8.53 471 ALA A CA 1
ATOM 4090 C C . ALA A 1 471 ? 15.810 29.033 7.536 1.00 8.62 471 ALA A C 1
ATOM 4091 O O . ALA A 1 471 ? 16.393 28.051 7.061 1.00 9.96 471 ALA A O 1
ATOM 4093 N N A GLN A 1 472 ? 15.966 30.257 7.027 0.50 9.55 472 GLN A N 1
ATOM 4094 N N B GLN A 1 472 ? 15.987 30.257 7.042 0.50 9.03 472 GLN A N 1
ATOM 4095 C CA A GLN A 1 472 ? 16.723 30.502 5.810 0.50 10.81 472 GLN A CA 1
ATOM 4096 C CA B GLN A 1 472 ? 16.765 30.480 5.845 0.50 9.91 472 GLN A CA 1
ATOM 4097 C C A GLN A 1 472 ? 17.352 31.901 5.908 0.50 11.87 472 GLN A C 1
ATOM 4098 C C B GLN A 1 472 ? 17.347 31.896 5.896 0.50 11.81 472 GLN A C 1
ATOM 4099 O O A GLN A 1 472 ? 16.810 32.796 6.565 0.50 12.43 472 GLN A O 1
ATOM 4100 O O B GLN A 1 472 ? 16.761 32.800 6.497 0.50 12.93 472 GLN A O 1
ATOM 4111 N N . PRO A 1 473 ? 18.502 32.107 5.253 1.00 12.43 473 PRO A N 1
ATOM 4112 C CA . PRO A 1 473 ? 19.339 31.099 4.631 1.00 13.19 473 PRO A CA 1
ATOM 4113 C C . PRO A 1 473 ? 19.884 30.092 5.657 1.00 11.62 473 PRO A C 1
ATOM 4114 O O . PRO A 1 473 ? 20.193 30.423 6.798 1.00 11.89 473 PRO A O 1
ATOM 4118 N N . LYS A 1 474 ? 20.012 28.852 5.230 1.00 10.83 474 LYS A N 1
ATOM 4119 C CA . LYS A 1 474 ? 20.649 27.813 6.045 1.00 10.89 474 LYS A CA 1
ATOM 4120 C C . LYS A 1 474 ? 22.148 28.098 6.133 1.00 11.01 474 LYS A C 1
ATOM 4121 O O . LYS A 1 474 ? 22.781 28.270 5.083 1.00 14.16 474 LYS A O 1
ATOM 4127 N N . LEU A 1 475 ? 22.719 28.099 7.338 1.00 10.69 475 LEU A N 1
ATOM 4128 C CA . LEU A 1 475 ? 24.132 28.388 7.547 1.00 11.21 475 LEU A CA 1
ATOM 4129 C C . LEU A 1 475 ? 24.899 27.100 7.834 1.00 11.59 475 LEU A C 1
ATOM 4130 O O . LEU A 1 475 ? 24.366 26.132 8.400 1.00 12.13 475 LEU A O 1
ATOM 4135 N N . GLN A 1 476 ? 26.159 27.086 7.437 1.00 12.98 476 GLN A N 1
ATOM 4136 C CA . GLN A 1 476 ? 27.041 25.970 7.772 1.00 13.04 476 GLN A CA 1
ATOM 4137 C C . GLN A 1 476 ? 27.257 25.906 9.292 1.00 11.09 476 GLN A C 1
ATOM 4138 O O . GLN A 1 476 ? 27.220 26.933 9.980 1.00 11.43 476 GLN A O 1
ATOM 4144 N N . PRO A 1 477 ? 27.511 24.701 9.827 1.00 11.41 477 PRO A N 1
ATOM 4145 C CA . PRO A 1 477 ? 27.766 24.599 11.264 1.00 11.40 477 PRO A CA 1
ATOM 4146 C C . PRO A 1 477 ? 29.090 25.270 11.618 1.00 10.39 477 PRO A C 1
ATOM 4147 O O . PRO A 1 477 ? 29.964 25.428 10.750 1.00 11.72 477 PRO A O 1
ATOM 4151 N N . PHE A 1 478 ? 29.266 25.625 12.877 1.00 10.48 478 PHE A N 1
ATOM 4152 C CA . PHE A 1 478 ? 30.575 25.996 13.379 1.00 10.69 478 PHE A CA 1
ATOM 4153 C C . PHE A 1 478 ? 31.545 24.840 13.193 1.00 11.48 478 PHE A C 1
ATOM 4154 O O . PHE A 1 478 ? 31.118 23.677 13.171 1.00 11.06 478 PHE A O 1
ATOM 4162 N N . PRO A 1 479 ? 32.820 25.144 13.027 1.00 13.38 479 PRO A N 1
ATOM 4163 C CA . PRO A 1 479 ? 33.790 24.053 12.838 1.00 14.87 479 PRO A CA 1
ATOM 4164 C C . PRO A 1 479 ? 33.961 23.175 14.092 1.00 13.17 479 PRO A C 1
ATOM 4165 O O . PRO A 1 479 ? 34.086 23.689 15.204 1.00 18.43 479 PRO A O 1
ATOM 4169 N N . PHE A 1 480 ? 33.931 21.854 13.894 1.00 12.10 480 PHE A N 1
ATOM 4170 C CA . PHE A 1 480 ? 34.161 20.860 14.948 1.00 10.94 480 PHE A CA 1
ATOM 4171 C C . PHE A 1 480 ? 35.454 20.103 14.620 1.00 12.19 480 PHE A C 1
ATOM 4172 O O . PHE A 1 480 ? 35.639 19.611 13.510 1.00 12.98 480 PHE A O 1
ATOM 4180 N N . GLN A 1 481 ? 36.324 19.950 15.610 1.00 12.06 481 GLN A N 1
ATOM 4181 C CA . GLN A 1 481 ? 37.503 19.113 15.465 1.00 12.97 481 GLN A CA 1
ATOM 4182 C C . GLN A 1 481 ? 37.089 17.670 15.200 1.00 12.71 481 GLN A C 1
ATOM 4183 O O . GLN A 1 481 ? 36.072 17.194 15.724 1.00 12.52 481 GLN A O 1
ATOM 4189 N N . GLU A 1 482 ? 37.892 16.950 14.426 1.00 13.07 482 GLU A N 1
ATOM 4190 C CA . GLU A 1 482 ? 37.594 15.541 14.175 1.00 13.99 482 GLU A CA 1
ATOM 4191 C C . GLU A 1 482 ? 37.694 14.680 15.445 1.00 13.33 482 GLU A C 1
ATOM 4192 O O . GLU A 1 482 ? 36.872 13.763 15.643 1.00 13.11 482 GLU A O 1
ATOM 4198 N N . HIS A 1 483 ? 38.676 14.988 16.292 1.00 13.00 483 HIS A N 1
ATOM 4199 C CA . HIS A 1 483 ? 38.911 14.267 17.545 1.00 13.96 483 HIS A CA 1
ATOM 4200 C C . HIS A 1 483 ? 39.136 15.262 18.665 1.00 13.11 483 HIS A C 1
ATOM 4201 O O . HIS A 1 483 ? 39.723 16.324 18.452 1.00 14.96 483 HIS A O 1
ATOM 4208 N N . THR A 1 484 ? 38.737 14.862 19.874 1.00 12.97 484 THR A N 1
ATOM 4209 C CA . THR A 1 484 ? 39.060 15.639 21.067 1.00 13.53 484 THR A CA 1
ATOM 4210 C C . THR A 1 484 ? 40.566 15.799 21.244 1.00 14.70 484 THR A C 1
ATOM 4211 O O . THR A 1 484 ? 41.354 14.904 20.932 1.00 16.12 484 THR A O 1
ATOM 4215 N N . ASP A 1 485 ? 40.954 16.948 21.781 1.00 16.15 485 ASP A N 1
ATOM 4216 C CA . ASP A 1 485 ? 42.303 17.199 22.186 1.00 18.01 485 ASP A CA 1
ATOM 4217 C C . ASP A 1 485 ? 42.569 16.781 23.632 1.00 18.04 485 ASP A C 1
ATOM 4218 O O . ASP A 1 485 ? 43.707 16.937 24.096 1.00 20.81 485 ASP A O 1
ATOM 4223 N N . LEU A 1 486 ? 41.566 16.232 24.324 1.00 16.23 486 LEU A N 1
ATOM 4224 C CA . LEU A 1 486 ? 41.760 15.775 25.713 1.00 16.14 486 LEU A CA 1
ATOM 4225 C C . LEU A 1 486 ? 41.117 14.408 25.920 1.00 15.07 486 LEU A C 1
ATOM 4226 O O . LEU A 1 486 ? 40.170 14.252 26.699 1.00 14.24 486 LEU A O 1
ATOM 4231 N N . PRO A 1 487 ? 41.627 13.412 25.175 1.00 15.74 487 PRO A N 1
ATOM 4232 C CA . PRO A 1 487 ? 40.984 12.106 25.207 1.00 15.29 487 PRO A CA 1
ATOM 4233 C C . PRO A 1 487 ? 41.165 11.380 26.520 1.00 15.89 487 PRO A C 1
ATOM 4234 O O . PRO A 1 487 ? 42.069 11.654 27.340 1.00 17.10 487 PRO A O 1
ATOM 4238 N N . VAL A 1 488 ? 40.310 10.401 26.712 1.00 15.04 488 VAL A N 1
ATOM 4239 C CA . VAL A 1 488 ? 40.455 9.568 27.895 1.00 16.73 488 VAL A CA 1
ATOM 4240 C C . VAL A 1 488 ? 41.809 8.874 28.014 1.00 17.87 488 VAL A C 1
ATOM 4241 O O . VAL A 1 488 ? 42.343 8.760 29.116 1.00 21.89 488 VAL A O 1
ATOM 4245 N N . GLY A 1 489 ? 42.400 8.443 26.898 1.00 17.77 489 GLY A N 1
ATOM 4246 C CA . GLY A 1 489 ? 43.636 7.665 26.889 1.00 23.47 489 GLY A CA 1
ATOM 4247 C C . GLY A 1 489 ? 43.411 6.305 27.513 1.00 24.86 489 GLY A C 1
ATOM 4248 O O . GLY A 1 489 ? 42.375 5.653 27.323 1.00 31.37 489 GLY A O 1
#